Protein AF-0000000082852965 (afdb_homodimer)

Radius of gyration: 22.23 Å; Cα contacts (8 Å, |Δi|>4): 976; chains: 2; bounding box: 53×60×48 Å

Organism: NCBI:txid197152

Solvent-accessible surface area (backbone atoms only — not comparable to full-atom values): 23687 Å² total; per-residue (Å²): 136,40,48,57,39,70,56,76,75,51,73,44,46,24,59,75,45,75,44,40,46,60,69,73,38,54,88,20,30,31,35,43,36,34,32,46,50,78,85,33,47,40,49,39,43,36,56,17,50,46,54,72,38,42,63,63,36,46,77,70,46,33,48,56,35,38,35,29,46,48,47,41,68,55,47,55,59,39,46,53,31,26,32,52,74,54,69,46,54,87,85,54,78,76,82,54,42,38,34,29,31,62,85,39,58,62,39,60,75,67,55,29,43,15,74,79,38,57,34,88,86,77,69,40,60,24,35,22,33,30,36,41,33,28,42,57,87,34,24,30,53,34,40,38,37,35,40,83,47,40,39,55,48,61,67,55,52,52,44,51,49,52,39,52,56,48,42,71,75,38,76,38,25,31,31,44,58,53,48,94,83,40,60,24,29,47,38,81,86,60,53,76,88,48,40,65,75,77,35,72,90,42,75,48,73,51,90,43,80,82,66,77,69,48,36,32,35,24,64,40,83,92,58,136,135,38,46,58,39,72,54,78,74,51,73,44,48,23,58,78,45,75,45,41,47,61,70,73,38,54,88,20,28,33,35,42,37,34,33,47,50,78,85,33,46,42,46,41,44,37,55,17,50,49,55,72,38,40,64,61,36,46,77,68,46,33,46,58,35,36,35,30,47,47,48,42,68,55,48,55,60,38,46,52,30,26,32,52,76,54,69,45,54,88,86,52,78,78,82,53,42,38,34,29,32,61,85,39,58,60,41,59,74,68,54,29,42,14,75,77,41,57,33,88,86,76,68,40,60,25,34,23,33,30,38,40,35,26,42,57,84,34,25,29,53,35,40,39,36,34,40,83,47,39,37,55,48,63,67,56,52,50,45,52,49,51,40,53,56,50,42,71,76,37,77,37,26,32,32,44,59,52,49,94,83,40,59,26,30,47,39,80,85,60,54,77,89,48,40,64,76,78,35,73,90,40,74,47,74,50,89,43,78,80,66,77,70,48,36,33,34,25,65,41,83,92,56,134

pLDDT: mean 95.91, std 4.03, range [73.5, 98.81]

Secondary structure (DSSP, 8-state):
--TT-BPPP-EEEETTEEEEHHHHTTTSEEEEEE-S-SS-HHHHHHHHHHHHHHHHHHHTTEEEEEEESS-HHHHHHHHHHHHHHHT--TTSPPSS-EEE-TT-HHHHHTT-EEEEEE-TTTS-EEE-EEEEEE-TT-BEEEEEEE-TTB---HHHHHHHHHHHHHHHHSSEEB-TT--TTS-EEE-TTS-GGGHHHH-TT--EEPP-TT-----EEE--TT--/--TT-BPPP-EEEETTEEEEHHHHTTTSEEEEEE-S-SS-HHHHHHHHHHHHHHHHHHHTTEEEEEEESS-HHHHHHHHHHHHHHHT--TTSPPSS-EEE-TT-HHHHHTT-EEEEEE-TTTSPEEE-EEEEEE-TT-BEEEEEEE-TTB---HHHHHHHHHHHHHHHHSSEEB-TT--TTS-EEE-TTS-GGGHHHH-TT--EEPP-TT-----EEE--TT--

Foldseek 3Di:
DDFFDQADWDWFQKLVGIDIVLVVQAPAKEKEWEAFDFPDDLVLVQLLVCQVCLVVCVVVRYAYEYEWQADSVSVNVRVCVSCVVNVHDPPDDRRHIYTHNNVCPVVVVVVQWDLVAADPVPRHTIGFTKMFIAGNSRTTHDMDTDGNVDHDDVVVVSQVVVQVSLVVVAQWHADPPGGPFDKTWHHQVDDPVCCCVRAVQDKDWDDDPVRPRRGIIGTRRPDD/DDFFDQADWDWFQKLVGIDIVLVVQAPAKEKEWEAFDFPDDLVLVQLLVCQVCLVVCVVVRYAYEYEWQADSVSVNVRVCVSCVVNVHDPPDDRRHIYTHNNVCPVLVVVVQWDLVAADPVPRHTIGFTKMFIAGNSRTTHDMDTDGNVDHDDVVVVSQVVVQVVLVVVAQWHADPPGGPFDKTWHHQVDDPVCCCVRAVQDKDFDDDPVRPRRGIIGTRRPDD

Structure (mmCIF, N/CA/C/O backbone):
data_AF-0000000082852965-model_v1
#
loop_
_entity.id
_entity.type
_entity.pdbx_description
1 polymer '1-Cys peroxiredoxin'
#
loop_
_atom_site.group_PDB
_atom_site.id
_atom_site.type_symbol
_atom_site.label_atom_id
_atom_site.label_alt_id
_atom_site.label_comp_id
_atom_site.label_asym_id
_atom_site.label_entity_id
_atom_site.label_seq_id
_atom_site.pdbx_PDB_ins_code
_atom_site.Cartn_x
_atom_site.Cartn_y
_atom_site.Cartn_z
_atom_site.occupancy
_atom_site.B_iso_or_equiv
_atom_site.auth_seq_id
_atom_site.auth_comp_id
_atom_site.auth_asym_id
_atom_site.auth_atom_id
_atom_site.pdbx_PDB_model_num
ATOM 1 N N . MET A 1 1 ? 2.832 6.066 -12.93 1 84.75 1 MET A N 1
ATOM 2 C CA . MET A 1 1 ? 4.199 5.566 -12.844 1 84.75 1 MET A CA 1
ATOM 3 C C . MET A 1 1 ? 4.215 4.07 -12.555 1 84.75 1 MET A C 1
ATOM 5 O O . MET A 1 1 ? 3.354 3.566 -11.828 1 84.75 1 MET A O 1
ATOM 9 N N . LYS A 1 2 ? 5.188 3.359 -13.172 1 87.88 2 LYS A N 1
ATOM 10 C CA . LYS A 1 2 ? 5.379 1.924 -12.984 1 87.88 2 LYS A CA 1
ATOM 11 C C . LYS A 1 2 ? 6.598 1.644 -12.109 1 87.88 2 LYS A C 1
ATOM 13 O O . LYS A 1 2 ? 7.492 2.482 -12 1 87.88 2 LYS A O 1
ATOM 18 N N . LEU A 1 3 ? 6.566 0.547 -11.484 1 93.5 3 LEU A N 1
ATOM 19 C CA . LEU A 1 3 ? 7.773 0.151 -10.766 1 93.5 3 LEU A CA 1
ATOM 20 C C . LEU A 1 3 ? 8.961 0.04 -11.719 1 93.5 3 LEU A C 1
ATOM 22 O O . LEU A 1 3 ? 8.812 -0.432 -12.852 1 93.5 3 LEU A O 1
ATOM 26 N N . GLY A 1 4 ? 10.078 0.472 -11.211 1 92.88 4 GLY A N 1
ATOM 27 C CA . GLY A 1 4 ? 11.289 0.406 -12.023 1 92.88 4 GLY A CA 1
ATOM 28 C C . GLY A 1 4 ? 11.547 1.678 -12.805 1 92.88 4 GLY A C 1
ATOM 29 O O . GLY A 1 4 ? 12.664 1.894 -13.297 1 92.88 4 GLY A O 1
ATOM 30 N N . ASP A 1 5 ? 10.539 2.504 -13.031 1 92.69 5 ASP A N 1
ATOM 31 C CA . ASP A 1 5 ? 10.742 3.791 -13.688 1 92.69 5 ASP A CA 1
ATOM 32 C C . ASP A 1 5 ? 11.695 4.672 -12.891 1 92.69 5 ASP A C 1
ATOM 34 O O . ASP A 1 5 ? 11.727 4.613 -11.656 1 92.69 5 ASP A O 1
ATOM 38 N N . VAL A 1 6 ? 12.445 5.488 -13.656 1 95.75 6 VAL A N 1
ATOM 39 C CA . VAL A 1 6 ? 13.25 6.516 -13.008 1 95.75 6 VAL A CA 1
ATOM 40 C C . VAL A 1 6 ? 12.344 7.598 -12.43 1 95.75 6 VAL A C 1
ATOM 42 O O . VAL A 1 6 ? 11.562 8.211 -13.156 1 95.75 6 VAL A O 1
ATOM 45 N N . PHE A 1 7 ? 12.367 7.691 -11.117 1 96.75 7 PHE A N 1
ATOM 46 C CA . PHE A 1 7 ? 11.641 8.781 -10.469 1 96.75 7 PHE A CA 1
ATOM 47 C C . PHE A 1 7 ? 12.242 10.125 -10.844 1 96.75 7 PHE A C 1
ATOM 49 O O . PHE A 1 7 ? 13.445 10.344 -10.664 1 96.75 7 PHE A O 1
ATOM 56 N N . PRO A 1 8 ? 11.523 11.016 -11.344 1 96.94 8 PRO A N 1
ATOM 57 C CA . PRO A 1 8 ? 12.07 12.25 -11.914 1 96.94 8 PRO A CA 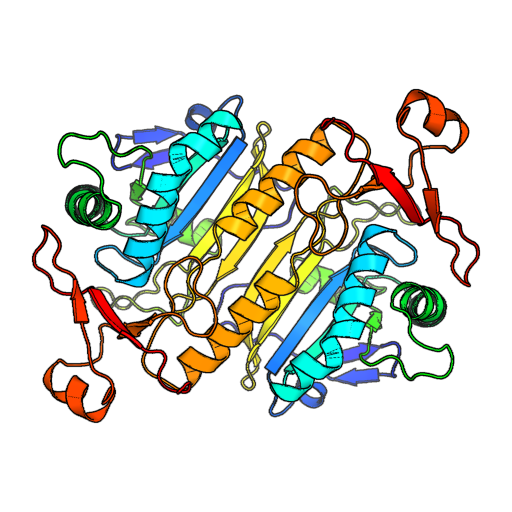1
ATOM 58 C C . PRO A 1 8 ? 12.734 13.141 -10.859 1 96.94 8 PRO A C 1
ATOM 60 O O . PRO A 1 8 ? 12.305 13.156 -9.703 1 96.94 8 PRO A O 1
ATOM 63 N N . ASP A 1 9 ? 13.719 13.844 -11.422 1 97.88 9 ASP A N 1
ATOM 64 C CA . ASP A 1 9 ? 14.297 14.898 -10.586 1 97.88 9 ASP A CA 1
ATOM 65 C C . ASP A 1 9 ? 13.398 16.141 -10.562 1 97.88 9 ASP A C 1
ATOM 67 O O . ASP A 1 9 ? 12.602 16.344 -11.477 1 97.88 9 ASP A O 1
ATOM 71 N N . PHE A 1 10 ? 13.484 16.891 -9.438 1 98.25 10 PHE A N 1
ATOM 72 C CA . PHE A 1 10 ? 12.734 18.125 -9.32 1 98.25 10 PHE A CA 1
ATOM 73 C C . PHE A 1 10 ? 13.344 19.031 -8.25 1 98.25 10 PHE A C 1
ATOM 75 O O . PHE A 1 10 ? 14.133 18.578 -7.422 1 98.25 10 PHE A O 1
ATOM 82 N N . GLU A 1 11 ? 13.039 20.25 -8.375 1 98 11 GLU A N 1
ATOM 83 C CA . GLU A 1 11 ? 13.328 21.219 -7.328 1 98 11 GLU A CA 1
ATOM 84 C C . GLU A 1 11 ? 12.07 21.609 -6.559 1 98 11 GLU A C 1
ATOM 86 O O . GLU A 1 11 ? 10.977 21.656 -7.137 1 98 11 GLU A O 1
ATOM 91 N N . ALA A 1 12 ? 12.305 21.812 -5.266 1 98 12 ALA A N 1
ATOM 92 C CA . ALA A 1 12 ? 11.133 22.188 -4.469 1 98 12 ALA A CA 1
ATOM 93 C C . ALA A 1 12 ? 11.547 22.969 -3.225 1 98 12 ALA A C 1
ATOM 95 O O . ALA A 1 12 ? 12.633 22.766 -2.688 1 98 12 ALA A O 1
ATOM 96 N N . GLU A 1 13 ? 10.664 23.906 -2.854 1 98.5 13 GLU A N 1
ATOM 97 C CA . GLU A 1 13 ? 10.781 24.531 -1.538 1 98.5 13 GLU A CA 1
ATOM 98 C C . GLU A 1 13 ? 10.289 23.594 -0.439 1 98.5 13 GLU A C 1
ATOM 100 O O . GLU A 1 13 ? 9.289 22.891 -0.616 1 98.5 13 GLU A O 1
ATOM 105 N N . THR A 1 14 ? 11.039 23.516 0.665 1 98.62 14 THR A N 1
ATOM 106 C CA . THR A 1 14 ? 10.641 22.688 1.795 1 98.62 14 THR A CA 1
ATOM 107 C C . THR A 1 14 ? 10.719 23.469 3.1 1 98.62 14 THR A C 1
ATOM 109 O O . THR A 1 14 ? 11.172 24.625 3.113 1 98.62 14 THR A O 1
ATOM 112 N N . SER A 1 15 ? 10.25 22.891 4.145 1 98.44 15 SER A N 1
ATOM 113 C CA . SER A 1 15 ? 10.359 23.453 5.484 1 98.44 15 SER A CA 1
ATOM 114 C C . SER A 1 15 ? 11.82 23.641 5.891 1 98.44 15 SER A C 1
ATOM 116 O O . SER A 1 15 ? 12.117 24.344 6.859 1 98.44 15 SER A O 1
ATOM 118 N N . ASP A 1 16 ? 12.766 22.922 5.23 1 97.88 16 ASP A N 1
ATOM 119 C CA . ASP A 1 16 ? 14.188 22.984 5.547 1 97.88 16 ASP A CA 1
ATOM 120 C C . ASP A 1 16 ? 14.953 23.766 4.48 1 97.88 16 ASP A C 1
ATOM 122 O O . ASP 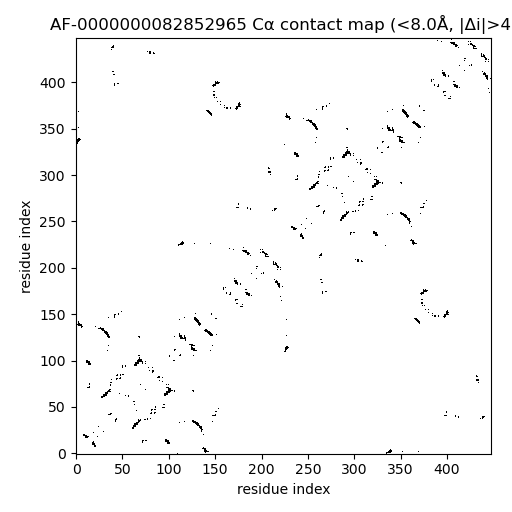A 1 16 ? 16.188 23.703 4.422 1 97.88 16 ASP A O 1
ATOM 126 N N . GLY A 1 17 ? 14.258 24.469 3.637 1 98.06 17 GLY A N 1
ATOM 127 C CA . GLY A 1 17 ? 14.906 25.172 2.541 1 98.06 17 GLY A CA 1
ATOM 128 C C . GLY A 1 17 ? 14.727 24.484 1.2 1 98.06 17 GLY A C 1
ATOM 129 O O . GLY A 1 17 ? 14.07 23.453 1.114 1 98.06 17 GLY A O 1
ATOM 130 N N . LYS A 1 18 ? 15.289 25.078 0.213 1 98.19 18 LYS A N 1
ATOM 131 C CA . LYS A 1 18 ? 15.156 24.578 -1.147 1 98.19 18 LYS A CA 1
ATOM 132 C C . LYS A 1 18 ? 15.992 23.312 -1.347 1 98.19 18 LYS A C 1
ATOM 134 O O . LYS A 1 18 ? 17.125 23.234 -0.862 1 98.19 18 LYS A O 1
ATOM 139 N N . ILE A 1 19 ? 15.43 22.328 -2.117 1 98.12 19 ILE A N 1
ATOM 140 C CA . ILE A 1 19 ? 16.188 21.109 -2.402 1 98.12 19 ILE A CA 1
ATOM 141 C C . ILE A 1 19 ? 16.094 20.781 -3.889 1 98.12 19 ILE A C 1
ATOM 143 O O . ILE A 1 19 ? 15.188 21.25 -4.578 1 98.12 19 ILE A O 1
ATOM 147 N N . LYS A 1 20 ? 17.047 20.094 -4.297 1 98.56 20 LYS A N 1
ATOM 148 C CA . LYS A 1 20 ? 17 19.281 -5.516 1 98.56 20 LYS A CA 1
ATOM 149 C C . LYS A 1 20 ? 16.969 17.797 -5.188 1 98.56 20 LYS A C 1
ATOM 151 O O . LYS A 1 20 ? 17.875 17.266 -4.551 1 98.56 20 LYS A O 1
ATOM 156 N N . PHE A 1 21 ? 16.062 17.125 -5.621 1 98.62 21 PHE A N 1
ATOM 157 C CA . PHE A 1 21 ? 15.695 15.82 -5.066 1 98.62 21 PHE A CA 1
ATOM 158 C C . PHE A 1 21 ? 16.828 14.812 -5.27 1 98.62 21 PHE A C 1
ATOM 160 O O . PHE A 1 21 ? 17.219 14.117 -4.328 1 98.62 21 PHE A O 1
ATOM 167 N N . TRP A 1 22 ? 17.328 14.703 -6.5 1 98.56 22 TRP A N 1
ATOM 168 C CA . TRP A 1 22 ? 18.375 13.719 -6.762 1 98.56 22 TRP A CA 1
ATOM 169 C C . TRP A 1 22 ? 19.625 14 -5.922 1 98.56 22 TRP A C 1
ATOM 171 O O . TRP A 1 22 ? 20.297 13.07 -5.473 1 98.56 22 TRP A O 1
ATOM 181 N N . GLU A 1 23 ? 19.875 15.258 -5.762 1 98.44 23 GLU A N 1
ATOM 182 C CA . GLU A 1 23 ? 21 15.633 -4.91 1 98.44 23 GLU A CA 1
ATOM 183 C C . GLU A 1 23 ? 20.703 15.352 -3.439 1 98.44 23 GLU A C 1
ATOM 185 O O . GLU A 1 23 ? 21.547 14.812 -2.721 1 98.44 23 GLU A O 1
ATOM 190 N N . TRP A 1 24 ? 19.547 15.703 -3.016 1 98.38 24 TRP A N 1
ATOM 191 C CA . TRP A 1 24 ? 19.109 15.516 -1.633 1 98.38 24 TRP A CA 1
ATOM 192 C C . TRP A 1 24 ? 19.109 14.039 -1.254 1 98.38 24 TRP A C 1
ATOM 194 O O . TRP A 1 24 ? 19.469 13.68 -0.127 1 98.38 24 TRP A O 1
ATOM 204 N N . SER A 1 25 ? 18.703 13.156 -2.139 1 98.19 25 SER A N 1
ATOM 205 C CA . SER A 1 25 ? 18.547 11.734 -1.854 1 98.19 25 SER A CA 1
ATOM 206 C C . SER A 1 25 ? 19.781 10.945 -2.291 1 98.19 25 SER A C 1
ATOM 208 O O . SER A 1 25 ? 19.766 9.719 -2.32 1 98.19 25 SER A O 1
ATOM 210 N N . LYS A 1 26 ? 20.797 11.555 -2.633 1 96.81 26 LYS A N 1
ATOM 211 C CA . LYS A 1 26 ? 21.984 10.906 -3.178 1 96.81 26 LYS A CA 1
ATOM 212 C C . LYS A 1 26 ? 22.516 9.828 -2.232 1 96.81 26 LYS A C 1
ATOM 214 O O . LYS A 1 26 ? 22.547 10.031 -1.017 1 96.81 26 LYS A O 1
ATOM 219 N N . ASP A 1 27 ? 22.844 8.633 -2.76 1 96.38 27 ASP A N 1
ATOM 220 C CA . ASP A 1 27 ? 23.484 7.512 -2.086 1 96.38 27 ASP A CA 1
ATOM 221 C C . ASP A 1 27 ? 22.594 6.953 -0.978 1 96.38 27 ASP A C 1
ATOM 223 O O . ASP A 1 27 ? 23.094 6.375 -0.008 1 96.38 27 ASP A O 1
ATOM 227 N N . SER A 1 28 ? 21.328 7.234 -1.021 1 98.25 28 SER A N 1
ATOM 228 C CA . SER A 1 28 ? 20.391 6.715 -0.035 1 98.25 28 SER A CA 1
ATOM 229 C C . SER A 1 28 ? 19.094 6.285 -0.69 1 98.25 28 SER A C 1
ATOM 231 O O . SER A 1 28 ? 18.797 6.684 -1.818 1 98.25 28 SER A O 1
ATOM 233 N N . TRP A 1 29 ? 18.453 5.359 -0.007 1 98.56 29 TRP A N 1
ATOM 234 C CA . TRP A 1 29 ? 17.031 5.207 -0.306 1 98.56 29 TRP A CA 1
ATOM 235 C C . TRP A 1 29 ? 16.25 6.43 0.151 1 98.56 29 TRP A C 1
ATOM 237 O O . TRP A 1 29 ? 16.719 7.199 0.994 1 98.56 29 TRP A O 1
ATOM 247 N N . SER A 1 30 ? 15.078 6.633 -0.431 1 98.75 30 SER A N 1
ATOM 248 C CA . SER A 1 30 ? 14.219 7.723 0.007 1 98.75 30 SER A CA 1
ATOM 249 C C . SER A 1 30 ? 12.75 7.316 -0.023 1 98.75 30 SER A C 1
ATOM 251 O O . SER A 1 30 ? 12.367 6.406 -0.765 1 98.75 30 SER A O 1
ATOM 253 N N . ILE A 1 31 ? 11.992 7.891 0.796 1 98.81 31 ILE A N 1
ATOM 254 C CA . ILE A 1 31 ? 10.547 7.711 0.828 1 98.81 31 ILE A CA 1
ATOM 255 C C . ILE A 1 31 ? 9.852 9.07 0.798 1 98.81 31 ILE A C 1
ATOM 257 O O . ILE A 1 31 ? 10.172 9.953 1.592 1 98.81 31 ILE A O 1
ATOM 261 N N . ILE A 1 32 ? 8.922 9.25 -0.086 1 98.56 32 ILE A N 1
ATOM 262 C CA . ILE A 1 32 ? 8.062 10.43 -0.145 1 98.56 32 ILE A CA 1
ATOM 263 C C . ILE A 1 32 ? 6.672 10.078 0.388 1 98.56 32 ILE A C 1
ATOM 265 O O . ILE A 1 32 ? 6.043 9.125 -0.074 1 98.56 32 ILE A O 1
ATOM 269 N N . PHE A 1 33 ? 6.219 10.844 1.35 1 97.56 33 PHE A N 1
ATOM 270 C CA . PHE A 1 33 ? 4.871 10.734 1.896 1 97.56 33 PHE A CA 1
ATOM 271 C C . PHE A 1 33 ? 4.047 11.969 1.542 1 97.56 33 PHE A C 1
ATOM 273 O O . PHE A 1 33 ? 4.371 13.078 1.962 1 97.56 33 PHE A O 1
ATOM 280 N N . SER A 1 34 ? 3.008 11.758 0.892 1 97.88 34 SER A N 1
ATOM 281 C CA . SER A 1 34 ? 2.131 12.906 0.674 1 97.88 34 SER A CA 1
ATOM 282 C C . SER A 1 34 ? 0.978 12.914 1.672 1 97.88 34 SER A C 1
ATOM 284 O O . SER A 1 34 ? 0.612 11.875 2.217 1 97.88 34 SER A O 1
ATOM 286 N N . HIS A 1 35 ? 0.515 14.062 1.99 1 97.44 35 HIS A N 1
ATOM 287 C CA . HIS A 1 35 ? -0.67 14.234 2.824 1 97.44 35 HIS A CA 1
ATOM 288 C C . HIS A 1 35 ? -1.585 15.32 2.268 1 97.44 35 HIS A C 1
ATOM 290 O O . HIS A 1 35 ? -1.124 16.234 1.58 1 97.44 35 HIS A O 1
ATOM 296 N N . PRO A 1 36 ? -2.859 15.234 2.514 1 95.5 36 PRO A N 1
ATOM 297 C CA . PRO A 1 36 ? -3.822 16.141 1.892 1 95.5 36 PRO A CA 1
ATOM 298 C C . PRO A 1 36 ? -3.617 17.594 2.312 1 95.5 36 PRO A C 1
ATOM 300 O O . PRO A 1 36 ? -3.553 18.484 1.461 1 95.5 36 PRO A O 1
ATOM 303 N N . ALA A 1 37 ? -3.514 17.75 3.654 1 95.88 37 ALA A N 1
ATOM 304 C CA . ALA A 1 37 ? -3.475 19.141 4.121 1 95.88 37 ALA A CA 1
ATOM 305 C C . ALA A 1 37 ? -2.904 19.234 5.531 1 95.88 37 ALA A C 1
ATOM 307 O O . ALA A 1 37 ? -3.053 18.297 6.328 1 95.88 37 ALA A O 1
ATOM 308 N N . ASP A 1 38 ? -2.295 20.391 5.773 1 97.38 38 ASP A N 1
ATOM 309 C CA . ASP A 1 38 ? -1.842 20.703 7.125 1 97.38 38 ASP A CA 1
ATOM 310 C C . ASP A 1 38 ? -3.025 20.891 8.07 1 97.38 38 ASP A C 1
ATOM 312 O O . ASP A 1 38 ? -4.145 21.156 7.625 1 97.38 38 ASP A O 1
ATOM 316 N N . TYR A 1 39 ? -2.711 20.703 9.383 1 96.81 39 TYR A N 1
ATOM 317 C CA . TYR A 1 39 ? -3.688 20.953 10.438 1 96.81 39 TYR A CA 1
ATOM 318 C C . TYR A 1 39 ? -4.938 20.109 10.227 1 96.81 39 TYR A C 1
ATOM 320 O O . TYR A 1 39 ? -6.059 20.609 10.312 1 96.81 39 TYR A O 1
ATOM 328 N N . THR A 1 40 ? -4.719 18.875 9.797 1 94.62 40 THR A N 1
ATOM 329 C CA . THR A 1 40 ? -5.77 17.875 9.695 1 94.62 40 THR A CA 1
ATOM 330 C C . THR A 1 40 ? -5.465 16.688 10.602 1 94.62 40 THR A C 1
ATOM 332 O O . THR A 1 40 ? -4.301 16.359 10.852 1 94.62 40 THR A O 1
ATOM 335 N N . PRO A 1 41 ? -6.445 16.094 11.094 1 95.44 41 PRO A N 1
ATOM 336 C CA . PRO A 1 41 ? -6.25 15.141 12.188 1 95.44 41 PRO A CA 1
ATOM 337 C C . PRO A 1 41 ? -5.414 13.938 11.773 1 95.44 41 PRO A C 1
ATOM 339 O O . PRO A 1 41 ? -4.383 13.648 12.391 1 95.44 41 PRO A O 1
ATOM 342 N N . VAL A 1 42 ? -5.805 13.242 10.695 1 96.31 42 VAL A N 1
ATOM 343 C CA . VAL A 1 42 ? -5.121 12.008 10.312 1 96.31 42 VAL A CA 1
ATOM 344 C C . VAL A 1 42 ? -3.686 12.32 9.898 1 96.31 42 VAL A C 1
ATOM 346 O O . VAL A 1 42 ? -2.752 11.625 10.305 1 96.31 42 VAL A O 1
ATOM 349 N N . CYS A 1 43 ? -3.539 13.383 9.133 1 97.25 43 CYS A N 1
ATOM 350 C CA . CYS A 1 43 ? -2.217 13.781 8.664 1 97.25 43 CYS A CA 1
ATOM 351 C C . CYS A 1 43 ? -1.272 14.023 9.836 1 97.25 43 CYS A C 1
ATOM 353 O O . CYS A 1 43 ? -0.1 13.641 9.781 1 97.25 43 CYS A O 1
ATOM 355 N N . THR A 1 44 ? -1.776 14.695 10.836 1 98.12 44 THR A N 1
ATOM 356 C CA . THR A 1 44 ? -0.959 15 12 1 98.12 44 THR A CA 1
ATOM 357 C C . THR A 1 44 ? -0.487 13.719 12.68 1 98.12 44 THR A C 1
ATOM 359 O O . THR A 1 44 ? 0.679 13.609 13.062 1 98.12 44 THR A O 1
ATOM 362 N N . THR A 1 45 ? -1.377 12.711 12.859 1 97.94 45 THR A N 1
ATOM 363 C CA . THR A 1 45 ? -0.986 11.445 13.461 1 97.94 45 THR A CA 1
ATOM 364 C C . THR A 1 45 ? 0.08 10.75 12.609 1 97.94 45 THR A C 1
ATOM 366 O O . THR A 1 45 ? 1.01 10.148 13.148 1 97.94 45 THR A O 1
ATOM 369 N N . GLU A 1 46 ? -0.052 10.789 11.328 1 98.38 46 GLU A N 1
ATOM 370 C CA . GLU A 1 46 ? 0.863 10.102 10.422 1 98.38 46 GLU A CA 1
ATOM 371 C C . GLU A 1 46 ? 2.246 10.742 10.438 1 98.38 46 GLU A C 1
ATOM 373 O O . GLU A 1 46 ? 3.258 10.047 10.555 1 98.38 46 GLU A O 1
ATOM 378 N N . LEU A 1 47 ? 2.283 12.102 10.266 1 98.56 47 LEU A N 1
ATOM 379 C CA . LEU A 1 47 ? 3.58 12.766 10.242 1 98.56 47 LEU A CA 1
ATOM 380 C C . LEU A 1 47 ? 4.258 12.68 11.609 1 98.56 47 LEU A C 1
ATOM 382 O O . LEU A 1 47 ? 5.484 12.617 11.695 1 98.56 47 LEU A O 1
ATOM 386 N N . ALA A 1 48 ? 3.445 12.68 12.703 1 98.56 48 ALA A N 1
ATOM 387 C CA . ALA A 1 48 ? 4 12.422 14.031 1 98.56 48 ALA A CA 1
ATOM 388 C C . ALA A 1 48 ? 4.621 11.031 14.102 1 98.56 48 ALA A C 1
ATOM 390 O O . ALA A 1 48 ? 5.695 10.852 14.68 1 98.56 48 ALA A O 1
ATOM 391 N N . ARG A 1 49 ? 3.939 10.062 13.539 1 98.44 49 ARG A N 1
ATOM 392 C CA . ARG A 1 49 ? 4.449 8.695 13.516 1 98.44 49 ARG A CA 1
ATOM 393 C C . ARG A 1 49 ? 5.758 8.609 12.734 1 98.44 49 ARG A C 1
ATOM 395 O O . ARG A 1 49 ? 6.695 7.922 13.148 1 98.44 49 ARG A O 1
ATOM 402 N N . VAL A 1 50 ? 5.852 9.289 11.609 1 98.44 50 VAL A N 1
ATOM 403 C CA . VAL A 1 50 ? 7.074 9.336 10.812 1 98.44 50 VAL A CA 1
ATOM 404 C C . VAL A 1 50 ? 8.203 9.953 11.641 1 98.44 50 VAL A C 1
ATOM 406 O O . VAL A 1 50 ? 9.336 9.477 11.609 1 98.44 50 VAL A O 1
ATOM 409 N N . ALA A 1 51 ? 7.863 11.031 12.305 1 98.31 51 ALA A N 1
ATOM 410 C CA . ALA A 1 51 ? 8.867 11.68 13.141 1 98.31 51 ALA A CA 1
ATOM 411 C C . ALA A 1 51 ? 9.422 10.719 14.188 1 98.31 51 ALA A C 1
ATOM 413 O O . ALA A 1 51 ? 10.633 10.664 14.414 1 98.31 51 ALA A O 1
ATOM 414 N N . LYS A 1 52 ? 8.547 9.93 14.789 1 97.25 52 LYS A N 1
ATOM 415 C CA . LYS A 1 52 ? 8.953 8.953 15.797 1 97.25 52 LYS A CA 1
ATOM 416 C C . LYS A 1 52 ? 9.82 7.859 15.18 1 97.25 52 LYS A C 1
ATOM 418 O O . LYS A 1 52 ? 10.68 7.285 15.859 1 97.25 52 LYS A O 1
ATOM 423 N N . LEU A 1 53 ? 9.625 7.602 13.938 1 97.75 53 LEU A N 1
ATOM 424 C CA . LEU A 1 53 ? 10.328 6.516 13.258 1 97.75 53 LEU A CA 1
ATOM 425 C C . LEU A 1 53 ? 11.547 7.047 12.508 1 97.75 53 LEU A C 1
ATOM 427 O O . LEU A 1 53 ? 12.234 6.289 11.82 1 97.75 53 LEU A O 1
ATOM 431 N N . ALA A 1 54 ? 11.773 8.328 12.547 1 97.12 54 ALA A N 1
ATOM 432 C CA . ALA A 1 54 ? 12.844 8.938 11.766 1 97.12 54 ALA A CA 1
ATOM 433 C C . ALA A 1 54 ? 14.18 8.242 12.023 1 97.12 54 ALA A C 1
ATOM 435 O O . ALA A 1 54 ? 14.953 8.008 11.094 1 97.12 54 ALA A O 1
ATOM 436 N N . GLY A 1 55 ? 14.484 7.961 13.305 1 97.25 55 GLY A N 1
ATOM 437 C CA . GLY A 1 55 ? 15.695 7.234 13.648 1 97.25 55 GLY A CA 1
ATOM 438 C C . GLY A 1 55 ? 15.766 5.855 13.016 1 97.25 55 GLY A C 1
ATOM 439 O O . GLY A 1 55 ? 16.828 5.422 12.57 1 97.25 55 GLY A O 1
ATOM 440 N N . ASP A 1 56 ? 14.656 5.164 13.031 1 97.69 56 ASP A N 1
ATOM 441 C CA . ASP A 1 56 ? 14.57 3.838 12.43 1 97.69 56 ASP A CA 1
ATOM 442 C C . ASP A 1 56 ? 14.875 3.898 10.93 1 97.69 56 ASP A C 1
ATOM 444 O O . ASP A 1 56 ? 15.586 3.039 10.406 1 97.69 56 ASP A O 1
ATOM 448 N N . PHE A 1 57 ? 14.391 4.871 10.234 1 98.19 57 PHE A N 1
ATOM 449 C CA . PHE A 1 57 ? 14.672 5.051 8.812 1 98.19 57 PHE A CA 1
ATOM 450 C C . PHE A 1 57 ? 16.141 5.383 8.586 1 98.19 57 PHE A C 1
ATOM 452 O O . PHE A 1 57 ? 16.781 4.816 7.695 1 98.19 57 PHE A O 1
ATOM 459 N N . ALA A 1 58 ? 16.625 6.258 9.398 1 97.5 58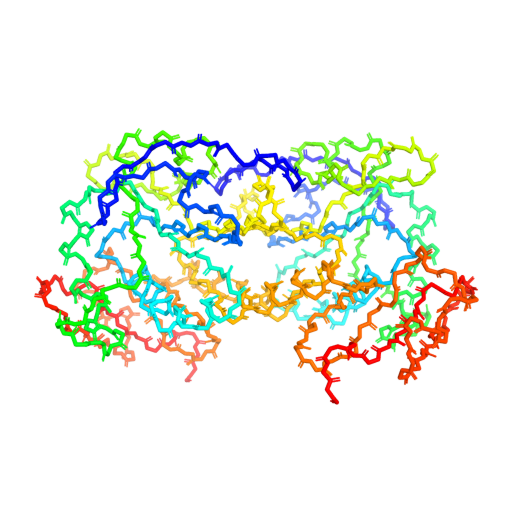 ALA A N 1
ATOM 460 C CA . ALA A 1 58 ? 18.016 6.676 9.266 1 97.5 58 ALA A CA 1
ATOM 461 C C . ALA A 1 58 ? 18.969 5.492 9.438 1 97.5 58 ALA A C 1
ATOM 463 O O . ALA A 1 58 ? 19.953 5.379 8.727 1 97.5 58 ALA A O 1
ATOM 464 N N . LYS A 1 59 ? 18.672 4.633 10.422 1 97.38 59 LYS A N 1
ATOM 465 C CA . LYS A 1 59 ? 19.484 3.445 10.664 1 97.38 59 LYS A CA 1
ATOM 466 C C . LYS A 1 59 ? 19.547 2.562 9.422 1 97.38 59 LYS A C 1
ATOM 468 O O . LYS A 1 59 ? 20.531 1.83 9.227 1 97.38 59 LYS A O 1
ATOM 473 N N . ARG A 1 60 ? 18.578 2.676 8.594 1 97.19 60 ARG A N 1
ATOM 474 C CA . ARG A 1 60 ? 18.5 1.882 7.371 1 97.19 60 ARG A CA 1
ATOM 475 C C . ARG A 1 60 ? 19.031 2.656 6.176 1 97.19 60 ARG A C 1
ATOM 477 O O . ARG A 1 60 ? 18.922 2.207 5.031 1 97.19 60 ARG A O 1
ATOM 484 N N . ASN A 1 61 ? 19.531 3.828 6.398 1 97.81 61 ASN A N 1
ATOM 485 C CA . ASN A 1 61 ? 20.016 4.73 5.359 1 97.81 61 ASN A CA 1
ATOM 486 C C . ASN A 1 61 ? 18.891 5.148 4.418 1 97.81 61 ASN A C 1
ATOM 488 O O . ASN A 1 61 ? 19.062 5.16 3.199 1 97.81 61 ASN A O 1
ATOM 492 N N . ILE A 1 62 ? 17.766 5.453 4.969 1 98.56 62 ILE A N 1
ATOM 493 C CA . ILE A 1 62 ? 16.609 5.93 4.227 1 98.56 62 ILE A CA 1
ATOM 494 C C . ILE A 1 62 ? 16.297 7.367 4.629 1 98.56 62 ILE A C 1
ATOM 496 O O . ILE A 1 62 ? 16.109 7.664 5.816 1 98.56 62 ILE A O 1
ATOM 500 N N . LYS A 1 63 ? 16.203 8.234 3.666 1 98.69 63 LYS A N 1
ATOM 501 C CA . LYS A 1 63 ? 15.742 9.609 3.879 1 98.69 63 LYS A CA 1
ATOM 502 C C . LYS A 1 63 ? 14.234 9.727 3.637 1 98.69 63 LYS A C 1
ATOM 504 O O . LYS A 1 63 ? 13.711 9.164 2.674 1 98.69 63 LYS A O 1
ATOM 509 N N . VAL A 1 64 ? 13.57 10.383 4.52 1 98.69 64 VAL A N 1
ATOM 510 C CA . VAL A 1 64 ? 12.125 10.547 4.371 1 98.69 64 VAL A CA 1
ATOM 511 C C . VAL A 1 64 ? 11.789 12.016 4.156 1 98.69 64 VAL A C 1
ATOM 513 O O . VAL A 1 64 ? 12.461 12.898 4.695 1 98.69 64 VAL A O 1
ATOM 516 N N . ILE A 1 65 ? 10.789 12.297 3.383 1 98.81 65 ILE A N 1
ATOM 517 C CA . ILE A 1 65 ? 10.336 13.656 3.08 1 98.81 65 ILE A CA 1
ATOM 518 C C . ILE A 1 65 ? 8.828 13.664 2.871 1 98.81 65 ILE A C 1
ATOM 520 O O . ILE A 1 65 ? 8.273 12.742 2.273 1 98.81 65 ILE A O 1
ATOM 524 N N . ALA A 1 66 ? 8.172 14.602 3.459 1 98.75 66 ALA A N 1
ATOM 525 C CA . ALA A 1 66 ? 6.73 14.75 3.289 1 98.75 66 ALA A CA 1
ATOM 526 C C . ALA A 1 66 ? 6.41 15.766 2.195 1 98.75 66 ALA A C 1
ATOM 528 O O . ALA A 1 66 ? 7.293 16.5 1.744 1 98.75 66 ALA A O 1
ATOM 529 N N . LEU A 1 67 ? 5.148 15.695 1.728 1 98.62 67 LEU A N 1
ATOM 530 C CA . LEU A 1 67 ? 4.75 16.578 0.637 1 98.62 67 LEU A CA 1
ATOM 531 C C . LEU A 1 67 ? 3.26 16.891 0.705 1 98.62 67 LEU A C 1
ATOM 533 O O . LEU A 1 67 ? 2.441 15.992 0.895 1 98.62 67 LEU A O 1
ATOM 537 N N . SER A 1 68 ? 2.869 18.109 0.675 1 97.75 68 SER A N 1
ATOM 538 C CA . SER A 1 68 ? 1.5 18.531 0.392 1 97.75 68 SER A CA 1
ATOM 539 C C . SER A 1 68 ? 1.474 19.812 -0.434 1 97.75 68 SER A C 1
ATOM 541 O O . SER A 1 68 ? 2.523 20.359 -0.788 1 97.75 68 SER A O 1
ATOM 543 N N . ILE A 1 69 ? 0.301 20.266 -0.722 1 96.12 69 ILE A N 1
ATOM 544 C CA . ILE A 1 69 ? 0.14 21.422 -1.589 1 96.12 69 ILE A CA 1
ATOM 545 C C . ILE A 1 69 ? 0.143 22.688 -0.749 1 96.12 69 ILE A C 1
ATOM 547 O O . ILE A 1 69 ? -0.018 23.797 -1.28 1 96.12 69 ILE A O 1
ATOM 551 N N . ASP A 1 70 ? 0.298 22.625 0.548 1 97.06 70 ASP A N 1
ATOM 552 C CA . ASP A 1 70 ? 0.311 23.781 1.425 1 97.06 70 ASP A CA 1
ATOM 553 C C . ASP A 1 70 ? 1.647 24.516 1.342 1 97.06 70 ASP A C 1
ATOM 555 O O . ASP A 1 70 ? 2.613 24 0.78 1 97.06 70 ASP A O 1
ATOM 559 N N . SER A 1 71 ? 1.718 25.719 1.853 1 97.56 71 SER A N 1
ATOM 560 C CA . SER A 1 71 ? 2.895 26.578 1.755 1 97.56 71 SER A CA 1
ATOM 561 C C . SER A 1 71 ? 3.938 26.203 2.803 1 97.56 71 SER A C 1
ATOM 563 O O . SER A 1 71 ? 3.637 25.5 3.762 1 97.56 71 SER A O 1
ATOM 565 N N . VAL A 1 72 ? 5.168 26.719 2.619 1 98.38 72 VAL A N 1
ATOM 566 C CA . VAL A 1 72 ? 6.254 26.516 3.572 1 98.38 72 VAL A CA 1
ATOM 567 C C . VAL A 1 72 ? 5.852 27.062 4.938 1 98.38 72 VAL A C 1
ATOM 569 O O . VAL A 1 72 ? 6.086 26.422 5.969 1 98.38 72 VAL A O 1
ATOM 572 N N . ASP A 1 73 ? 5.25 28.281 4.914 1 98.25 73 ASP A N 1
ATOM 573 C CA . ASP A 1 73 ? 4.828 28.891 6.168 1 98.25 73 ASP A CA 1
ATOM 574 C C . ASP A 1 73 ? 3.822 28.016 6.906 1 98.25 73 ASP A C 1
ATOM 576 O O . ASP A 1 73 ? 3.893 27.875 8.125 1 98.25 73 ASP A O 1
ATOM 580 N N . SER A 1 74 ? 2.922 27.469 6.207 1 98.06 74 SER A N 1
ATOM 581 C CA . SER A 1 74 ? 1.946 26.562 6.801 1 98.06 74 SER A CA 1
ATOM 582 C C . SER A 1 74 ? 2.629 25.344 7.406 1 98.06 74 SER A C 1
ATOM 584 O O . SER A 1 74 ? 2.307 24.938 8.523 1 98.06 74 SER A O 1
ATOM 586 N N . HIS A 1 75 ? 3.566 24.75 6.641 1 98.5 75 HIS A N 1
ATOM 587 C CA . HIS A 1 75 ? 4.305 23.578 7.121 1 98.5 75 HIS A CA 1
ATOM 588 C C . HIS A 1 75 ? 5.016 23.875 8.438 1 98.5 75 HIS A C 1
ATOM 590 O O . HIS A 1 75 ? 4.895 23.125 9.398 1 98.5 75 HIS A O 1
ATOM 596 N N . VAL A 1 76 ? 5.707 24.969 8.43 1 98 76 VAL A N 1
ATOM 597 C CA . VAL A 1 76 ? 6.52 25.328 9.586 1 98 76 VAL A CA 1
ATOM 598 C C . VAL A 1 76 ? 5.625 25.547 10.805 1 98 76 VAL A C 1
ATOM 600 O O . VAL A 1 76 ? 5.953 25.109 11.906 1 98 76 VAL A O 1
ATOM 603 N N . GLY A 1 77 ? 4.516 26.25 10.633 1 97.94 77 GLY A N 1
ATOM 604 C CA . GLY A 1 77 ? 3.557 26.406 11.711 1 97.94 77 GLY A CA 1
ATOM 605 C C . GLY A 1 77 ? 2.988 25.078 12.195 1 97.94 77 GLY A C 1
ATOM 606 O O . GLY A 1 77 ? 2.877 24.859 13.406 1 97.94 77 GLY A O 1
ATOM 607 N N . TRP A 1 78 ? 2.641 24.188 11.312 1 98.44 78 TRP A N 1
ATOM 608 C CA . TRP A 1 78 ? 2.004 22.906 11.594 1 98.44 78 TRP A CA 1
ATOM 609 C C . TRP A 1 78 ? 2.973 21.953 12.297 1 98.44 78 TRP A C 1
ATOM 611 O O . TRP A 1 78 ? 2.564 21.141 13.133 1 98.44 78 TRP A O 1
ATOM 621 N N . ILE A 1 79 ? 4.258 22.047 12 1 98.5 79 ILE A N 1
ATOM 622 C CA . ILE A 1 79 ? 5.293 21.203 12.594 1 98.5 79 ILE A CA 1
ATOM 623 C C . ILE A 1 79 ? 5.227 21.312 14.117 1 98.5 79 ILE A C 1
ATOM 625 O O . ILE A 1 79 ? 5.453 20.328 14.82 1 98.5 79 ILE A O 1
ATOM 629 N N . LYS A 1 80 ? 4.855 22.484 14.625 1 98 80 LYS A N 1
ATOM 630 C CA . LYS A 1 80 ? 4.723 22.656 16.078 1 98 80 LYS A CA 1
ATOM 631 C C . LYS A 1 80 ? 3.658 21.719 16.641 1 98 80 LYS A C 1
ATOM 633 O O . LYS A 1 80 ? 3.846 21.125 17.703 1 98 80 LYS A O 1
ATOM 638 N N . ASP A 1 81 ? 2.578 21.578 15.945 1 98.19 81 ASP A N 1
ATOM 639 C CA . ASP A 1 81 ? 1.519 20.656 16.344 1 98.19 81 ASP A CA 1
ATOM 640 C C . ASP A 1 81 ? 1.99 19.203 16.281 1 98.19 81 ASP A C 1
ATOM 642 O O . ASP A 1 81 ? 1.69 18.406 17.172 1 98.19 81 ASP A O 1
ATOM 646 N N . ILE A 1 82 ? 2.713 18.859 15.211 1 98.38 82 ILE A N 1
ATOM 647 C CA . ILE A 1 82 ? 3.207 17.516 15.016 1 98.38 82 ILE A CA 1
ATOM 648 C C . ILE A 1 82 ? 4.156 17.141 16.141 1 98.38 82 ILE A C 1
ATOM 650 O O . ILE A 1 82 ? 4.062 16.047 16.719 1 98.38 82 ILE A O 1
ATOM 654 N N . LYS A 1 83 ? 5.055 18.062 16.438 1 98 83 LYS A N 1
ATOM 655 C CA . LYS A 1 83 ? 6.008 17.828 17.516 1 98 83 LYS A CA 1
ATOM 656 C C . LYS A 1 83 ? 5.289 17.547 18.828 1 98 83 LYS A C 1
ATOM 658 O O . LYS A 1 83 ? 5.586 16.562 19.516 1 98 83 LYS A O 1
ATOM 663 N N . LYS A 1 84 ? 4.371 18.375 19.172 1 97 84 LYS A N 1
ATOM 664 C CA . LYS A 1 84 ? 3.611 18.203 20.406 1 97 84 LYS A CA 1
ATOM 665 C C . LYS A 1 84 ? 2.887 16.859 20.422 1 97 84 LYS A C 1
ATOM 667 O O . LYS A 1 84 ? 2.938 16.141 21.422 1 97 84 LYS A O 1
ATOM 672 N N . TYR A 1 85 ? 2.234 16.547 19.359 1 96.62 85 TYR A N 1
ATOM 673 C CA . TYR A 1 85 ? 1.468 15.305 19.281 1 96.62 85 TYR A CA 1
ATOM 674 C C . TYR A 1 85 ? 2.379 14.086 19.422 1 96.62 85 TYR A C 1
ATOM 676 O O . TYR A 1 85 ? 1.986 13.07 20 1 96.62 85 TYR A O 1
ATOM 684 N N . SER A 1 86 ? 3.559 14.156 18.891 1 96.06 86 SER A N 1
ATOM 685 C CA . SER A 1 86 ? 4.488 13.031 18.859 1 96.06 86 SER A CA 1
ATOM 686 C C . SER A 1 86 ? 5.242 12.914 20.188 1 96.06 86 SER A C 1
ATOM 688 O O . SER A 1 86 ? 5.953 11.938 20.406 1 96.06 86 SER A O 1
ATOM 690 N N . GLY A 1 87 ? 5.184 13.898 21.031 1 94.94 87 GLY A N 1
ATOM 691 C CA . GLY A 1 87 ? 5.895 13.891 22.297 1 94.94 87 GLY A CA 1
ATOM 692 C C . GLY A 1 87 ? 7.281 14.5 22.203 1 94.94 87 GLY A C 1
ATOM 693 O O . GLY A 1 87 ? 8.078 14.383 23.141 1 94.94 87 GLY A O 1
ATOM 694 N N . MET A 1 88 ? 7.539 15.164 21.125 1 95.12 88 MET A N 1
ATOM 695 C CA . MET A 1 88 ? 8.805 15.875 20.969 1 95.12 88 MET A CA 1
ATOM 696 C C . MET A 1 88 ? 8.789 17.203 21.719 1 95.12 88 MET A C 1
ATOM 698 O O . MET A 1 88 ? 7.719 17.766 21.953 1 95.12 88 MET A O 1
ATOM 702 N N . GLN A 1 89 ? 9.961 17.641 22 1 93.88 89 GLN A N 1
ATOM 703 C CA . GLN A 1 89 ? 10.086 18.969 22.578 1 93.88 89 GLN A CA 1
ATOM 704 C C . GLN A 1 89 ? 10.07 20.047 21.5 1 93.88 89 GLN A C 1
ATOM 706 O O . GLN A 1 89 ? 10.492 19.812 20.359 1 93.88 89 GLN A O 1
ATOM 711 N N . ASP A 1 90 ? 9.578 21.109 21.906 1 90.69 90 ASP A N 1
ATOM 712 C CA . ASP A 1 90 ? 9.516 22.234 20.969 1 90.69 90 ASP A CA 1
ATOM 713 C C . ASP A 1 90 ? 10.906 22.562 20.422 1 90.69 90 ASP A C 1
ATOM 715 O O . ASP A 1 90 ? 11.047 22.984 19.281 1 90.69 90 ASP A O 1
ATOM 719 N N . SER A 1 91 ? 11.914 22.375 21.219 1 93.31 91 SER A N 1
ATOM 720 C CA . SER A 1 91 ? 13.281 22.734 20.859 1 93.31 91 SER A CA 1
ATOM 721 C C . SER A 1 91 ? 13.906 21.688 19.938 1 93.31 91 SER A C 1
ATOM 723 O O . SER A 1 91 ? 14.953 21.922 19.328 1 93.31 91 SER A O 1
ATOM 725 N N . ASP A 1 92 ? 13.25 20.547 19.844 1 95 92 ASP A N 1
ATOM 726 C CA . ASP A 1 92 ? 13.789 19.484 19 1 95 92 ASP A CA 1
ATOM 727 C C . ASP A 1 92 ? 13.719 19.859 17.531 1 95 92 ASP A C 1
ATOM 729 O O . ASP A 1 92 ? 12.75 20.469 17.078 1 95 92 ASP A O 1
ATOM 733 N N . LYS A 1 93 ? 14.75 19.531 16.859 1 95.81 93 LYS A N 1
ATOM 734 C CA . LYS A 1 93 ? 14.703 19.688 15.414 1 95.81 93 LYS A CA 1
ATOM 735 C C . LYS A 1 93 ? 13.766 18.672 14.781 1 95.81 93 LYS A C 1
ATOM 737 O O . LYS A 1 93 ? 13.812 17.484 15.125 1 95.81 93 LYS A O 1
ATOM 742 N N . PHE A 1 94 ? 12.875 19.156 14 1 97.88 94 PHE A N 1
ATOM 743 C CA . PHE A 1 94 ? 12.016 18.234 13.258 1 97.88 94 PHE A CA 1
ATOM 744 C C . PHE A 1 94 ? 12.844 17.375 12.305 1 97.88 94 PHE A C 1
ATOM 746 O O . PHE A 1 94 ? 13.695 17.906 11.578 1 97.88 94 PHE A O 1
ATOM 753 N N . PRO A 1 95 ? 12.625 16.156 12.172 1 98.12 95 PRO A N 1
ATOM 754 C CA . PRO A 1 95 ? 13.664 15.25 11.664 1 98.12 95 PRO A CA 1
ATOM 755 C C . PRO A 1 95 ? 13.586 15.047 10.156 1 98.12 95 PRO A C 1
ATOM 757 O O . PRO A 1 95 ? 14.391 14.312 9.578 1 98.12 95 PRO A O 1
ATOM 760 N N . TYR A 1 96 ? 12.656 15.672 9.477 1 98.56 96 TYR A N 1
ATOM 761 C CA . TYR A 1 96 ? 12.586 15.547 8.023 1 98.56 96 TYR A CA 1
ATOM 762 C C . TYR A 1 96 ? 11.898 16.766 7.406 1 98.56 96 TYR A C 1
ATOM 764 O O . TYR A 1 96 ? 11.07 17.406 8.055 1 98.56 96 TYR A O 1
ATOM 772 N N . PRO A 1 97 ? 12.227 17.078 6.172 1 98.75 97 PRO A N 1
ATOM 773 C CA . PRO A 1 97 ? 11.602 18.219 5.512 1 98.75 97 PRO A CA 1
ATOM 774 C C . PRO A 1 97 ? 10.195 17.906 5.004 1 98.75 97 PRO A C 1
ATOM 776 O O . PRO A 1 97 ? 9.852 16.75 4.793 1 98.75 97 PRO A O 1
ATOM 779 N N . ILE A 1 98 ? 9.422 18.938 4.832 1 98.81 98 ILE A N 1
ATOM 780 C CA . ILE A 1 98 ? 8.109 18.875 4.195 1 98.81 98 ILE A CA 1
ATOM 781 C C . ILE A 1 98 ? 8.094 19.75 2.949 1 98.81 98 ILE A C 1
ATOM 783 O O . ILE A 1 98 ? 8.281 20.969 3.043 1 98.81 98 ILE A O 1
ATOM 787 N N . ILE A 1 99 ? 7.824 19.188 1.801 1 98.81 99 ILE A N 1
ATOM 788 C CA . ILE A 1 99 ? 7.797 19.875 0.518 1 98.81 99 ILE A CA 1
ATOM 789 C C . ILE A 1 99 ? 6.527 20.719 0.409 1 98.81 99 ILE A C 1
ATOM 791 O O . ILE A 1 99 ? 5.43 20.234 0.698 1 98.81 99 ILE A O 1
ATOM 795 N N . ALA A 1 100 ? 6.723 21.938 -0.016 1 98.56 100 ALA A N 1
ATOM 796 C CA . ALA A 1 100 ? 5.613 22.812 -0.375 1 98.56 100 ALA A CA 1
ATOM 797 C C . ALA A 1 100 ? 5.344 22.766 -1.877 1 98.56 100 ALA A C 1
ATOM 799 O O . ALA A 1 100 ? 6.051 23.422 -2.654 1 98.56 100 ALA A O 1
ATOM 800 N N . ASP A 1 101 ? 4.34 22.047 -2.252 1 97.81 101 ASP A N 1
ATOM 801 C CA . ASP A 1 101 ? 3.947 21.922 -3.652 1 97.81 101 ASP A CA 1
ATOM 802 C C . ASP A 1 101 ? 2.74 22.812 -3.959 1 97.81 101 ASP A C 1
ATOM 804 O O . ASP A 1 101 ? 1.719 22.328 -4.453 1 97.81 101 ASP A O 1
ATOM 808 N N . GLU A 1 102 ? 2.854 24.062 -3.791 1 94.81 102 GLU A N 1
ATOM 809 C CA . GLU A 1 102 ? 1.746 25.016 -3.828 1 94.81 102 GLU A CA 1
ATOM 810 C C . GLU A 1 102 ? 1.094 25.047 -5.207 1 94.81 102 GLU A C 1
ATOM 812 O O . GLU A 1 102 ? -0.116 25.25 -5.32 1 94.81 102 GLU A O 1
ATOM 817 N N . ASP A 1 103 ? 1.878 24.938 -6.215 1 93.62 103 ASP A N 1
ATOM 818 C CA . ASP A 1 103 ? 1.332 25.031 -7.566 1 93.62 103 ASP A CA 1
ATOM 819 C C . ASP A 1 103 ? 0.811 23.672 -8.039 1 93.62 103 ASP A C 1
ATOM 821 O O . ASP A 1 103 ? 0.325 23.547 -9.164 1 93.62 103 ASP A O 1
ATOM 825 N N . ARG A 1 104 ? 1.001 22.641 -7.25 1 94.19 104 ARG A N 1
ATOM 826 C CA . ARG A 1 104 ? 0.45 21.297 -7.488 1 94.19 104 ARG A CA 1
ATOM 827 C C . ARG A 1 104 ? 1.172 20.609 -8.641 1 94.19 104 ARG A C 1
ATOM 829 O O . ARG A 1 104 ? 0.639 19.672 -9.234 1 94.19 104 ARG A O 1
ATOM 836 N N . SER A 1 105 ? 2.299 21.094 -8.992 1 95.69 105 SER A N 1
ATOM 837 C CA . SER A 1 105 ? 3.02 20.516 -10.125 1 95.69 105 SER A CA 1
ATOM 838 C C . SER A 1 105 ? 3.486 19.094 -9.828 1 95.69 105 SER A C 1
ATOM 840 O O . SER A 1 105 ? 3.322 18.188 -10.648 1 95.69 105 SER A O 1
ATOM 842 N N . LEU A 1 106 ? 4.074 18.891 -8.648 1 96.31 106 LEU A N 1
ATOM 843 C CA . LEU A 1 106 ? 4.562 17.562 -8.266 1 96.31 106 LEU A CA 1
ATOM 844 C C . LEU A 1 106 ? 3.404 16.594 -8.062 1 96.31 106 LEU A C 1
ATOM 846 O O . LEU A 1 106 ? 3.457 15.453 -8.531 1 96.31 106 LEU A O 1
ATOM 850 N N . ALA A 1 107 ? 2.363 17.062 -7.348 1 94.5 107 ALA A N 1
ATOM 851 C CA . ALA A 1 107 ? 1.187 16.234 -7.113 1 94.5 107 ALA A CA 1
ATOM 852 C C . ALA A 1 107 ? 0.586 15.742 -8.43 1 94.5 107 ALA A C 1
ATOM 854 O O . ALA A 1 107 ? 0.148 14.594 -8.531 1 94.5 107 ALA A O 1
ATOM 855 N N . THR A 1 108 ? 0.565 16.656 -9.375 1 92.69 108 THR A N 1
ATOM 856 C CA . THR A 1 108 ? 0.043 16.312 -10.688 1 92.69 108 THR A CA 1
ATOM 857 C C . THR A 1 108 ? 0.961 15.32 -11.391 1 92.69 108 THR A C 1
ATOM 859 O O . THR A 1 108 ? 0.496 14.305 -11.93 1 92.69 108 THR A O 1
ATOM 862 N N . GLN A 1 109 ? 2.193 15.578 -11.375 1 92.19 109 GLN A N 1
ATOM 863 C CA . GLN A 1 109 ? 3.18 14.75 -12.055 1 92.19 109 GLN A CA 1
ATOM 864 C C . GLN A 1 109 ? 3.18 13.328 -11.5 1 92.19 109 GLN A C 1
ATOM 866 O O . GLN A 1 109 ? 3.34 12.367 -12.25 1 92.19 109 GLN A O 1
ATOM 871 N N . PHE A 1 110 ? 2.957 13.203 -10.211 1 92.19 110 PHE A N 1
ATOM 872 C CA . PHE A 1 110 ? 3.117 11.906 -9.578 1 92.19 110 PHE A CA 1
ATOM 873 C C . PHE A 1 110 ? 1.762 11.25 -9.344 1 92.19 110 PHE A C 1
ATOM 875 O O . PHE A 1 110 ? 1.675 10.211 -8.68 1 92.19 110 PHE A O 1
ATOM 882 N N . GLY A 1 111 ? 0.694 11.82 -9.82 1 87.19 111 GLY A N 1
ATOM 883 C CA . GLY A 1 111 ? -0.625 11.219 -9.727 1 87.19 111 GLY A CA 1
ATOM 884 C C . GLY A 1 111 ? -1.137 11.125 -8.297 1 87.19 111 GLY A C 1
ATOM 885 O O . GLY A 1 111 ? -1.776 10.141 -7.93 1 87.19 111 GLY A O 1
ATOM 886 N N . MET A 1 112 ? -0.851 12.141 -7.492 1 90.88 112 MET A N 1
ATOM 887 C CA . MET A 1 112 ? -1.163 12.086 -6.07 1 90.88 112 MET A CA 1
ATOM 888 C C . MET A 1 112 ? -2.475 12.805 -5.77 1 90.88 112 MET A C 1
ATOM 890 O O . MET A 1 112 ? -2.906 12.867 -4.617 1 90.88 112 MET A O 1
ATOM 894 N N . LEU A 1 113 ? -3.098 13.367 -6.758 1 89.56 113 LEU A N 1
ATOM 895 C CA . LEU A 1 113 ? -4.301 14.148 -6.5 1 89.56 113 LEU A CA 1
ATOM 896 C C . LEU A 1 113 ? -5.52 13.242 -6.371 1 89.56 113 LEU A C 1
ATOM 898 O O . LEU A 1 113 ? -5.652 12.258 -7.109 1 89.56 113 LEU A O 1
ATOM 902 N N . ASP A 1 114 ? -6.297 13.531 -5.414 1 87.94 114 ASP A N 1
ATOM 903 C CA . ASP A 1 114 ? -7.555 12.828 -5.176 1 87.94 114 ASP A CA 1
ATOM 904 C C . ASP A 1 114 ? -8.75 13.711 -5.539 1 87.94 114 ASP A C 1
ATOM 906 O O . ASP A 1 114 ? -9.086 14.641 -4.809 1 87.94 114 ASP A O 1
ATOM 910 N N . PRO A 1 115 ? -9.508 13.391 -6.539 1 83.88 115 PRO A N 1
ATOM 911 C CA . PRO A 1 115 ? -10.633 14.227 -6.969 1 83.88 115 PRO A CA 1
ATOM 912 C C . PRO A 1 115 ? -11.742 14.297 -5.926 1 83.88 115 PRO A C 1
ATOM 914 O O . PRO A 1 115 ? -12.586 15.195 -5.973 1 83.88 115 PRO A O 1
ATOM 917 N N . ASN A 1 116 ? -11.75 13.352 -4.992 1 83.44 116 ASN A N 1
ATOM 918 C CA . ASN A 1 116 ? -12.789 13.328 -3.969 1 83.44 116 ASN A CA 1
ATOM 919 C C . ASN A 1 116 ? -12.422 14.203 -2.773 1 83.44 116 ASN A C 1
ATOM 921 O O . ASN A 1 116 ? -13.258 14.469 -1.912 1 83.44 116 ASN A O 1
ATOM 925 N N . GLU A 1 117 ? -11.195 14.5 -2.725 1 85.38 117 GLU A N 1
ATOM 926 C CA . GLU A 1 117 ? -10.727 15.383 -1.659 1 85.38 117 GLU A CA 1
ATOM 927 C C . GLU A 1 117 ? -10.5 16.797 -2.176 1 85.38 117 GLU A C 1
ATOM 929 O O . GLU A 1 117 ? -9.453 17.094 -2.76 1 85.38 117 GLU A O 1
ATOM 934 N N . ILE A 1 118 ? -11.414 17.688 -1.841 1 84.25 118 ILE A N 1
ATOM 935 C CA . ILE A 1 118 ? -11.422 19.016 -2.43 1 84.25 118 ILE A CA 1
ATOM 936 C C . ILE A 1 118 ? -11.102 20.062 -1.359 1 84.25 118 ILE A C 1
ATOM 938 O O . ILE A 1 118 ? -11.664 20.031 -0.261 1 84.25 118 ILE A O 1
ATOM 942 N N . SER A 1 119 ? -10.203 20.922 -1.757 1 83.56 119 SER A N 1
ATOM 943 C CA . SER A 1 119 ? -9.867 22.016 -0.864 1 83.56 119 SER A CA 1
ATOM 944 C C . SER A 1 119 ? -11.062 22.953 -0.672 1 83.56 119 SER A C 1
ATOM 946 O O . SER A 1 119 ? -11.625 23.469 -1.646 1 83.56 119 SER A O 1
ATOM 948 N N . GLY A 1 120 ? -11.406 23.109 0.562 1 74.06 120 GLY A N 1
ATOM 949 C CA . GLY A 1 120 ? -12.445 24.094 0.832 1 74.06 120 GLY A CA 1
ATOM 950 C C . GLY A 1 120 ? -12.062 25.5 0.427 1 74.06 120 GLY A C 1
ATOM 951 O O . GLY A 1 120 ? -12.922 26.312 0.083 1 74.06 120 GLY A O 1
ATOM 952 N N . LYS A 1 121 ? -10.82 25.766 0.345 1 74.5 121 LYS A N 1
ATOM 953 C CA . LYS A 1 121 ? -10.312 27.109 0.085 1 74.5 121 LYS A CA 1
ATOM 954 C C . LYS A 1 121 ? -10.266 27.391 -1.413 1 74.5 121 LYS A C 1
ATOM 956 O O . LYS A 1 121 ? -10.656 28.484 -1.855 1 74.5 121 LYS A O 1
ATOM 961 N N . THR A 1 122 ? -9.859 26.469 -2.205 1 81.44 122 THR A N 1
ATOM 962 C CA . THR A 1 122 ? -9.57 26.719 -3.613 1 81.44 122 THR A CA 1
ATOM 963 C C . THR A 1 122 ? -10.547 25.953 -4.508 1 81.44 122 THR A C 1
ATOM 965 O O . THR A 1 122 ? -10.648 26.234 -5.703 1 81.44 122 THR A O 1
ATOM 968 N N . GLY A 1 123 ? -11.203 24.953 -3.91 1 84.62 123 GLY A N 1
ATOM 969 C CA . GLY A 1 123 ? -12.086 24.125 -4.703 1 84.62 123 GLY A CA 1
ATOM 970 C C . GLY A 1 123 ? -11.336 23.109 -5.562 1 84.62 123 GLY A C 1
ATOM 971 O O . GLY A 1 123 ? -11.93 22.469 -6.434 1 84.62 123 GLY A O 1
ATOM 972 N N . LEU A 1 124 ? -10.102 22.984 -5.32 1 86.31 124 LEU A N 1
ATOM 973 C CA . LEU A 1 124 ? -9.266 22.094 -6.102 1 86.31 124 LEU A CA 1
ATOM 974 C C . LEU A 1 124 ? -8.945 20.812 -5.312 1 86.31 124 LEU A C 1
ATOM 976 O O . LEU A 1 124 ? -8.969 20.828 -4.078 1 86.31 124 LEU A O 1
ATOM 980 N N . PRO A 1 125 ? -8.664 19.766 -6.062 1 88.75 125 PRO A N 1
ATOM 981 C CA . PRO A 1 125 ? -8.328 18.516 -5.395 1 88.75 125 PRO A CA 1
ATOM 982 C C . PRO A 1 125 ? -7.074 18.625 -4.523 1 88.75 125 PRO A C 1
ATOM 984 O O . PRO A 1 125 ? -6.129 19.328 -4.879 1 88.75 125 PRO A O 1
ATOM 987 N N . LEU A 1 126 ? -7.094 17.922 -3.404 1 93.12 126 LEU A N 1
ATOM 988 C CA . LEU A 1 126 ? -5.941 17.781 -2.518 1 93.12 126 LEU A CA 1
ATOM 989 C C . LEU A 1 126 ? -5.191 16.484 -2.816 1 93.12 126 LEU A C 1
ATOM 991 O O . LEU A 1 126 ? -5.672 15.648 -3.584 1 93.12 126 LEU A O 1
ATOM 995 N N . THR A 1 127 ? -3.992 16.422 -2.279 1 92.25 127 THR A N 1
ATOM 996 C CA . THR A 1 127 ? -3.217 15.195 -2.455 1 92.25 127 THR A CA 1
ATOM 997 C C . THR A 1 127 ? -3.816 14.055 -1.637 1 92.25 127 THR A C 1
ATOM 999 O O . THR A 1 127 ? -4.293 14.273 -0.521 1 92.25 127 THR A O 1
ATOM 1002 N N . ALA A 1 128 ? -3.834 12.875 -2.221 1 93.38 128 ALA A N 1
ATOM 1003 C CA . ALA A 1 128 ? -4.098 11.641 -1.477 1 93.38 128 ALA A CA 1
ATOM 1004 C C . ALA A 1 128 ? -2.883 11.234 -0.648 1 93.38 128 ALA A C 1
ATOM 1006 O O . ALA A 1 128 ? -1.847 11.906 -0.681 1 93.38 128 ALA A O 1
ATOM 1007 N N . ARG A 1 129 ? -3.041 10.242 0.117 1 95.88 129 ARG A N 1
ATOM 1008 C CA . ARG A 1 129 ? -1.937 9.695 0.9 1 95.88 129 ARG A CA 1
ATOM 1009 C C . ARG A 1 129 ? -1.111 8.719 0.076 1 95.88 129 ARG A C 1
ATOM 1011 O O . ARG A 1 129 ? -1.368 7.512 0.099 1 95.88 129 ARG A O 1
ATOM 1018 N N . ALA A 1 130 ? -0.155 9.234 -0.556 1 96.69 130 ALA A N 1
ATOM 1019 C CA . ALA A 1 130 ? 0.733 8.43 -1.396 1 96.69 130 ALA A CA 1
ATOM 1020 C C . ALA A 1 130 ? 2.053 8.148 -0.685 1 96.69 130 ALA A C 1
ATOM 1022 O O . ALA A 1 130 ? 2.516 8.953 0.124 1 96.69 130 ALA A O 1
ATOM 1023 N N . VAL A 1 131 ? 2.633 7.039 -0.952 1 98.12 131 VAL A N 1
ATOM 1024 C CA . VAL A 1 131 ? 3.979 6.656 -0.539 1 98.12 131 VAL A CA 1
ATOM 1025 C C . VAL A 1 131 ? 4.777 6.191 -1.753 1 98.12 131 VAL A C 1
ATOM 1027 O O . VAL A 1 131 ? 4.328 5.328 -2.51 1 98.12 131 VAL A O 1
ATOM 1030 N N . PHE A 1 132 ? 5.902 6.762 -1.982 1 98.25 132 PHE A N 1
ATOM 1031 C CA . PHE A 1 132 ? 6.859 6.301 -2.98 1 98.25 132 PHE A CA 1
ATOM 1032 C C . PHE A 1 132 ? 8.172 5.895 -2.326 1 98.25 132 PHE A C 1
ATOM 1034 O O . PHE A 1 132 ? 8.805 6.699 -1.639 1 98.25 132 PHE A O 1
ATOM 1041 N N . VAL A 1 133 ? 8.555 4.699 -2.514 1 98.62 133 VAL A N 1
ATOM 1042 C CA . VAL A 1 133 ? 9.867 4.238 -2.08 1 98.62 133 VAL A CA 1
ATOM 1043 C C . VAL A 1 133 ? 10.82 4.191 -3.273 1 98.62 133 VAL A C 1
ATOM 1045 O O . VAL A 1 133 ? 10.547 3.51 -4.266 1 98.62 133 VAL A O 1
ATOM 1048 N N . ILE A 1 134 ? 11.875 4.898 -3.121 1 98.56 134 ILE A N 1
ATOM 1049 C CA . ILE A 1 134 ? 12.805 5.109 -4.23 1 98.56 134 ILE A CA 1
ATOM 1050 C C . ILE A 1 134 ? 14.195 4.629 -3.838 1 98.56 134 ILE A C 1
ATOM 1052 O O . ILE A 1 134 ? 14.695 4.961 -2.758 1 98.56 134 ILE A O 1
ATOM 1056 N N . ASP A 1 135 ? 14.844 3.885 -4.695 1 97.94 135 ASP A N 1
ATOM 1057 C CA . ASP A 1 135 ? 16.156 3.33 -4.367 1 97.94 135 ASP A CA 1
ATOM 1058 C C . ASP A 1 135 ? 17.266 4.32 -4.695 1 97.94 135 ASP A C 1
ATOM 1060 O O . ASP A 1 135 ? 17 5.418 -5.191 1 97.94 135 ASP A O 1
ATOM 1064 N N . PRO A 1 136 ? 18.531 4.031 -4.375 1 97.88 136 PRO A N 1
ATOM 1065 C CA . PRO A 1 136 ? 19.625 4.98 -4.566 1 97.88 136 PRO A CA 1
ATOM 1066 C C . PRO A 1 136 ? 19.875 5.309 -6.039 1 97.88 136 PRO A C 1
ATOM 1068 O O . PRO A 1 136 ? 20.531 6.309 -6.355 1 97.88 136 PRO A O 1
ATOM 1071 N N . SER A 1 137 ? 19.406 4.488 -6.941 1 97.25 137 SER A N 1
ATOM 1072 C CA . SER A 1 137 ? 19.516 4.746 -8.375 1 97.25 137 SER A CA 1
ATOM 1073 C C . SER A 1 137 ? 18.312 5.551 -8.875 1 97.25 137 SER A C 1
ATOM 1075 O O . SER A 1 137 ? 18.125 5.703 -10.086 1 97.25 137 SER A O 1
ATOM 1077 N N . HIS A 1 138 ? 17.438 5.973 -7.969 1 97.56 138 HIS A N 1
ATOM 1078 C CA . HIS A 1 138 ? 16.281 6.816 -8.219 1 97.56 138 HIS A CA 1
ATOM 1079 C C . HIS A 1 138 ? 15.195 6.059 -8.984 1 97.56 138 HIS A C 1
ATOM 1081 O O . HIS A 1 138 ? 14.484 6.637 -9.812 1 97.56 138 HIS A O 1
ATOM 1087 N N . LYS A 1 139 ? 15.125 4.824 -8.758 1 96.56 139 LYS A N 1
ATOM 1088 C CA . LYS A 1 139 ? 14.055 4.016 -9.336 1 96.56 139 LYS A CA 1
ATOM 1089 C C . LYS A 1 139 ? 12.922 3.812 -8.336 1 96.56 139 LYS A C 1
ATOM 1091 O O . LYS A 1 139 ? 13.164 3.604 -7.145 1 96.56 139 LYS A O 1
ATOM 1096 N N . LEU A 1 140 ? 11.711 3.898 -8.836 1 96.81 140 LEU A N 1
ATOM 1097 C CA . LEU A 1 140 ? 10.555 3.613 -8 1 96.81 140 LEU A CA 1
ATOM 1098 C C . LEU A 1 140 ? 10.461 2.125 -7.676 1 96.81 140 LEU A C 1
ATOM 1100 O O . LEU A 1 140 ? 10.477 1.288 -8.578 1 96.81 140 LEU A O 1
ATOM 1104 N N . ARG A 1 141 ? 10.352 1.78 -6.406 1 96.94 141 ARG A N 1
ATOM 1105 C CA . ARG A 1 141 ? 10.422 0.38 -6.004 1 96.94 141 ARG A CA 1
ATOM 1106 C C . ARG A 1 141 ? 9.125 -0.068 -5.344 1 96.94 141 ARG A C 1
ATOM 1108 O O . ARG A 1 141 ? 8.828 -1.264 -5.293 1 96.94 141 ARG A O 1
ATOM 1115 N N . LEU A 1 142 ? 8.391 0.816 -4.844 1 97.44 142 LEU A N 1
ATOM 1116 C CA . LEU A 1 142 ? 7.129 0.552 -4.164 1 97.44 142 LEU A CA 1
ATOM 1117 C C . LEU A 1 142 ? 6.258 1.803 -4.133 1 97.44 142 LEU A C 1
ATOM 1119 O O . LEU A 1 142 ? 6.762 2.912 -3.953 1 97.44 142 LEU A O 1
ATOM 1123 N N . SER A 1 143 ? 4.984 1.63 -4.285 1 96.75 143 SER A N 1
ATOM 1124 C CA . SER A 1 143 ? 4.055 2.752 -4.242 1 96.75 143 SER A CA 1
ATOM 1125 C C . SER A 1 143 ? 2.748 2.359 -3.559 1 96.75 143 SER A C 1
ATOM 1127 O O . SER A 1 143 ? 2.195 1.291 -3.828 1 96.75 143 SER A O 1
ATOM 1129 N N . LEU A 1 144 ? 2.301 3.158 -2.676 1 97.12 144 LEU A N 1
ATOM 1130 C CA . LEU A 1 144 ? 1.032 3 -1.972 1 97.12 144 LEU A CA 1
ATOM 1131 C C . LEU A 1 144 ? 0.161 4.238 -2.137 1 97.12 144 LEU A C 1
ATOM 1133 O O . LEU A 1 144 ? 0.664 5.367 -2.109 1 97.12 144 LEU A O 1
ATOM 1137 N N . LEU A 1 145 ? -1.075 4.047 -2.324 1 96.31 145 LEU A N 1
ATOM 1138 C CA . LEU A 1 145 ? -2.033 5.141 -2.439 1 96.31 145 LEU A CA 1
ATOM 1139 C C . LEU A 1 145 ? -3.277 4.867 -1.602 1 96.31 145 LEU A C 1
ATOM 1141 O O . LEU A 1 145 ? -4.066 3.979 -1.931 1 96.31 145 LEU A O 1
ATOM 1145 N N . TYR A 1 146 ? -3.404 5.582 -0.51 1 97.31 146 TYR A N 1
ATOM 1146 C CA . TYR A 1 146 ? -4.504 5.473 0.441 1 97.31 146 TYR A CA 1
ATOM 1147 C C . TYR A 1 146 ? -5.43 6.68 0.349 1 97.31 146 TYR A C 1
ATOM 1149 O O . TYR A 1 146 ? -5.004 7.766 -0.043 1 97.31 146 TYR A O 1
ATOM 1157 N N . PRO A 1 147 ? -6.676 6.504 0.696 1 95.12 147 PRO A N 1
ATOM 1158 C CA . PRO A 1 147 ? -7.566 7.668 0.752 1 95.12 147 PRO A CA 1
ATOM 1159 C C . PRO A 1 147 ? -7.332 8.531 1.987 1 95.12 147 PRO A C 1
ATOM 1161 O O . PRO A 1 147 ? -6.641 8.109 2.92 1 95.12 147 PRO A O 1
ATOM 1164 N N . ALA A 1 148 ? -7.938 9.672 2.021 1 92.69 148 ALA A N 1
ATOM 1165 C CA . ALA A 1 148 ? -7.73 10.656 3.08 1 92.69 148 ALA A CA 1
ATOM 1166 C C . ALA A 1 148 ? -8.258 10.148 4.418 1 92.69 148 ALA A C 1
ATOM 1168 O O . ALA A 1 148 ? -7.781 10.547 5.477 1 92.69 148 ALA A O 1
ATOM 1169 N N . THR A 1 149 ? -9.156 9.211 4.383 1 94.25 149 THR A N 1
ATOM 1170 C CA . THR A 1 149 ? -9.852 8.805 5.598 1 94.25 149 THR A CA 1
ATOM 1171 C C . THR A 1 149 ? -9.156 7.602 6.234 1 94.25 149 THR A C 1
ATOM 1173 O O . THR A 1 149 ? -9.523 7.18 7.336 1 94.25 149 THR A O 1
ATOM 1176 N N . THR A 1 150 ? -8.234 7.051 5.523 1 97.25 150 THR A N 1
ATOM 1177 C CA . THR A 1 150 ? -7.574 5.84 6 1 97.25 150 THR A CA 1
ATOM 1178 C C . THR A 1 150 ? -6.098 6.102 6.281 1 97.25 150 THR A C 1
ATOM 1180 O O . THR A 1 150 ? -5.293 6.219 5.352 1 97.25 150 THR A O 1
ATOM 1183 N N . GLY A 1 151 ? -5.781 6.125 7.59 1 98.12 151 GLY A N 1
ATOM 1184 C CA . GLY A 1 151 ? -4.383 6.281 7.953 1 98.12 151 GLY A CA 1
ATOM 1185 C C . GLY A 1 151 ? -3.512 5.129 7.488 1 98.12 151 GLY A C 1
ATOM 1186 O O . GLY A 1 151 ? -3.941 3.973 7.508 1 98.12 151 GLY A O 1
ATOM 1187 N N . ARG A 1 152 ? -2.371 5.418 7.105 1 98.5 152 ARG A N 1
ATOM 1188 C CA . ARG A 1 152 ? -1.436 4.402 6.633 1 98.5 152 ARG A CA 1
ATOM 1189 C C . ARG A 1 152 ? -0.903 3.564 7.789 1 98.5 152 ARG A C 1
ATOM 1191 O O . ARG A 1 152 ? -1.022 3.957 8.953 1 98.5 152 ARG A O 1
ATOM 1198 N N . SER A 1 153 ? -0.425 2.424 7.445 1 98.19 153 SER A N 1
ATOM 1199 C CA . SER A 1 153 ? 0.321 1.593 8.383 1 98.19 153 SER A CA 1
ATOM 1200 C C . SER A 1 153 ? 1.825 1.789 8.219 1 98.19 153 SER A C 1
ATOM 1202 O O . SER A 1 153 ? 2.416 1.323 7.242 1 98.19 153 SER A O 1
ATOM 1204 N N . PHE A 1 154 ? 2.445 2.414 9.164 1 97.88 154 PHE A N 1
ATOM 1205 C CA . PHE A 1 154 ? 3.883 2.654 9.086 1 97.88 154 PHE A CA 1
ATOM 1206 C C . PHE A 1 154 ? 4.66 1.408 9.492 1 97.88 154 PHE A C 1
ATOM 1208 O O . PHE A 1 154 ? 5.82 1.242 9.102 1 97.88 154 PHE A O 1
ATOM 1215 N N . ASP A 1 155 ? 3.984 0.519 10.219 1 96.12 155 ASP A N 1
ATOM 1216 C CA . ASP A 1 155 ? 4.566 -0.801 10.445 1 96.12 155 ASP A CA 1
ATOM 1217 C C . ASP A 1 155 ? 4.723 -1.563 9.125 1 96.12 155 ASP A C 1
ATOM 1219 O O . ASP A 1 155 ? 5.738 -2.227 8.906 1 96.12 155 ASP A O 1
ATOM 1223 N N . GLU A 1 156 ? 3.697 -1.498 8.312 1 97.81 156 GLU A N 1
ATOM 1224 C CA . GLU A 1 156 ? 3.766 -2.158 7.016 1 97.81 156 GLU A CA 1
ATOM 1225 C C . GLU A 1 156 ? 4.824 -1.515 6.125 1 97.81 156 GLU A C 1
ATOM 1227 O O . GLU A 1 156 ? 5.527 -2.209 5.387 1 97.81 156 GLU A O 1
ATOM 1232 N N . ILE A 1 157 ? 4.902 -0.199 6.121 1 98.12 157 ILE A N 1
ATOM 1233 C CA . ILE A 1 157 ? 5.906 0.496 5.324 1 98.12 157 ILE A CA 1
ATOM 1234 C C . ILE A 1 157 ? 7.301 0.05 5.746 1 98.12 157 ILE A C 1
ATOM 1236 O O . ILE A 1 157 ? 8.141 -0.262 4.902 1 98.12 157 ILE A O 1
ATOM 1240 N N . LEU A 1 158 ? 7.562 -0.036 7.055 1 97.81 158 LEU A N 1
ATOM 1241 C CA . LEU A 1 158 ? 8.852 -0.492 7.559 1 97.81 158 LEU A CA 1
ATOM 1242 C C . LEU A 1 158 ? 9.117 -1.938 7.152 1 97.81 158 LEU A C 1
ATOM 1244 O O . LEU A 1 158 ? 10.227 -2.279 6.742 1 97.81 158 LEU A O 1
ATOM 1248 N N . ARG A 1 159 ? 8.102 -2.746 7.324 1 97.69 159 ARG A N 1
ATOM 1249 C CA . ARG A 1 159 ? 8.219 -4.145 6.926 1 97.69 159 ARG A CA 1
ATOM 1250 C C . ARG A 1 159 ? 8.602 -4.266 5.453 1 97.69 159 ARG A C 1
ATOM 1252 O O . ARG A 1 159 ? 9.5 -5.039 5.102 1 97.69 159 ARG A O 1
ATOM 1259 N N . ALA A 1 160 ? 7.918 -3.553 4.582 1 98.06 160 ALA A N 1
ATOM 1260 C CA . ALA A 1 160 ? 8.156 -3.598 3.143 1 98.06 160 ALA A CA 1
ATOM 1261 C C . ALA A 1 160 ? 9.562 -3.113 2.803 1 98.06 160 ALA A C 1
ATOM 1263 O O . ALA A 1 160 ? 10.234 -3.688 1.94 1 98.06 160 ALA A O 1
ATOM 1264 N N . VAL A 1 161 ? 9.992 -2.061 3.469 1 97.88 161 VAL A N 1
ATOM 1265 C CA . VAL A 1 161 ? 11.32 -1.519 3.221 1 97.88 161 VAL A CA 1
ATOM 1266 C C . VAL A 1 161 ? 12.383 -2.529 3.658 1 97.88 161 VAL A C 1
ATOM 1268 O O . VAL A 1 161 ? 13.406 -2.699 2.988 1 97.88 161 VAL A O 1
ATOM 1271 N N . ASP A 1 162 ? 12.172 -3.209 4.766 1 98.19 162 ASP A N 1
ATOM 1272 C CA . ASP A 1 162 ? 13.094 -4.262 5.191 1 98.19 162 ASP A CA 1
ATOM 1273 C C . ASP A 1 162 ? 13.203 -5.355 4.137 1 98.19 162 ASP A C 1
ATOM 1275 O O . ASP A 1 162 ? 14.289 -5.883 3.891 1 98.19 162 ASP A O 1
ATOM 1279 N N . SER A 1 163 ? 12.117 -5.695 3.627 1 98.38 163 SER A N 1
ATOM 1280 C CA . SER A 1 163 ? 12.125 -6.684 2.553 1 98.38 163 SER A CA 1
ATOM 1281 C C . SER A 1 163 ? 12.922 -6.191 1.351 1 98.38 163 SER A C 1
ATOM 1283 O O . SER A 1 163 ? 13.734 -6.93 0.791 1 98.38 163 SER A O 1
ATOM 1285 N N . LEU A 1 164 ? 12.656 -4.934 0.939 1 98.06 164 LEU A N 1
ATOM 1286 C CA . LEU A 1 164 ? 13.344 -4.348 -0.202 1 98.06 164 LEU A CA 1
ATOM 1287 C C . LEU A 1 164 ? 14.859 -4.371 0.009 1 98.06 164 LEU A C 1
ATOM 1289 O O . LEU A 1 164 ? 15.609 -4.766 -0.888 1 98.06 164 LEU A O 1
ATOM 1293 N N . LEU A 1 165 ? 15.266 -3.967 1.17 1 98.06 165 LEU A N 1
ATOM 1294 C CA . LEU A 1 165 ? 16.688 -3.934 1.48 1 98.06 165 LEU A CA 1
ATOM 1295 C C . LEU A 1 165 ? 17.281 -5.34 1.475 1 98.06 165 LEU A C 1
ATOM 1297 O O . LEU A 1 165 ? 18.359 -5.562 0.924 1 98.06 165 LEU A O 1
ATOM 1301 N N . LEU A 1 166 ? 16.609 -6.316 2.059 1 98 166 LEU A N 1
ATOM 1302 C CA . LEU A 1 166 ? 17.047 -7.703 2.131 1 98 166 LEU A CA 1
ATOM 1303 C C . LEU A 1 166 ? 17.219 -8.297 0.734 1 98 166 LEU A C 1
ATOM 1305 O O . LEU A 1 166 ? 18.234 -8.93 0.438 1 98 166 LEU A O 1
ATOM 1309 N N . THR A 1 167 ? 16.25 -8.055 -0.094 1 96.94 167 THR A N 1
ATOM 1310 C CA . THR A 1 167 ? 16.219 -8.703 -1.401 1 96.94 167 THR A CA 1
ATOM 1311 C C . THR A 1 167 ? 17.172 -8.016 -2.369 1 96.94 167 THR A C 1
ATOM 1313 O O . THR A 1 167 ? 17.5 -8.57 -3.422 1 96.94 167 THR A O 1
ATOM 1316 N N . GLU A 1 168 ? 17.578 -6.832 -2.055 1 95.19 168 GLU A N 1
ATOM 1317 C CA . GLU A 1 168 ? 18.641 -6.164 -2.795 1 95.19 168 GLU A CA 1
ATOM 1318 C C . GLU A 1 168 ? 20 -6.816 -2.527 1 95.19 168 GLU A C 1
ATOM 1320 O O . GLU A 1 168 ? 20.875 -6.812 -3.389 1 95.19 168 GLU A O 1
ATOM 1325 N N . GLU A 1 169 ? 20.141 -7.383 -1.391 1 96.06 169 GLU A N 1
ATOM 1326 C CA . GLU A 1 169 ? 21.438 -7.883 -0.942 1 96.06 169 GLU A CA 1
ATOM 1327 C C . GLU A 1 169 ? 21.562 -9.383 -1.185 1 96.06 169 GLU A C 1
ATOM 1329 O O . GLU A 1 169 ? 22.656 -9.883 -1.431 1 96.06 169 GLU A O 1
ATOM 1334 N N . PHE A 1 170 ? 20.5 -10.086 -1.062 1 97.06 170 PHE A N 1
ATOM 1335 C CA . PHE A 1 170 ? 20.484 -11.539 -1.163 1 97.06 170 PHE A CA 1
ATOM 1336 C C . PHE A 1 170 ? 19.516 -12.008 -2.24 1 97.06 170 PHE A C 1
ATOM 1338 O O . PHE A 1 170 ? 18.516 -11.336 -2.516 1 97.06 170 PHE A O 1
ATOM 1345 N N . LYS A 1 171 ? 19.781 -13.117 -2.811 1 96.94 171 LYS A N 1
ATOM 1346 C CA . LYS A 1 171 ? 18.922 -13.68 -3.852 1 96.94 171 LYS A CA 1
ATOM 1347 C C . LYS A 1 171 ? 17.734 -14.43 -3.246 1 96.94 171 LYS A C 1
ATOM 1349 O O . LYS A 1 171 ? 17.547 -15.617 -3.508 1 96.94 171 LYS A O 1
ATOM 1354 N N . VAL A 1 172 ? 17.016 -13.68 -2.461 1 97.94 172 VAL A N 1
ATOM 1355 C CA . VAL A 1 172 ? 15.797 -14.203 -1.844 1 97.94 172 VAL A CA 1
ATOM 1356 C C . VAL A 1 172 ? 14.625 -13.258 -2.119 1 97.94 172 VAL A C 1
ATOM 1358 O O . VAL A 1 172 ? 14.828 -12.133 -2.58 1 97.94 172 VAL A O 1
ATOM 1361 N N . ALA A 1 173 ? 13.461 -13.727 -1.942 1 97.75 173 ALA A N 1
ATOM 1362 C CA . ALA A 1 173 ? 12.211 -12.969 -1.867 1 97.75 173 ALA A CA 1
ATOM 1363 C C . ALA A 1 173 ? 11.492 -13.234 -0.55 1 97.75 173 ALA A C 1
ATOM 1365 O O . ALA A 1 173 ? 11.844 -14.156 0.186 1 97.75 173 ALA A O 1
ATOM 1366 N N . THR A 1 174 ? 10.625 -12.375 -0.174 1 98.5 174 THR A N 1
ATOM 1367 C CA . THR A 1 174 ? 9.898 -12.547 1.078 1 98.5 174 THR A CA 1
ATOM 1368 C C . THR A 1 174 ? 8.445 -12.945 0.812 1 98.5 174 THR A C 1
ATOM 1370 O O . THR A 1 174 ? 7.789 -12.375 -0.059 1 98.5 174 THR A O 1
ATOM 1373 N N . PRO A 1 175 ? 7.969 -13.984 1.483 1 98.25 175 PRO A N 1
ATOM 1374 C CA . PRO A 1 175 ? 6.605 -14.469 1.254 1 98.25 175 PRO A CA 1
ATOM 1375 C C . PRO A 1 175 ? 5.543 -13.531 1.818 1 98.25 175 PRO A C 1
ATOM 1377 O O . PRO A 1 175 ? 5.871 -12.484 2.379 1 98.25 175 PRO A O 1
ATOM 1380 N N . ALA A 1 176 ? 4.266 -13.867 1.591 1 98.06 176 ALA A N 1
ATOM 1381 C CA . ALA A 1 176 ? 3.123 -13.141 2.143 1 98.06 176 ALA A CA 1
ATOM 1382 C C . ALA A 1 176 ? 3.287 -12.922 3.643 1 98.06 176 ALA A C 1
ATOM 1384 O O . ALA A 1 176 ? 3.65 -13.844 4.375 1 98.06 176 ALA A O 1
ATOM 1385 N N . ASP A 1 177 ? 3.129 -11.711 4.105 1 97.88 177 ASP A N 1
ATOM 1386 C CA . ASP A 1 177 ? 3.051 -11.328 5.512 1 97.88 177 ASP A CA 1
ATOM 1387 C C . ASP A 1 177 ? 4.398 -11.523 6.207 1 97.88 177 ASP A C 1
ATOM 1389 O O . ASP A 1 177 ? 4.469 -11.547 7.438 1 97.88 177 ASP A O 1
ATOM 1393 N N . TRP A 1 178 ? 5.434 -11.68 5.461 1 98.44 178 TRP A N 1
ATOM 1394 C CA . TRP A 1 178 ? 6.777 -11.891 5.988 1 98.44 178 TRP A CA 1
ATOM 1395 C C . TRP A 1 178 ? 7.16 -10.773 6.957 1 98.44 178 TRP A C 1
ATOM 1397 O O . TRP A 1 178 ? 6.844 -9.602 6.727 1 98.44 178 TRP A O 1
ATOM 1407 N N . LYS A 1 179 ? 7.793 -11.086 8.008 1 97.12 179 LYS A N 1
ATOM 1408 C CA . LYS A 1 179 ? 8.43 -10.156 8.938 1 97.12 179 LYS A CA 1
ATOM 1409 C C . LYS A 1 179 ? 9.898 -10.523 9.164 1 97.12 179 LYS A C 1
ATOM 1411 O O . LYS A 1 179 ? 10.305 -11.656 8.898 1 97.12 179 LYS A O 1
ATOM 1416 N N . VAL A 1 180 ? 10.602 -9.555 9.625 1 97.19 180 VAL A N 1
ATOM 1417 C CA . VAL A 1 180 ? 12.008 -9.805 9.922 1 97.19 180 VAL A CA 1
ATOM 1418 C C . VAL A 1 180 ? 12.141 -11.031 10.828 1 97.19 180 VAL A C 1
ATOM 1420 O O . VAL A 1 180 ? 11.453 -11.133 11.844 1 97.19 180 VAL A O 1
ATOM 1423 N N . GLY A 1 181 ? 12.922 -11.93 10.438 1 97.44 181 GLY A N 1
ATOM 1424 C CA . GLY A 1 181 ? 13.133 -13.141 11.211 1 97.44 181 GLY A CA 1
ATOM 1425 C C . GLY A 1 181 ? 12.43 -14.352 10.625 1 97.44 181 GLY A C 1
ATOM 1426 O O . GLY A 1 181 ? 12.766 -15.492 10.953 1 97.44 181 GLY A O 1
ATOM 1427 N N . ASP A 1 182 ? 11.484 -14.148 9.789 1 97.81 182 ASP A N 1
ATOM 1428 C CA . ASP A 1 182 ? 10.781 -15.25 9.133 1 97.81 182 ASP A CA 1
ATOM 1429 C C . ASP A 1 182 ? 11.625 -15.867 8.023 1 97.81 182 ASP A C 1
ATOM 1431 O O . ASP A 1 182 ? 12.609 -15.273 7.586 1 97.81 182 ASP A O 1
ATOM 1435 N N . LYS A 1 183 ? 11.211 -17 7.59 1 97.94 183 LYS A N 1
ATOM 1436 C CA . LYS A 1 183 ? 11.875 -17.625 6.453 1 97.94 183 LYS A CA 1
ATOM 1437 C C . LYS A 1 183 ? 11.625 -16.844 5.168 1 97.94 183 LYS A C 1
ATOM 1439 O O . LYS A 1 183 ? 10.586 -16.188 5.027 1 97.94 183 LYS A O 1
ATOM 1444 N N . CYS A 1 184 ? 12.562 -16.922 4.301 1 98.38 184 CYS A N 1
ATOM 1445 C CA . CYS A 1 184 ? 12.516 -16.312 2.98 1 98.38 184 CYS A CA 1
ATOM 1446 C C . CYS A 1 184 ? 12.391 -17.359 1.887 1 98.38 184 CYS A C 1
ATOM 1448 O O . CYS A 1 184 ? 12.406 -18.562 2.17 1 98.38 184 CYS A O 1
ATOM 1450 N N . MET A 1 185 ? 12.203 -16.859 0.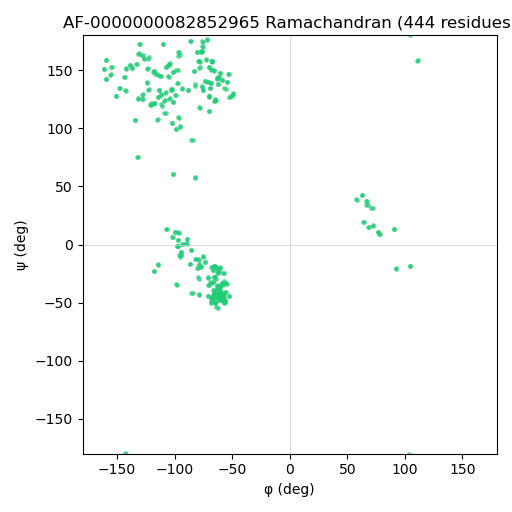732 1 98.12 185 MET A N 1
ATOM 1451 C CA . MET A 1 185 ? 12.117 -17.75 -0.427 1 98.12 185 MET A CA 1
ATOM 1452 C C . MET A 1 185 ? 13.32 -17.562 -1.342 1 98.12 185 MET A C 1
ATOM 1454 O O . MET A 1 185 ? 13.617 -16.453 -1.764 1 98.12 185 MET A O 1
ATOM 1458 N N . VAL A 1 186 ? 13.953 -18.719 -1.681 1 97.81 186 VAL A N 1
ATOM 1459 C CA . VAL A 1 186 ? 15.094 -18.656 -2.596 1 97.81 186 VAL A CA 1
ATOM 1460 C C . VAL A 1 186 ? 14.609 -18.281 -3.996 1 97.81 186 VAL A C 1
ATOM 1462 O O . VAL A 1 186 ? 13.609 -18.828 -4.48 1 97.81 186 VAL A O 1
ATOM 1465 N N . GLN A 1 187 ? 15.258 -17.391 -4.652 1 95.06 187 GLN A N 1
ATOM 1466 C CA . GLN A 1 187 ? 14.859 -16.984 -5.996 1 95.06 187 GLN A CA 1
ATOM 1467 C C . GLN A 1 187 ? 14.945 -18.156 -6.973 1 95.06 187 GLN A C 1
ATOM 1469 O O . GLN A 1 187 ? 15.883 -18.969 -6.902 1 95.06 187 GLN A O 1
ATOM 1474 N N . PRO A 1 188 ? 14.039 -18.203 -7.863 1 90.56 188 PRO A N 1
ATOM 1475 C CA . PRO A 1 188 ? 14.016 -19.328 -8.812 1 90.56 188 PRO A CA 1
ATOM 1476 C C . PRO A 1 188 ? 15.258 -19.375 -9.695 1 90.56 188 PRO A C 1
ATOM 1478 O O . PRO A 1 188 ? 15.641 -20.453 -10.164 1 90.56 188 PRO A O 1
ATOM 1481 N N . SER A 1 189 ? 15.875 -18.328 -9.891 1 90.25 189 SER A N 1
ATOM 1482 C CA . SER A 1 189 ? 17.031 -18.25 -10.781 1 90.25 189 SER A CA 1
ATOM 1483 C C . SER A 1 189 ? 18.266 -18.906 -10.164 1 90.25 189 SER A C 1
ATOM 1485 O O . SER A 1 189 ? 19.25 -19.156 -10.844 1 90.25 189 SER A O 1
ATOM 1487 N N . VAL A 1 190 ? 18.219 -19.156 -8.875 1 95.38 190 VAL A N 1
ATOM 1488 C CA . VAL A 1 190 ? 19.359 -19.781 -8.195 1 95.38 190 VAL A CA 1
ATOM 1489 C C . VAL A 1 190 ? 19.375 -21.281 -8.469 1 95.38 190 VAL A C 1
ATOM 1491 O O . VAL A 1 190 ? 18.438 -22 -8.094 1 95.38 190 VAL A O 1
ATOM 1494 N N . PRO A 1 191 ? 20.422 -21.734 -9.109 1 95.69 191 PRO A N 1
ATOM 1495 C CA . PRO A 1 191 ? 20.484 -23.172 -9.344 1 95.69 191 PRO A CA 1
ATOM 1496 C C . PRO A 1 191 ? 20.719 -23.969 -8.062 1 95.69 191 PRO A C 1
ATOM 1498 O O . PRO A 1 191 ? 21.344 -23.469 -7.125 1 95.69 191 PRO A O 1
ATOM 1501 N N . ASP A 1 192 ? 20.234 -25.203 -8.086 1 95.56 192 ASP A N 1
ATOM 1502 C CA . ASP A 1 192 ? 20.344 -26.047 -6.91 1 95.56 192 ASP A CA 1
ATOM 1503 C C . ASP A 1 192 ? 21.812 -26.234 -6.5 1 95.56 192 ASP A C 1
ATOM 1505 O O . ASP A 1 192 ? 22.109 -26.344 -5.309 1 95.56 192 ASP A O 1
ATOM 1509 N N . SER A 1 193 ? 22.703 -26.281 -7.43 1 96.88 193 SER A N 1
ATOM 1510 C CA . SER A 1 193 ? 24.125 -26.5 -7.18 1 96.88 193 SER A CA 1
ATOM 1511 C C . SER A 1 193 ? 24.703 -25.359 -6.352 1 96.88 193 SER A C 1
ATOM 1513 O O . SER A 1 193 ? 25.703 -25.547 -5.648 1 96.88 193 SER A O 1
ATOM 1515 N N . ALA A 1 194 ? 24.078 -24.203 -6.324 1 97.25 194 ALA A N 1
ATOM 1516 C CA . ALA A 1 194 ? 24.625 -23.031 -5.645 1 97.25 194 ALA A CA 1
ATOM 1517 C C . ALA A 1 194 ? 24.047 -22.906 -4.234 1 97.25 194 ALA A C 1
ATOM 1519 O O . ALA A 1 194 ? 24.547 -22.109 -3.428 1 97.25 194 ALA A O 1
ATOM 1520 N N . LEU A 1 195 ? 23.094 -23.656 -3.881 1 96.88 195 LEU A N 1
ATOM 1521 C CA . LEU A 1 195 ? 22.297 -23.469 -2.672 1 96.88 195 LEU A CA 1
ATOM 1522 C C . LEU A 1 195 ? 23.156 -23.625 -1.425 1 96.88 195 LEU A C 1
ATOM 1524 O O . LEU A 1 195 ? 23.109 -22.797 -0.521 1 96.88 195 LEU A O 1
ATOM 1528 N N . PRO A 1 196 ? 24.047 -24.672 -1.401 1 96.56 196 PRO A N 1
ATOM 1529 C CA . PRO A 1 196 ? 24.812 -24.859 -0.171 1 96.56 196 PRO A CA 1
ATOM 1530 C C . PRO A 1 196 ? 25.734 -23.672 0.124 1 96.56 196 PRO A C 1
ATOM 1532 O O . PRO A 1 196 ? 25.906 -23.281 1.286 1 96.56 196 PRO A O 1
ATOM 1535 N N . GLU A 1 197 ? 26.25 -23.094 -0.877 1 96.94 197 GLU A N 1
ATOM 1536 C CA . GLU A 1 197 ? 27.172 -21.969 -0.707 1 96.94 197 GLU A CA 1
ATOM 1537 C C . GLU A 1 197 ? 26.406 -20.672 -0.41 1 96.94 197 GLU A C 1
ATOM 1539 O O . GLU A 1 197 ? 26.797 -19.906 0.474 1 96.94 197 GLU A O 1
ATOM 1544 N N . MET A 1 198 ? 25.359 -20.438 -1.076 1 96.62 198 MET A N 1
ATOM 1545 C CA . MET A 1 198 ? 24.641 -19.188 -0.989 1 96.62 198 MET A CA 1
ATOM 1546 C C . MET A 1 198 ? 23.75 -19.156 0.255 1 96.62 198 MET A C 1
ATOM 1548 O O . MET A 1 198 ? 23.484 -18.078 0.805 1 96.62 198 MET A O 1
ATOM 1552 N N . PHE A 1 199 ? 23.359 -20.297 0.64 1 97.81 199 PHE A N 1
ATOM 1553 C CA . PHE A 1 199 ? 22.453 -20.422 1.778 1 97.81 199 PHE A CA 1
ATOM 1554 C C . PHE A 1 199 ? 22.938 -21.484 2.75 1 97.81 199 PHE A C 1
ATOM 1556 O O . PHE A 1 199 ? 22.281 -22.516 2.93 1 97.81 199 PHE A O 1
ATOM 1563 N N . PRO A 1 200 ? 23.922 -21.172 3.486 1 96.69 200 PRO A N 1
ATOM 1564 C CA . PRO A 1 200 ? 24.562 -22.156 4.359 1 96.69 200 PRO A CA 1
ATOM 1565 C C . PRO A 1 200 ? 23.656 -22.609 5.508 1 96.69 200 PRO A C 1
ATOM 1567 O O . PRO A 1 200 ? 23.906 -23.641 6.121 1 96.69 200 PRO A O 1
ATOM 1570 N N . LYS A 1 201 ? 22.594 -21.828 5.863 1 97.06 201 LYS A N 1
ATOM 1571 C CA . LYS A 1 201 ? 21.688 -22.203 6.938 1 97.06 201 LYS A CA 1
ATOM 1572 C C . LYS A 1 201 ? 20.734 -23.312 6.496 1 97.06 201 LYS A C 1
ATOM 1574 O O . LYS A 1 201 ? 19.984 -23.844 7.309 1 97.06 201 LYS A O 1
ATOM 1579 N N . GLY A 1 202 ? 20.766 -23.562 5.18 1 97.19 202 GLY A N 1
ATOM 1580 C CA . GLY A 1 202 ? 19.938 -24.641 4.656 1 97.19 202 GLY A CA 1
ATOM 1581 C C . GLY A 1 202 ? 18.781 -24.141 3.805 1 97.19 202 GLY A C 1
ATOM 1582 O O . GLY A 1 202 ? 18.406 -22.969 3.881 1 97.19 202 GLY A O 1
ATOM 1583 N N . VAL A 1 203 ? 18.312 -25.031 2.969 1 97.94 203 VAL A N 1
ATOM 1584 C CA . VAL A 1 203 ? 17.156 -24.766 2.102 1 97.94 203 VAL A CA 1
ATOM 1585 C C . VAL A 1 203 ? 16.172 -25.922 2.201 1 97.94 203 VAL A C 1
ATOM 1587 O O . VAL A 1 203 ? 16.547 -27.094 2.107 1 97.94 203 VAL A O 1
ATOM 1590 N N . GLU A 1 204 ? 14.969 -25.578 2.506 1 97.31 204 GLU A N 1
ATOM 1591 C CA . GLU A 1 204 ? 13.859 -26.531 2.547 1 97.31 204 GLU A CA 1
ATOM 1592 C C . GLU A 1 204 ? 12.969 -26.391 1.317 1 97.31 204 GLU A C 1
ATOM 1594 O O . GLU A 1 204 ? 12.547 -25.297 0.967 1 97.31 204 GLU A O 1
ATOM 1599 N N . LYS A 1 205 ? 12.648 -27.5 0.717 1 96.06 205 LYS A N 1
ATOM 1600 C CA . LYS A 1 205 ? 11.766 -27.516 -0.445 1 96.06 205 LYS A CA 1
ATOM 1601 C C . LYS A 1 205 ? 10.359 -27.953 -0.061 1 96.06 205 LYS A C 1
ATOM 1603 O O . LYS A 1 205 ? 10.18 -28.859 0.743 1 96.06 205 LYS A O 1
ATOM 1608 N N . VAL A 1 206 ? 9.422 -27.25 -0.536 1 95.62 206 VAL A N 1
ATOM 1609 C CA . VAL A 1 206 ? 8.023 -27.609 -0.302 1 95.62 206 VAL A CA 1
ATOM 1610 C C . VAL A 1 206 ? 7.457 -28.328 -1.523 1 95.62 206 VAL A C 1
ATOM 1612 O O . VAL A 1 206 ? 7.539 -27.812 -2.645 1 95.62 206 VAL A O 1
ATOM 1615 N N . GLU A 1 207 ? 6.871 -29.438 -1.281 1 94.62 207 GLU A N 1
ATOM 1616 C CA . GLU A 1 207 ? 6.301 -30.234 -2.369 1 94.62 207 GLU A CA 1
ATOM 1617 C C . GLU A 1 207 ? 4.859 -29.828 -2.652 1 94.62 207 GLU A C 1
ATOM 1619 O O . GLU A 1 207 ? 4.059 -29.672 -1.726 1 94.62 207 GLU A O 1
ATOM 1624 N N . VAL A 1 208 ? 4.578 -29.656 -3.889 1 95.56 208 VAL A N 1
ATOM 1625 C CA . VAL A 1 208 ? 3.23 -29.344 -4.359 1 95.56 208 VAL A CA 1
ATOM 1626 C C . VAL A 1 208 ? 2.869 -30.25 -5.531 1 95.56 208 VAL A C 1
ATOM 1628 O O . VAL A 1 208 ? 3.742 -30.922 -6.102 1 95.56 208 VAL A O 1
ATOM 1631 N N . PRO A 1 209 ? 1.617 -30.328 -5.852 1 96.25 209 PRO A N 1
ATOM 1632 C CA . PRO A 1 209 ? 1.135 -31.328 -6.816 1 96.25 209 PRO A CA 1
ATOM 1633 C C . PRO A 1 209 ? 1.806 -31.188 -8.18 1 96.25 209 PRO A C 1
ATOM 1635 O O . PRO A 1 209 ? 1.99 -32.188 -8.883 1 96.25 209 PRO A O 1
ATOM 1638 N N . SER A 1 210 ? 2.162 -30.016 -8.641 1 95.44 210 SER A N 1
ATOM 1639 C CA . SER A 1 210 ? 2.736 -29.812 -9.969 1 95.44 210 SER A CA 1
ATOM 1640 C C . SER A 1 210 ? 4.09 -30.516 -10.094 1 95.44 210 SER A C 1
ATOM 1642 O O . SER A 1 210 ? 4.547 -30.797 -11.195 1 95.44 210 SER A O 1
ATOM 1644 N N . GLY A 1 211 ? 4.824 -30.656 -8.961 1 95.44 211 GLY A N 1
ATOM 1645 C CA . GLY A 1 211 ? 6.137 -31.281 -8.961 1 95.44 211 GLY A CA 1
ATOM 1646 C C . GLY A 1 211 ? 7.234 -30.375 -9.461 1 95.44 211 GLY A C 1
ATOM 1647 O O . GLY A 1 211 ? 8.375 -30.797 -9.625 1 95.44 211 GLY A O 1
ATOM 1648 N N . LYS A 1 212 ? 7.043 -29.141 -9.68 1 93.56 212 LYS A N 1
ATOM 1649 C CA . LYS A 1 212 ? 7.977 -28.203 -10.312 1 93.56 212 LYS A CA 1
ATOM 1650 C C . LYS A 1 212 ? 9.078 -27.781 -9.344 1 93.56 212 LYS A C 1
ATOM 1652 O O . LYS A 1 212 ? 10.117 -27.266 -9.758 1 93.56 212 LYS A O 1
ATOM 1657 N N . GLY A 1 213 ? 8.914 -27.953 -8.055 1 94 213 GLY A N 1
ATOM 1658 C CA . GLY A 1 213 ? 9.961 -27.719 -7.074 1 94 213 GLY A CA 1
ATOM 1659 C C . GLY A 1 213 ? 10.367 -26.266 -6.961 1 94 213 GLY A C 1
ATOM 1660 O O . GLY A 1 213 ? 11.539 -25.953 -6.754 1 94 213 GLY A O 1
ATOM 1661 N N . TYR A 1 214 ? 9.453 -25.344 -7.137 1 95.44 214 TYR A N 1
ATOM 1662 C CA . TYR A 1 214 ? 9.789 -23.922 -7.223 1 95.44 214 TYR A CA 1
ATOM 1663 C C . TYR A 1 214 ? 9.664 -23.25 -5.859 1 95.44 214 TYR A C 1
ATOM 1665 O O . TYR A 1 214 ? 9.992 -22.062 -5.715 1 95.44 214 TYR A O 1
ATOM 1673 N N . ILE A 1 215 ? 9.172 -23.969 -4.871 1 97.19 215 ILE A N 1
ATOM 1674 C CA . ILE A 1 215 ? 9.055 -23.406 -3.531 1 97.19 215 ILE A CA 1
ATOM 1675 C C . ILE A 1 215 ? 10.227 -23.859 -2.67 1 97.19 215 ILE A C 1
ATOM 1677 O O . ILE A 1 215 ? 10.234 -24.984 -2.154 1 97.19 215 ILE A O 1
ATOM 1681 N N . ARG A 1 216 ? 11.18 -23.016 -2.543 1 98 216 ARG A N 1
ATOM 1682 C CA . ARG A 1 216 ? 12.391 -23.25 -1.759 1 98 216 ARG A CA 1
ATOM 1683 C C . ARG A 1 216 ? 12.539 -22.203 -0.663 1 98 216 ARG A C 1
ATOM 1685 O O . ARG A 1 216 ? 12.648 -21 -0.949 1 98 216 ARG A O 1
ATOM 1692 N N . MET A 1 217 ? 12.57 -22.625 0.577 1 98 217 MET A N 1
ATOM 1693 C CA . MET A 1 217 ? 12.586 -21.703 1.713 1 98 217 MET A CA 1
ATOM 1694 C C . MET A 1 217 ? 13.922 -21.781 2.453 1 98 217 MET A C 1
ATOM 1696 O O . MET A 1 217 ? 14.523 -22.844 2.553 1 98 217 MET A O 1
ATOM 1700 N N . THR A 1 218 ? 14.375 -20.688 2.957 1 98.38 218 THR A N 1
ATOM 1701 C CA . THR A 1 218 ? 15.609 -20.594 3.721 1 98.38 218 THR A CA 1
ATOM 1702 C C . THR A 1 218 ? 15.469 -19.594 4.859 1 98.38 218 THR A C 1
ATOM 1704 O O . THR A 1 218 ? 14.711 -18.625 4.75 1 98.38 218 THR A O 1
ATOM 1707 N N . PRO A 1 219 ? 16.078 -19.859 5.992 1 98.06 219 PRO A N 1
ATOM 1708 C CA . PRO A 1 219 ? 16.094 -18.812 7.016 1 98.06 219 PRO A CA 1
ATOM 1709 C C . PRO A 1 219 ? 16.625 -17.469 6.492 1 98.06 219 PRO A C 1
ATOM 1711 O O . PRO A 1 219 ? 17.453 -17.453 5.574 1 98.06 219 PRO A O 1
ATOM 1714 N N . GLN A 1 220 ? 16.109 -16.391 7.012 1 97.81 220 GLN A N 1
ATOM 1715 C CA . GLN A 1 220 ? 16.625 -15.094 6.598 1 97.81 220 GLN A CA 1
ATOM 1716 C C . GLN A 1 220 ? 18.156 -15.047 6.691 1 97.81 220 GLN A C 1
ATOM 1718 O O . GLN A 1 220 ? 18.719 -15.305 7.754 1 97.81 220 GLN A O 1
ATOM 1723 N N . PRO A 1 221 ? 18.812 -14.656 5.68 1 96.19 221 PRO A N 1
ATOM 1724 C CA . PRO A 1 221 ? 20.266 -14.82 5.594 1 96.19 221 PRO A CA 1
ATOM 1725 C C . PRO A 1 221 ? 21.016 -13.898 6.543 1 96.19 221 PRO A C 1
ATOM 1727 O O . PRO A 1 221 ? 22.094 -14.258 7.043 1 96.19 221 PRO A O 1
ATOM 1730 N N . ASN A 1 222 ? 20.547 -12.695 6.789 1 94.19 222 ASN A N 1
ATOM 1731 C CA . ASN A 1 222 ? 21.359 -11.695 7.492 1 94.19 222 ASN A CA 1
ATOM 1732 C C . ASN A 1 222 ? 20.969 -11.602 8.969 1 94.19 222 ASN A C 1
ATOM 1734 O O . ASN A 1 222 ? 21.234 -10.594 9.617 1 94.19 222 ASN A O 1
ATOM 1738 N N . VAL A 1 223 ? 20.172 -12.531 9.43 1 92.12 223 VAL A N 1
ATOM 1739 C CA . VAL A 1 223 ? 19.844 -12.578 10.852 1 92.12 223 VAL A CA 1
ATOM 1740 C C . VAL A 1 223 ? 20.344 -13.898 11.445 1 92.12 223 VAL A C 1
ATOM 1742 O O . VAL A 1 223 ? 20.438 -14.906 10.742 1 92.12 223 VAL A O 1
ATOM 1745 N N . ASP A 1 224 ? 20.719 -13.914 12.742 1 81.94 224 ASP A N 1
ATOM 1746 C CA . ASP A 1 224 ? 21.266 -15.094 13.422 1 81.94 224 ASP A CA 1
ATOM 1747 C C . ASP A 1 224 ? 20.156 -16.078 13.781 1 81.94 224 ASP A C 1
ATOM 1749 O O . ASP A 1 224 ? 19.016 -15.672 14.039 1 81.94 224 ASP A O 1
ATOM 1753 N N . MET B 1 1 ? -3.803 5.77 -12.719 1 84.94 1 MET B N 1
ATOM 1754 C CA . MET B 1 1 ? -5.133 5.953 -12.141 1 84.94 1 MET B CA 1
ATOM 1755 C C . MET B 1 1 ? -5.047 6.66 -10.789 1 84.94 1 MET B C 1
ATOM 1757 O O . MET B 1 1 ? -4.102 6.441 -10.031 1 84.94 1 MET B O 1
ATOM 1761 N N . LYS B 1 2 ? -6.02 7.551 -10.539 1 88 2 LYS B N 1
ATOM 1762 C CA . LYS B 1 2 ? -6.129 8.297 -9.281 1 88 2 LYS B CA 1
ATOM 1763 C C . LYS B 1 2 ? -7.25 7.738 -8.414 1 88 2 LYS B C 1
ATOM 1765 O O . LYS B 1 2 ? -8.164 7.082 -8.914 1 88 2 LYS B O 1
ATOM 1770 N N . LEU B 1 3 ? -7.133 7.945 -7.176 1 93.62 3 LEU B N 1
ATOM 1771 C CA . LEU B 1 3 ? -8.258 7.586 -6.316 1 93.62 3 LEU B CA 1
ATOM 1772 C C . LEU B 1 3 ? -9.516 8.344 -6.723 1 93.62 3 LEU B C 1
ATOM 1774 O O . LEU B 1 3 ? -9.453 9.523 -7.078 1 93.62 3 LEU B O 1
ATOM 1778 N N . GLY B 1 4 ? -10.609 7.641 -6.641 1 92.94 4 GLY B N 1
ATOM 1779 C CA . GLY B 1 4 ? -11.875 8.258 -6.988 1 92.94 4 GLY B CA 1
ATOM 1780 C C . GLY B 1 4 ? -12.258 8.055 -8.445 1 92.94 4 GLY B C 1
ATOM 1781 O O . GLY B 1 4 ? -13.414 8.25 -8.82 1 92.94 4 GLY B O 1
ATOM 1782 N N . ASP B 1 5 ? -11.305 7.746 -9.312 1 92.81 5 ASP B N 1
ATOM 1783 C CA . ASP B 1 5 ? -11.617 7.438 -10.711 1 92.81 5 ASP B CA 1
ATOM 1784 C C . ASP B 1 5 ? -12.531 6.219 -10.812 1 92.81 5 ASP B C 1
ATOM 1786 O O . ASP B 1 5 ? -12.445 5.301 -9.992 1 92.81 5 ASP B O 1
ATOM 1790 N N . VAL B 1 6 ? -13.375 6.27 -11.852 1 95.81 6 VAL B N 1
ATOM 1791 C CA . VAL B 1 6 ? -14.172 5.086 -12.172 1 95.81 6 VAL B CA 1
ATOM 1792 C C . VAL B 1 6 ? -13.258 3.994 -12.734 1 95.81 6 VAL B C 1
ATOM 1794 O O . VAL B 1 6 ? -12.57 4.203 -13.734 1 95.81 6 VAL B O 1
ATOM 1797 N N . PHE B 1 7 ? -13.164 2.922 -11.984 1 96.75 7 PHE B N 1
ATOM 1798 C CA . PHE B 1 7 ? -12.438 1.767 -12.484 1 96.75 7 PHE B CA 1
ATOM 1799 C C . PHE B 1 7 ? -13.125 1.18 -13.711 1 96.75 7 PHE B C 1
ATOM 1801 O O . PHE B 1 7 ? -14.312 0.855 -13.664 1 96.75 7 PHE B O 1
ATOM 1808 N N . PRO B 1 8 ? -12.484 1.049 -14.781 1 96.88 8 PRO B N 1
ATOM 1809 C CA . PRO B 1 8 ? -13.133 0.693 -16.047 1 96.88 8 PRO B CA 1
ATOM 1810 C C . PRO B 1 8 ? -13.734 -0.708 -16.031 1 96.88 8 PRO B C 1
ATOM 1812 O O . PRO B 1 8 ? -13.211 -1.604 -15.359 1 96.88 8 PRO B O 1
ATOM 1815 N N . ASP B 1 9 ? -14.805 -0.761 -16.828 1 97.88 9 ASP B N 1
ATOM 1816 C CA . ASP B 1 9 ? -15.352 -2.094 -17.078 1 97.88 9 ASP B CA 1
ATOM 1817 C C . ASP B 1 9 ? -14.508 -2.846 -18.109 1 97.88 9 ASP B C 1
ATOM 1819 O O . ASP B 1 9 ? -13.805 -2.23 -18.906 1 97.88 9 ASP B O 1
ATOM 1823 N N . PHE B 1 10 ? -14.531 -4.195 -18 1 98.25 10 PHE B N 1
ATOM 1824 C CA . PHE B 1 10 ? -13.828 -5.035 -18.953 1 98.25 10 PHE B CA 1
ATOM 1825 C C . PHE B 1 10 ? -14.383 -6.457 -18.938 1 98.25 10 PHE B C 1
ATOM 1827 O O . PHE B 1 10 ? -15.07 -6.848 -17.984 1 98.25 10 PHE B O 1
ATOM 1834 N N . GLU B 1 11 ? -14.133 -7.109 -19.984 1 98 11 GLU B N 1
ATOM 1835 C CA . GLU B 1 11 ? -14.375 -8.547 -20.062 1 98 11 GLU B CA 1
ATOM 1836 C C . GLU B 1 11 ? -13.062 -9.328 -20 1 98 11 GLU B C 1
ATOM 1838 O O . GLU B 1 11 ? -12.031 -8.867 -20.484 1 98 11 GLU B O 1
ATOM 1843 N N . ALA B 1 12 ? -13.203 -10.477 -19.344 1 98 12 ALA B N 1
ATOM 1844 C CA . ALA B 1 12 ? -11.984 -11.281 -19.234 1 98 12 ALA B CA 1
ATOM 1845 C C . ALA B 1 12 ? -12.312 -12.758 -19.031 1 98 12 ALA B C 1
ATOM 1847 O O . ALA B 1 12 ? -13.344 -13.094 -18.438 1 98 12 ALA B O 1
ATOM 1848 N N . GLU B 1 13 ? -11.438 -13.594 -19.609 1 98.5 13 GLU B N 1
ATOM 1849 C CA . GLU B 1 13 ? -11.461 -15.016 -19.266 1 98.5 13 GLU B CA 1
ATOM 1850 C C . GLU B 1 13 ? -10.828 -15.258 -17.891 1 98.5 13 GLU B C 1
ATOM 1852 O O . GLU B 1 13 ? -9.82 -14.641 -17.547 1 98.5 13 GLU B O 1
ATOM 1857 N N . THR B 1 14 ? -11.484 -16.094 -17.078 1 98.62 14 THR B N 1
ATOM 1858 C CA . THR B 1 14 ? -10.945 -16.438 -15.766 1 98.62 14 THR B CA 1
ATOM 1859 C C . THR B 1 14 ? -10.945 -17.953 -15.555 1 98.62 14 THR B C 1
ATOM 1861 O O . THR B 1 14 ? -11.445 -18.703 -16.391 1 98.62 14 THR B O 1
ATOM 1864 N N . SER B 1 15 ? -10.352 -18.375 -14.5 1 98.38 15 SER B N 1
ATOM 1865 C CA . SER B 1 15 ? -10.367 -19.781 -14.094 1 98.38 15 SER B CA 1
ATOM 1866 C C . SER B 1 15 ? -11.789 -20.266 -13.844 1 98.38 15 SER B C 1
ATOM 1868 O O . SER B 1 15 ? -12.023 -21.484 -13.75 1 98.38 15 SER B O 1
ATOM 1870 N N . ASP B 1 16 ? -12.75 -19.344 -13.625 1 97.81 16 ASP B N 1
ATOM 1871 C CA . ASP B 1 16 ? -14.141 -19.703 -13.344 1 97.81 16 ASP B CA 1
ATOM 1872 C C . ASP B 1 16 ? -15.039 -19.391 -14.547 1 97.81 16 ASP B C 1
ATOM 1874 O O . ASP B 1 16 ? -16.266 -19.344 -14.414 1 97.81 16 ASP B O 1
ATOM 1878 N N . GLY B 1 17 ? -14.453 -19.141 -15.68 1 98 17 GLY B N 1
ATOM 1879 C CA . GLY B 1 17 ? -15.227 -18.766 -16.844 1 98 17 GLY B CA 1
ATOM 1880 C C . GLY B 1 17 ? -15.133 -17.281 -17.172 1 98 17 GLY B C 1
ATOM 1881 O O . GLY B 1 17 ? -14.438 -16.531 -16.484 1 98 17 GLY B O 1
ATOM 1882 N N . LYS B 1 18 ? -15.812 -16.922 -18.203 1 98.19 18 LYS B N 1
ATOM 1883 C CA . LYS B 1 18 ? -15.781 -15.539 -18.656 1 98.19 18 LYS B CA 1
ATOM 1884 C C . LYS B 1 18 ? -16.578 -14.625 -17.734 1 98.19 18 LYS B C 1
ATOM 1886 O O . LYS B 1 18 ? -17.656 -15 -17.266 1 98.19 18 LYS B O 1
ATOM 1891 N N . ILE B 1 19 ? -16.047 -13.391 -17.484 1 98.12 19 ILE B N 1
ATOM 1892 C CA . ILE B 1 19 ? -16.781 -12.438 -16.656 1 98.12 19 ILE B CA 1
ATOM 1893 C C . ILE B 1 19 ? -16.797 -11.07 -17.328 1 98.12 19 ILE B C 1
ATOM 1895 O O . ILE B 1 19 ? -15.977 -10.789 -18.203 1 98.12 19 ILE B O 1
ATOM 1899 N N . LYS B 1 20 ? -17.766 -10.359 -16.969 1 98.56 20 LYS B N 1
ATOM 1900 C CA . LYS B 1 20 ? -17.781 -8.906 -17.109 1 98.56 20 LYS B CA 1
ATOM 1901 C C . LYS B 1 20 ? -17.656 -8.227 -15.758 1 98.56 20 LYS B C 1
ATOM 1903 O O . LYS B 1 20 ? -18.484 -8.43 -14.867 1 98.56 20 LYS B O 1
ATOM 1908 N N . PHE B 1 21 ? -16.766 -7.422 -15.578 1 98.62 21 PHE B N 1
ATOM 1909 C CA . PHE B 1 21 ? -16.297 -7.016 -14.258 1 98.62 21 PHE B CA 1
ATOM 1910 C C . PHE B 1 21 ? -17.391 -6.277 -13.5 1 98.62 21 PHE B C 1
ATOM 1912 O O . PHE B 1 21 ? -17.656 -6.586 -12.336 1 98.62 21 PHE B O 1
ATOM 1919 N N . TRP B 1 22 ? -18 -5.27 -14.133 1 98.56 22 TRP B N 1
ATOM 1920 C CA . TRP B 1 22 ? -19.016 -4.492 -13.438 1 98.56 22 TRP B CA 1
ATOM 1921 C C . TRP B 1 22 ? -20.188 -5.379 -13.016 1 98.56 22 TRP B C 1
ATOM 1923 O O . TRP B 1 22 ? -20.781 -5.172 -11.961 1 98.56 22 TRP B O 1
ATOM 1933 N N . GLU B 1 23 ? -20.484 -6.301 -13.867 1 98.44 23 GLU B N 1
ATOM 1934 C CA . GLU B 1 23 ? -21.547 -7.246 -13.523 1 98.44 23 GLU B CA 1
ATOM 1935 C C . GLU B 1 23 ? -21.109 -8.195 -12.422 1 98.44 23 GLU B C 1
ATOM 1937 O O . GLU B 1 23 ? -21.844 -8.453 -11.477 1 98.44 23 GLU B O 1
ATOM 1942 N N . TRP B 1 24 ? -19.938 -8.695 -12.531 1 98.31 24 TRP B N 1
ATOM 1943 C CA . TRP B 1 24 ? -19.375 -9.641 -11.57 1 98.31 24 TRP B CA 1
ATOM 1944 C C . TRP B 1 24 ? -19.266 -9.008 -10.188 1 98.31 24 TRP B C 1
ATOM 1946 O O . TRP B 1 24 ? -19.5 -9.672 -9.172 1 98.31 24 TRP B O 1
ATOM 1956 N N . SER B 1 25 ? -18.906 -7.75 -10.086 1 98.19 25 SER B N 1
ATOM 1957 C CA . SER B 1 25 ? -18.672 -7.07 -8.812 1 98.19 25 SER B CA 1
ATOM 1958 C C . SER B 1 25 ? -19.906 -6.285 -8.367 1 98.19 25 SER B C 1
ATOM 1960 O O . SER B 1 25 ? -19.828 -5.484 -7.434 1 98.19 25 SER B O 1
ATOM 1962 N N . LYS B 1 26 ? -20.984 -6.449 -8.953 1 96.75 26 LYS B N 1
ATOM 1963 C CA . LYS B 1 26 ? -22.172 -5.664 -8.688 1 96.75 26 LYS B CA 1
ATOM 1964 C C . LYS B 1 26 ? -22.562 -5.746 -7.211 1 96.75 26 LYS B C 1
ATOM 1966 O O . LYS B 1 26 ? -22.516 -6.82 -6.609 1 96.75 26 LYS B O 1
ATOM 1971 N N . ASP B 1 27 ? -22.891 -4.602 -6.586 1 96.31 27 ASP B N 1
ATOM 1972 C CA . ASP B 1 27 ? -23.422 -4.445 -5.234 1 96.31 27 ASP B CA 1
ATOM 1973 C C . ASP B 1 27 ? -22.406 -4.922 -4.191 1 96.31 27 ASP B C 1
ATOM 1975 O O . ASP B 1 27 ? -22.797 -5.328 -3.094 1 96.31 27 ASP B O 1
ATOM 1979 N N . SER B 1 28 ? -21.172 -5.016 -4.547 1 98.19 28 SER B N 1
ATOM 1980 C CA . SER B 1 28 ? -20.125 -5.414 -3.611 1 98.19 28 SER B CA 1
ATOM 1981 C C . SER B 1 28 ? -18.859 -4.578 -3.801 1 98.19 28 SER B C 1
ATOM 1983 O O . SER B 1 28 ? -18.688 -3.938 -4.836 1 98.19 28 SER B O 1
ATOM 1985 N N . TRP B 1 29 ? -18.125 -4.508 -2.711 1 98.56 29 TRP B N 1
ATOM 1986 C CA . TRP B 1 29 ? -16.734 -4.117 -2.904 1 98.56 29 TRP B CA 1
ATOM 1987 C C . TRP B 1 29 ? -15.961 -5.207 -3.643 1 98.56 29 TRP B C 1
ATOM 1989 O O . TRP B 1 29 ? -16.375 -6.367 -3.666 1 98.56 29 TRP B O 1
ATOM 1999 N N . SER B 1 30 ? -14.867 -4.836 -4.27 1 98.75 30 SER B N 1
ATOM 2000 C CA . SER B 1 30 ? -14.016 -5.824 -4.922 1 98.75 30 SER B CA 1
ATOM 2001 C C . SER B 1 30 ? -12.539 -5.48 -4.754 1 98.75 30 SER B C 1
ATOM 2003 O O . SER B 1 30 ? -12.188 -4.32 -4.547 1 98.75 30 SER B O 1
ATOM 2005 N N . ILE B 1 31 ? -11.734 -6.441 -4.754 1 98.81 31 ILE B N 1
ATOM 2006 C CA . ILE B 1 31 ? -10.281 -6.289 -4.719 1 98.81 31 ILE B CA 1
ATOM 2007 C C . ILE B 1 31 ? -9.648 -7.09 -5.855 1 98.81 31 ILE B C 1
ATOM 2009 O O . ILE B 1 31 ? -9.945 -8.273 -6.027 1 98.81 31 ILE B O 1
ATOM 2013 N N . ILE B 1 32 ? -8.805 -6.477 -6.621 1 98.5 32 ILE B N 1
ATOM 2014 C CA . ILE B 1 32 ? -8.008 -7.133 -7.652 1 98.5 32 ILE B CA 1
ATOM 2015 C C . ILE B 1 32 ? -6.566 -7.277 -7.18 1 98.5 32 ILE B C 1
ATOM 2017 O O . ILE B 1 32 ? -5.938 -6.293 -6.777 1 98.5 32 ILE B O 1
ATOM 2021 N N . PHE B 1 33 ? -6.082 -8.492 -7.207 1 97.81 33 PHE B N 1
ATOM 2022 C CA . PHE B 1 33 ? -4.688 -8.797 -6.906 1 97.81 33 PHE B CA 1
ATOM 2023 C C . PHE B 1 33 ? -3.951 -9.258 -8.156 1 97.81 33 PHE B C 1
ATOM 2025 O O . PHE B 1 33 ? -4.281 -10.289 -8.734 1 97.81 33 PHE B O 1
ATOM 2032 N N . SER B 1 34 ? -2.971 -8.547 -8.5 1 97.81 34 SER B N 1
ATOM 2033 C CA . SER B 1 34 ? -2.162 -9.039 -9.609 1 97.81 34 SER B CA 1
ATOM 2034 C C . SER B 1 34 ? -0.924 -9.773 -9.109 1 97.81 34 SER B C 1
ATOM 2036 O O . SER B 1 34 ? -0.46 -9.531 -7.992 1 97.81 34 SER B O 1
ATOM 2038 N N . HIS B 1 35 ? -0.469 -10.727 -9.859 1 97.31 35 HIS B N 1
ATOM 2039 C CA . HIS B 1 35 ? 0.776 -11.43 -9.586 1 97.31 35 HIS B CA 1
ATOM 2040 C C . HIS B 1 35 ? 1.587 -11.641 -10.859 1 97.31 35 HIS B C 1
ATOM 2042 O O . HIS B 1 35 ? 1.025 -11.695 -11.953 1 97.31 35 HIS B O 1
ATOM 2048 N N . PRO B 1 36 ? 2.887 -11.727 -10.75 1 95.38 36 PRO B N 1
ATOM 2049 C CA . PRO B 1 36 ? 3.746 -11.773 -11.938 1 95.38 36 PRO B CA 1
ATOM 2050 C C . PRO B 1 36 ? 3.516 -13.031 -12.781 1 95.38 36 PRO B C 1
ATOM 2052 O O . PRO B 1 36 ? 3.338 -12.938 -14 1 95.38 36 PRO B O 1
ATOM 2055 N N . ALA B 1 37 ? 3.523 -14.172 -12.062 1 95.69 37 ALA B N 1
ATOM 2056 C CA . ALA B 1 37 ? 3.465 -15.406 -12.844 1 95.69 37 ALA B CA 1
ATOM 2057 C C . ALA B 1 37 ? 3.021 -16.578 -11.977 1 95.69 37 ALA B C 1
ATOM 2059 O O . ALA B 1 37 ? 3.289 -16.609 -10.773 1 95.69 37 ALA B O 1
ATOM 2060 N N . ASP B 1 38 ? 2.387 -17.516 -12.672 1 97.31 38 ASP B N 1
ATOM 2061 C CA . ASP B 1 38 ? 2.043 -18.781 -12.031 1 97.31 38 ASP B CA 1
ATOM 2062 C C . ASP B 1 38 ? 3.297 -19.594 -11.695 1 97.31 38 ASP B C 1
ATOM 2064 O O . ASP B 1 38 ? 4.359 -19.359 -12.273 1 97.31 38 ASP B O 1
ATOM 2068 N N . TYR B 1 39 ? 3.115 -20.5 -10.695 1 96.69 39 TYR B N 1
ATOM 2069 C CA . TYR B 1 39 ? 4.172 -21.438 -10.32 1 96.69 39 TYR B CA 1
ATOM 2070 C C . TYR B 1 39 ? 5.434 -20.688 -9.898 1 96.69 39 TYR B C 1
ATOM 2072 O O . TYR B 1 39 ? 6.535 -21.031 -10.336 1 96.69 39 TYR B O 1
ATOM 2080 N N . THR B 1 40 ? 5.227 -19.594 -9.211 1 94.44 40 THR B N 1
ATOM 2081 C CA . THR B 1 40 ? 6.305 -18.828 -8.586 1 94.44 40 THR B CA 1
ATOM 2082 C C . THR B 1 40 ? 6.141 -18.812 -7.066 1 94.44 40 THR B C 1
ATOM 2084 O O . THR B 1 40 ? 5.016 -18.844 -6.559 1 94.44 40 THR B O 1
ATOM 2087 N N . PRO B 1 41 ? 7.188 -18.797 -6.402 1 95.25 41 PRO B N 1
ATOM 2088 C CA . PRO B 1 41 ? 7.137 -19.047 -4.961 1 95.25 41 PRO B CA 1
ATOM 2089 C C . PRO B 1 41 ? 6.32 -18 -4.199 1 95.25 41 PRO B C 1
ATOM 2091 O O . PRO B 1 41 ? 5.367 -18.359 -3.5 1 95.25 41 PRO B O 1
ATOM 2094 N N . VAL B 1 42 ? 6.656 -16.719 -4.352 1 96.19 42 VAL B N 1
ATOM 2095 C CA . VAL B 1 42 ? 5.996 -15.672 -3.572 1 96.19 42 VAL B CA 1
ATOM 2096 C C . VAL B 1 42 ? 4.516 -15.609 -3.939 1 96.19 42 VAL B C 1
ATOM 2098 O O . VAL B 1 42 ? 3.656 -15.531 -3.059 1 96.19 42 VAL B O 1
ATOM 2101 N N . CYS B 1 43 ? 4.25 -15.68 -5.23 1 97.06 43 CYS B N 1
ATOM 2102 C CA . CYS B 1 43 ? 2.873 -15.625 -5.711 1 97.06 43 CYS B CA 1
ATOM 2103 C C . CYS B 1 43 ? 2.029 -16.734 -5.086 1 97.06 43 CYS B C 1
ATOM 2105 O O . CYS B 1 43 ? 0.873 -16.5 -4.727 1 97.06 43 CYS B O 1
ATOM 2107 N N . THR B 1 44 ? 2.584 -17.906 -5.035 1 98 44 THR B N 1
ATOM 2108 C CA . THR B 1 44 ? 1.863 -19.031 -4.477 1 98 44 THR B CA 1
ATOM 2109 C C . THR B 1 44 ? 1.509 -18.781 -3.012 1 98 44 THR B C 1
ATOM 2111 O O . THR B 1 44 ? 0.388 -19.062 -2.582 1 98 44 THR B O 1
ATOM 2114 N N . THR B 1 45 ? 2.453 -18.25 -2.197 1 97.88 45 THR B N 1
ATOM 2115 C CA . THR B 1 45 ? 2.172 -17.938 -0.8 1 97.88 45 THR B CA 1
ATOM 2116 C C . THR B 1 45 ? 1.066 -16.891 -0.693 1 97.88 45 THR B C 1
ATOM 2118 O O . THR B 1 45 ? 0.211 -16.984 0.191 1 97.88 45 THR B O 1
ATOM 2121 N N . GLU B 1 46 ? 1.089 -15.914 -1.535 1 98.31 46 GLU B N 1
ATOM 2122 C CA . GLU B 1 46 ? 0.127 -14.82 -1.477 1 98.31 46 GLU B CA 1
ATOM 2123 C C . GLU B 1 46 ? -1.275 -15.289 -1.846 1 98.31 46 GLU B C 1
ATOM 2125 O O . GLU B 1 46 ? -2.242 -14.992 -1.144 1 98.31 46 GLU B O 1
ATOM 2130 N N . LEU B 1 47 ? -1.378 -16.016 -3.004 1 98.5 47 LEU B N 1
ATOM 2131 C CA . LEU B 1 47 ? -2.697 -16.469 -3.426 1 98.5 47 LEU B CA 1
ATOM 2132 C C . LEU B 1 47 ? -3.25 -17.5 -2.451 1 98.5 47 LEU B C 1
ATOM 2134 O O . LEU B 1 47 ? -4.461 -17.594 -2.246 1 98.5 47 LEU B O 1
ATOM 2138 N N . ALA B 1 48 ? -2.354 -18.312 -1.846 1 98.5 48 ALA B N 1
ATOM 2139 C CA . ALA B 1 48 ? -2.775 -19.203 -0.768 1 98.5 48 ALA B CA 1
ATOM 2140 C C . ALA B 1 48 ? -3.328 -18.422 0.413 1 98.5 48 ALA B C 1
ATOM 2142 O O . ALA B 1 48 ? -4.34 -18.797 1.009 1 98.5 48 ALA B O 1
ATOM 2143 N N . ARG B 1 49 ? -2.658 -17.344 0.751 1 98.38 49 ARG B N 1
ATOM 2144 C CA . ARG B 1 49 ? -3.111 -16.484 1.846 1 98.38 49 ARG B CA 1
ATOM 2145 C C . ARG B 1 49 ? -4.477 -15.883 1.539 1 98.38 49 ARG B C 1
ATOM 2147 O O . ARG B 1 49 ? -5.344 -15.812 2.414 1 98.38 49 ARG B O 1
ATOM 2154 N N . VAL B 1 50 ? -4.691 -15.438 0.316 1 98.38 50 VAL B N 1
ATOM 2155 C CA . VAL B 1 50 ? -5.984 -14.906 -0.104 1 98.38 50 VAL B CA 1
ATOM 2156 C C . VAL B 1 50 ? -7.059 -15.977 0.032 1 98.38 50 VAL B C 1
ATOM 2158 O O . VAL B 1 50 ? -8.172 -15.703 0.493 1 98.38 50 VAL B O 1
ATOM 2161 N N . ALA B 1 51 ? -6.715 -17.156 -0.41 1 98.25 51 ALA B N 1
ATOM 2162 C CA . ALA B 1 51 ? -7.668 -18.266 -0.302 1 98.25 51 ALA B CA 1
ATOM 2163 C C . ALA B 1 51 ? -8.078 -18.484 1.149 1 98.25 51 ALA B C 1
ATOM 2165 O O . ALA B 1 51 ? -9.266 -18.688 1.44 1 98.25 51 ALA B O 1
ATOM 2166 N N . LYS B 1 52 ? -7.133 -18.438 2.053 1 97.12 52 LYS B N 1
ATOM 2167 C CA . LYS B 1 52 ? -7.406 -18.625 3.475 1 97.12 52 LYS B CA 1
ATOM 2168 C C . LYS B 1 52 ? -8.281 -17.5 4.02 1 97.12 52 LYS B C 1
AT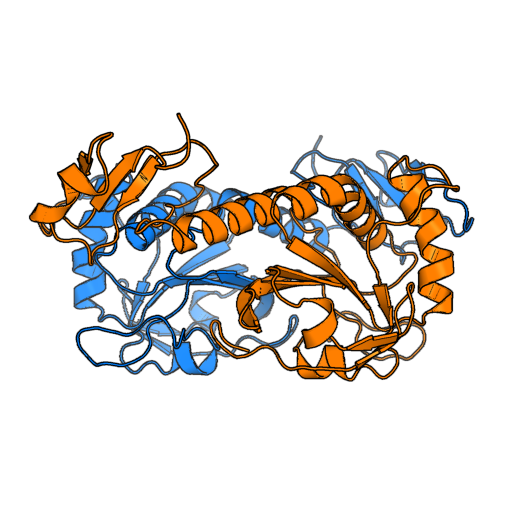OM 2170 O O . LYS B 1 52 ? -9.039 -17.688 4.969 1 97.12 52 LYS B O 1
ATOM 2175 N N . LEU B 1 53 ? -8.188 -16.359 3.428 1 97.62 53 LEU B N 1
ATOM 2176 C CA . LEU B 1 53 ? -8.898 -15.188 3.91 1 97.62 53 LEU B CA 1
ATOM 2177 C C . LEU B 1 53 ? -10.203 -14.984 3.145 1 97.62 53 LEU B C 1
ATOM 2179 O O . LEU B 1 53 ? -10.922 -14.008 3.373 1 97.62 53 LEU B O 1
ATOM 2183 N N . ALA B 1 54 ? -10.484 -15.828 2.188 1 97 54 ALA B N 1
ATOM 2184 C CA . ALA B 1 54 ? -11.648 -15.648 1.328 1 97 54 ALA B CA 1
ATOM 2185 C C . ALA B 1 54 ? -12.922 -15.477 2.156 1 97 54 ALA B C 1
ATOM 2187 O O . ALA B 1 54 ? -13.766 -14.648 1.834 1 97 54 ALA B O 1
ATOM 2188 N N . GLY B 1 55 ? -13.102 -16.297 3.201 1 97.06 55 GLY B N 1
ATOM 2189 C CA . GLY B 1 55 ? -14.234 -16.172 4.094 1 97.06 55 GLY B CA 1
ATOM 2190 C C . GLY B 1 55 ? -14.305 -14.812 4.777 1 97.06 55 GLY B C 1
ATOM 2191 O O . GLY B 1 55 ? -15.383 -14.242 4.93 1 97.06 55 GLY B O 1
ATOM 2192 N N . ASP B 1 56 ? -13.172 -14.344 5.219 1 97.62 56 ASP B N 1
ATOM 2193 C CA . ASP B 1 56 ? -13.094 -13.031 5.863 1 97.62 56 ASP B CA 1
ATOM 2194 C C . ASP B 1 56 ? -13.531 -11.922 4.91 1 97.62 56 ASP B C 1
ATOM 2196 O O . ASP B 1 56 ? -14.25 -11.008 5.309 1 97.62 56 ASP B O 1
ATOM 2200 N N . PHE B 1 57 ? -13.148 -11.984 3.686 1 98.06 57 PHE B N 1
ATOM 2201 C CA . PHE B 1 57 ? -13.555 -11.008 2.684 1 98.06 57 PHE B CA 1
ATOM 2202 C C . PHE B 1 57 ? -15.055 -11.102 2.414 1 98.06 57 PHE B C 1
ATOM 2204 O O . PHE B 1 57 ? -15.742 -10.086 2.357 1 98.06 57 PHE B O 1
ATOM 2211 N N . ALA B 1 58 ? -15.508 -12.297 2.281 1 97.38 58 ALA B N 1
ATOM 2212 C CA . ALA B 1 58 ? -16.922 -12.516 1.995 1 97.38 58 ALA B CA 1
ATOM 2213 C C . ALA B 1 58 ? -17.797 -11.953 3.107 1 97.38 58 ALA B C 1
ATOM 2215 O O . ALA B 1 58 ? -18.859 -11.367 2.838 1 97.38 58 ALA B O 1
ATOM 2216 N N . LYS B 1 59 ? -17.391 -12.164 4.359 1 97.31 59 LYS B N 1
ATOM 2217 C CA . LYS B 1 59 ? -18.125 -11.641 5.508 1 97.31 59 LYS B CA 1
ATOM 2218 C C . LYS B 1 59 ? -18.266 -10.125 5.426 1 97.31 59 LYS B C 1
ATOM 2220 O O . LYS B 1 59 ? -19.219 -9.555 5.961 1 97.31 59 LYS B O 1
ATOM 2225 N N . ARG B 1 60 ? -17.375 -9.516 4.734 1 97.12 60 ARG B N 1
ATOM 2226 C CA . ARG B 1 60 ? -17.375 -8.062 4.586 1 97.12 60 ARG B CA 1
ATOM 2227 C C . ARG B 1 60 ? -18.047 -7.641 3.287 1 97.12 60 ARG B C 1
ATOM 2229 O O . ARG B 1 60 ? -18.016 -6.465 2.914 1 97.12 60 ARG B O 1
ATOM 2236 N N . ASN B 1 61 ? -18.578 -8.578 2.561 1 97.75 61 ASN B N 1
ATOM 2237 C CA . ASN B 1 61 ? -19.188 -8.359 1.252 1 97.75 61 ASN B CA 1
ATOM 2238 C C . ASN B 1 61 ? -18.156 -7.844 0.242 1 97.75 61 ASN B C 1
ATOM 2240 O O . ASN B 1 61 ? -18.438 -6.91 -0.515 1 97.75 61 ASN B O 1
ATOM 2244 N N . ILE B 1 62 ? -17.016 -8.406 0.255 1 98.56 62 ILE B N 1
ATOM 2245 C CA . ILE B 1 62 ? -15.938 -8.078 -0.683 1 98.56 62 ILE B CA 1
ATOM 2246 C C . ILE B 1 62 ? -15.656 -9.281 -1.578 1 98.56 62 ILE B C 1
ATOM 2248 O O . ILE B 1 62 ? -15.406 -10.383 -1.085 1 98.56 62 ILE B O 1
ATOM 2252 N N . LYS B 1 63 ? -15.68 -9.07 -2.861 1 98.69 63 LYS B N 1
ATOM 2253 C CA . LYS B 1 63 ? -15.258 -10.07 -3.834 1 98.69 63 LYS B CA 1
ATOM 2254 C C . LYS B 1 63 ? -13.797 -9.891 -4.215 1 98.69 63 LYS B C 1
ATOM 2256 O O . LYS B 1 63 ? -13.336 -8.766 -4.422 1 98.69 63 LYS B O 1
ATOM 2261 N N . VAL B 1 64 ? -13.086 -10.977 -4.25 1 98.69 64 VAL B N 1
ATOM 2262 C CA . VAL B 1 64 ? -11.672 -10.898 -4.598 1 98.69 64 VAL B CA 1
ATOM 2263 C C . VAL B 1 64 ? -11.43 -11.641 -5.91 1 98.69 64 VAL B C 1
ATOM 2265 O O . VAL B 1 64 ? -12.086 -12.641 -6.203 1 98.69 64 VAL B O 1
ATOM 2268 N N . ILE B 1 65 ? -10.508 -11.164 -6.695 1 98.75 65 ILE B N 1
ATOM 2269 C CA . ILE B 1 65 ? -10.148 -11.758 -7.977 1 98.75 65 ILE B CA 1
ATOM 2270 C C . ILE B 1 65 ? -8.656 -11.531 -8.25 1 98.75 65 ILE B C 1
ATOM 2272 O O . ILE B 1 65 ? -8.117 -10.469 -7.945 1 98.75 65 ILE B O 1
ATOM 2276 N N . ALA B 1 66 ? -8 -12.547 -8.688 1 98.75 66 ALA B N 1
ATOM 2277 C CA . ALA B 1 66 ? -6.586 -12.445 -9.031 1 98.75 66 ALA B CA 1
ATOM 2278 C C . ALA B 1 66 ? -6.402 -12.219 -10.531 1 98.75 66 ALA B C 1
ATOM 2280 O O . ALA B 1 66 ? -7.344 -12.383 -11.312 1 98.75 66 ALA B O 1
ATOM 2281 N N . LEU B 1 67 ? -5.195 -11.742 -10.875 1 98.56 67 LEU B N 1
ATOM 2282 C CA . LEU B 1 67 ? -4.934 -11.43 -12.281 1 98.56 67 LEU B CA 1
ATOM 2283 C C . LEU B 1 67 ? -3.457 -11.609 -12.609 1 98.56 67 LEU B C 1
ATOM 2285 O O . LEU B 1 67 ? -2.59 -11.148 -11.867 1 98.56 67 LEU B O 1
ATOM 2289 N N . SER B 1 68 ? -3.123 -12.352 -13.617 1 97.69 68 SER B N 1
ATOM 2290 C CA . SER B 1 68 ? -1.804 -12.336 -14.242 1 97.69 68 SER B CA 1
ATOM 2291 C C . SER B 1 68 ? -1.906 -12.5 -15.75 1 97.69 68 SER B C 1
ATOM 2293 O O . SER B 1 68 ? -3.008 -12.609 -16.297 1 97.69 68 SER B O 1
ATOM 2295 N N . ILE B 1 69 ? -0.781 -12.5 -16.391 1 96 69 ILE B N 1
ATOM 2296 C CA . ILE B 1 69 ? -0.751 -12.555 -17.844 1 96 69 ILE B CA 1
ATOM 2297 C C . ILE B 1 69 ? -0.737 -14.008 -18.312 1 96 69 ILE B C 1
ATOM 2299 O O . ILE B 1 69 ? -0.679 -14.281 -19.5 1 96 69 ILE B O 1
ATOM 2303 N N . ASP B 1 70 ? -0.765 -14.969 -17.422 1 97 70 ASP B N 1
ATOM 2304 C CA . ASP B 1 70 ? -0.75 -16.391 -17.781 1 97 70 ASP B CA 1
ATOM 2305 C C . ASP B 1 70 ? -2.117 -16.844 -18.281 1 97 70 ASP B C 1
ATOM 2307 O O . ASP B 1 70 ? -3.107 -16.109 -18.156 1 97 70 ASP B O 1
ATOM 2311 N N . SER B 1 71 ? -2.188 -18 -18.891 1 97.5 71 SER B N 1
ATOM 2312 C CA . SER B 1 71 ? -3.404 -18.516 -19.516 1 97.5 71 SER B CA 1
ATOM 2313 C C . SER B 1 71 ? -4.332 -19.141 -18.469 1 97.5 71 SER B C 1
ATOM 2315 O O . SER B 1 71 ? -3.912 -19.438 -17.344 1 97.5 71 SER B O 1
ATOM 2317 N N . VAL B 1 72 ? -5.594 -19.375 -18.859 1 98.31 72 VAL B N 1
ATOM 2318 C CA . VAL B 1 72 ? -6.578 -20.031 -18.016 1 98.31 72 VAL B CA 1
ATOM 2319 C C . VAL B 1 72 ? -6.078 -21.422 -17.625 1 98.31 72 VAL B C 1
ATOM 2321 O O . VAL B 1 72 ? -6.191 -21.844 -16.469 1 98.31 72 VAL B O 1
ATOM 2324 N N . ASP B 1 73 ? -5.539 -22.141 -18.641 1 98.19 73 ASP B N 1
ATOM 2325 C CA . ASP B 1 73 ? -5.031 -23.484 -18.375 1 98.19 73 ASP B CA 1
ATOM 2326 C C . ASP B 1 73 ? -3.928 -23.453 -17.312 1 98.19 73 ASP B C 1
ATOM 2328 O O . ASP B 1 73 ? -3.879 -24.328 -16.438 1 98.19 73 ASP B O 1
ATOM 2332 N N . SER B 1 74 ? -3.072 -22.547 -17.422 1 98 74 SER B N 1
ATOM 2333 C CA . SER B 1 74 ? -2.01 -22.391 -16.438 1 98 74 SER B CA 1
ATOM 2334 C C . SER B 1 74 ? -2.582 -22.125 -15.055 1 98 74 SER B C 1
ATOM 2336 O O . SER B 1 74 ? -2.146 -22.719 -14.07 1 98 74 SER B O 1
ATOM 2338 N N . HIS B 1 75 ? -3.555 -21.203 -14.977 1 98.5 75 HIS B N 1
ATOM 2339 C CA . HIS B 1 75 ? -4.195 -20.875 -13.711 1 98.5 75 HIS B CA 1
ATOM 2340 C C . HIS B 1 75 ? -4.797 -22.125 -13.062 1 98.5 75 HIS B C 1
ATOM 2342 O O . HIS B 1 75 ? -4.559 -22.391 -11.883 1 98.5 75 HIS B O 1
ATOM 2348 N N . VAL B 1 76 ? -5.531 -22.828 -13.844 1 97.94 76 VAL B N 1
ATOM 2349 C CA . VAL B 1 76 ? -6.254 -23.984 -13.328 1 97.94 76 VAL B CA 1
ATOM 2350 C C . VAL B 1 76 ? -5.258 -25.031 -12.812 1 97.94 76 VAL B C 1
ATOM 2352 O O . VAL B 1 76 ? -5.469 -25.625 -11.758 1 97.94 76 VAL B O 1
ATOM 2355 N N . GLY B 1 77 ? -4.203 -25.281 -13.57 1 97.88 77 GLY B N 1
ATOM 2356 C CA . GLY B 1 77 ? -3.156 -26.172 -13.109 1 97.88 77 GLY B CA 1
ATOM 2357 C C . GLY B 1 77 ? -2.488 -25.703 -11.828 1 97.88 77 GLY B C 1
ATOM 2358 O O . GLY B 1 77 ? -2.254 -26.484 -10.914 1 97.88 77 GLY B O 1
ATOM 2359 N N . TRP B 1 78 ? -2.184 -24.438 -11.719 1 98.38 78 TRP B N 1
ATOM 2360 C CA . TRP B 1 78 ? -1.471 -23.812 -10.609 1 98.38 78 TRP B CA 1
ATOM 2361 C C . TRP B 1 78 ? -2.33 -23.812 -9.344 1 98.38 78 TRP B C 1
ATOM 2363 O O . TRP B 1 78 ? -1.812 -23.922 -8.234 1 98.38 78 TRP B O 1
ATOM 2373 N N . ILE B 1 79 ? -3.641 -23.688 -9.484 1 98.44 79 ILE B N 1
ATOM 2374 C CA . ILE B 1 79 ? -4.578 -23.672 -8.367 1 98.44 79 ILE B CA 1
ATOM 2375 C C . ILE B 1 79 ? -4.379 -24.906 -7.504 1 98.44 79 ILE B C 1
ATOM 2377 O O . ILE B 1 79 ? -4.5 -24.844 -6.281 1 98.44 79 ILE B O 1
ATOM 2381 N N . LYS B 1 80 ? -4.02 -26.031 -8.133 1 98 80 LYS B N 1
ATOM 2382 C CA . LYS B 1 80 ? -3.766 -27.25 -7.375 1 98 80 LYS B CA 1
ATOM 2383 C C . LYS B 1 80 ? -2.615 -27.062 -6.391 1 98 80 LYS B C 1
ATOM 2385 O O . LYS B 1 80 ? -2.684 -27.516 -5.25 1 98 80 LYS B O 1
ATOM 2390 N N . ASP B 1 81 ? -1.597 -26.391 -6.82 1 98.12 81 ASP B N 1
ATOM 2391 C CA . ASP B 1 81 ? -0.465 -26.078 -5.949 1 98.12 81 ASP B CA 1
ATOM 2392 C C . ASP B 1 81 ? -0.879 -25.141 -4.82 1 98.12 81 ASP B C 1
ATOM 2394 O O . ASP B 1 81 ? -0.467 -25.312 -3.672 1 98.12 81 ASP B O 1
ATOM 2398 N N . ILE B 1 82 ? -1.678 -24.125 -5.16 1 98.31 82 ILE B N 1
ATOM 2399 C CA . ILE B 1 82 ? -2.127 -23.141 -4.184 1 98.31 82 ILE B CA 1
ATOM 2400 C C . ILE B 1 82 ? -2.955 -23.828 -3.1 1 98.31 82 ILE B C 1
ATOM 2402 O O . ILE B 1 82 ? -2.764 -23.578 -1.908 1 98.31 82 ILE B O 1
ATOM 2406 N N . LYS B 1 83 ? -3.863 -24.672 -3.557 1 97.94 83 LYS B N 1
ATOM 2407 C CA . LYS B 1 83 ? -4.703 -25.406 -2.609 1 97.94 83 LYS B CA 1
ATOM 2408 C C . LYS B 1 83 ? -3.859 -26.219 -1.64 1 97.94 83 LYS B C 1
ATOM 2410 O O . LYS B 1 83 ? -4.051 -26.141 -0.424 1 97.94 83 LYS B O 1
ATOM 2415 N N . LYS B 1 84 ? -2.949 -26.953 -2.158 1 96.94 84 LYS B N 1
ATOM 2416 C CA . LYS B 1 84 ? -2.076 -27.781 -1.323 1 96.94 84 LYS B CA 1
ATOM 2417 C C . LYS B 1 84 ? -1.295 -26.906 -0.335 1 96.94 84 LYS B C 1
ATOM 2419 O O . LYS B 1 84 ? -1.224 -27.234 0.853 1 96.94 84 LYS B O 1
ATOM 2424 N N . TYR B 1 85 ? -0.723 -25.859 -0.809 1 96.5 85 TYR B N 1
ATOM 2425 C CA . TYR B 1 85 ? 0.088 -25 0.038 1 96.5 85 TYR B CA 1
ATOM 2426 C C . TYR B 1 85 ? -0.752 -24.375 1.15 1 96.5 85 TYR B C 1
ATOM 2428 O O . TYR B 1 85 ? -0.263 -24.172 2.264 1 96.5 85 TYR B O 1
ATOM 2436 N N . SER B 1 86 ? -1.977 -24.047 0.862 1 95.94 86 SER B N 1
ATOM 2437 C CA . SER B 1 86 ? -2.854 -23.359 1.806 1 95.94 86 SER B CA 1
ATOM 2438 C C . SER B 1 86 ? -3.48 -24.344 2.791 1 95.94 86 SER B C 1
ATOM 2440 O O . SER B 1 86 ? -4.125 -23.938 3.758 1 95.94 86 SER B O 1
ATOM 2442 N N . GLY B 1 87 ? -3.391 -25.609 2.559 1 94.81 87 GLY B N 1
ATOM 2443 C CA . GLY B 1 87 ? -3.984 -26.625 3.426 1 94.81 87 GLY B CA 1
ATOM 2444 C C . GLY B 1 87 ? -5.398 -27 3.021 1 94.81 87 GLY B C 1
ATOM 2445 O O . GLY B 1 87 ? -6.098 -27.688 3.768 1 94.81 87 GLY B O 1
ATOM 2446 N N . MET B 1 88 ? -5.773 -26.594 1.843 1 95 88 MET B N 1
ATOM 2447 C CA . MET B 1 88 ? -7.082 -26.969 1.312 1 95 88 MET B CA 1
ATOM 2448 C C . MET B 1 88 ? -7.051 -28.391 0.745 1 95 88 MET B C 1
ATOM 2450 O O . MET B 1 88 ? -5.988 -28.875 0.357 1 95 88 MET B O 1
ATOM 2454 N N . GLN B 1 89 ? -8.211 -28.922 0.692 1 93.69 89 GLN B N 1
ATOM 2455 C CA . GLN B 1 89 ? -8.344 -30.219 0.036 1 93.69 89 GLN B CA 1
ATOM 2456 C C . GLN B 1 89 ? -8.477 -30.062 -1.477 1 93.69 89 GLN B C 1
ATOM 2458 O O . GLN B 1 89 ? -8.984 -29.047 -1.957 1 93.69 89 GLN B O 1
ATOM 2463 N N . ASP B 1 90 ? -7.996 -31.016 -2.094 1 90.69 90 ASP B N 1
ATOM 2464 C CA . ASP B 1 90 ? -8.07 -30.984 -3.553 1 90.69 90 ASP B CA 1
ATOM 2465 C C . ASP B 1 90 ? -9.516 -30.844 -4.027 1 90.69 90 ASP B C 1
ATOM 2467 O O . ASP B 1 90 ? -9.773 -30.203 -5.055 1 90.69 90 ASP B O 1
ATOM 2471 N N . SER B 1 91 ? -10.445 -31.375 -3.291 1 93.25 91 SER B N 1
ATOM 2472 C CA . SER B 1 91 ? -11.852 -31.375 -3.672 1 93.25 91 SER B CA 1
ATOM 2473 C C . SER B 1 91 ? -12.508 -30.047 -3.375 1 93.25 91 SER B C 1
ATOM 2475 O O . SER B 1 91 ? -13.617 -29.766 -3.84 1 93.25 91 SER B O 1
ATOM 2477 N N . ASP B 1 92 ? -11.805 -29.219 -2.605 1 94.94 92 ASP B N 1
ATOM 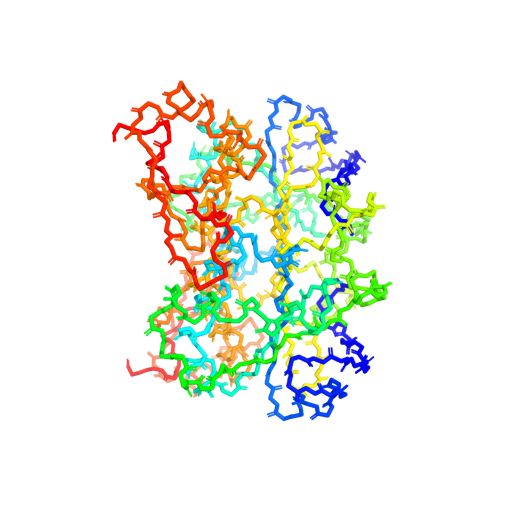2478 C CA . ASP B 1 92 ? -12.375 -27.922 -2.248 1 94.94 92 ASP B CA 1
ATOM 2479 C C . ASP B 1 92 ? -12.461 -27.016 -3.467 1 94.94 92 ASP B C 1
ATOM 2481 O O . ASP B 1 92 ? -11.562 -27 -4.309 1 94.94 92 ASP B O 1
ATOM 2485 N N . LYS B 1 93 ? -13.531 -26.344 -3.541 1 95.69 93 LYS B N 1
ATOM 2486 C CA . LYS B 1 93 ? -13.625 -25.312 -4.574 1 95.69 93 LYS B CA 1
ATOM 2487 C C . LYS B 1 93 ? -12.703 -24.141 -4.262 1 95.69 93 LYS B C 1
ATOM 2489 O O . LYS B 1 93 ? -12.656 -23.656 -3.125 1 95.69 93 LYS B O 1
ATOM 2494 N N . PHE B 1 94 ? -11.906 -23.812 -5.207 1 97.81 94 PHE B N 1
ATOM 2495 C CA . PHE B 1 94 ? -11.086 -22.625 -5.031 1 97.81 94 PHE B CA 1
ATOM 2496 C C . PHE B 1 94 ? -11.961 -21.375 -4.895 1 97.81 94 PHE B C 1
ATOM 2498 O O . PHE B 1 94 ? -12.891 -21.172 -5.676 1 97.81 94 PHE B O 1
ATOM 2505 N N . PRO B 1 95 ? -11.703 -20.484 -4.043 1 98.06 95 PRO B N 1
ATOM 2506 C CA . PRO B 1 95 ? -12.742 -19.562 -3.564 1 98.06 95 PRO B CA 1
ATOM 2507 C C . PRO B 1 95 ? -12.789 -18.266 -4.359 1 98.06 95 PRO B C 1
ATOM 2509 O O . PRO B 1 95 ? -13.609 -17.391 -4.066 1 98.06 95 PRO B O 1
ATOM 2512 N N . TYR B 1 96 ? -11.961 -18.094 -5.348 1 98.5 96 TYR B N 1
ATOM 2513 C CA . TYR B 1 96 ? -12.008 -16.875 -6.16 1 98.5 96 TYR B CA 1
ATOM 2514 C C . TYR B 1 96 ? -11.43 -17.125 -7.547 1 98.5 96 TYR B C 1
ATOM 2516 O O . TYR B 1 96 ? -10.578 -18 -7.723 1 98.5 96 TYR B O 1
ATOM 2524 N N . PRO B 1 97 ? -11.875 -16.375 -8.531 1 98.75 97 PRO B N 1
ATOM 2525 C CA . PRO B 1 97 ? -11.359 -16.562 -9.891 1 98.75 97 PRO B CA 1
ATOM 2526 C C . PRO B 1 97 ? -9.992 -15.914 -10.094 1 98.75 97 PRO B C 1
ATOM 2528 O O . PRO B 1 97 ? -9.625 -15 -9.352 1 98.75 97 PRO B O 1
ATOM 2531 N N . ILE B 1 98 ? -9.297 -16.406 -11.078 1 98.81 98 ILE B N 1
ATOM 2532 C CA . ILE B 1 98 ? -8.047 -15.797 -11.531 1 98.81 98 ILE B CA 1
ATOM 2533 C C . ILE B 1 98 ? -8.172 -15.391 -12.992 1 98.81 98 ILE B C 1
ATOM 2535 O O . ILE B 1 98 ? -8.406 -16.234 -13.867 1 98.81 98 ILE B O 1
ATOM 2539 N N . ILE B 1 99 ? -7.98 -14.125 -13.289 1 98.81 99 ILE B N 1
ATOM 2540 C CA . ILE B 1 99 ? -8.102 -13.562 -14.633 1 98.81 99 ILE B CA 1
ATOM 2541 C C . ILE B 1 99 ? -6.887 -13.945 -15.469 1 98.81 99 ILE B C 1
ATOM 2543 O O . ILE B 1 99 ? -5.746 -13.828 -15.008 1 98.81 99 ILE B O 1
ATOM 2547 N N . ALA B 1 100 ? -7.172 -14.398 -16.656 1 98.56 100 ALA B N 1
ATOM 2548 C CA . ALA B 1 100 ? -6.137 -14.617 -17.656 1 98.56 100 ALA B CA 1
ATOM 2549 C C . ALA B 1 100 ? -6.004 -13.414 -18.594 1 98.56 100 ALA B C 1
ATOM 2551 O O . ALA B 1 100 ? -6.805 -13.25 -19.516 1 98.56 100 ALA B O 1
ATOM 2552 N N . ASP B 1 101 ? -5.016 -12.617 -18.359 1 97.75 101 ASP B N 1
ATOM 2553 C CA . ASP B 1 101 ? -4.75 -11.438 -19.172 1 97.75 101 ASP B CA 1
ATOM 2554 C C . ASP B 1 101 ? -3.615 -11.703 -20.156 1 97.75 101 ASP B C 1
ATOM 2556 O O . ASP B 1 101 ? -2.623 -10.969 -20.188 1 97.75 101 ASP B O 1
ATOM 2560 N N . GLU B 1 102 ? -3.762 -12.617 -21 1 94.75 102 GLU B N 1
ATOM 2561 C CA . GLU B 1 102 ? -2.705 -13.141 -21.875 1 94.75 102 GLU B CA 1
ATOM 2562 C C . GLU B 1 102 ? -2.186 -12.062 -22.812 1 94.75 102 GLU B C 1
ATOM 2564 O O . GLU B 1 102 ? -1.002 -12.055 -23.172 1 94.75 102 GLU B O 1
ATOM 2569 N N . ASP B 1 103 ? -3.057 -11.242 -23.281 1 93.38 103 ASP B N 1
ATOM 2570 C CA . ASP B 1 103 ? -2.641 -10.227 -24.25 1 93.38 103 ASP B CA 1
ATOM 2571 C C . ASP B 1 103 ? -2.104 -8.984 -23.547 1 93.38 103 ASP B C 1
ATOM 2573 O O . ASP B 1 103 ? -1.719 -8.008 -24.188 1 93.38 103 ASP B O 1
ATOM 2577 N N . ARG B 1 104 ? -2.18 -8.961 -22.234 1 94 104 ARG B N 1
ATOM 2578 C CA . ARG B 1 104 ? -1.595 -7.918 -21.391 1 94 104 ARG B CA 1
ATOM 2579 C C . ARG B 1 104 ? -2.385 -6.617 -21.5 1 94 104 ARG B C 1
ATOM 2581 O O . ARG B 1 104 ? -1.871 -5.543 -21.188 1 94 104 ARG B O 1
ATOM 2588 N N . SER B 1 105 ? -3.553 -6.684 -22 1 95.5 105 SER B N 1
ATOM 2589 C CA . SER B 1 105 ? -4.344 -5.473 -22.188 1 95.5 105 SER B CA 1
ATOM 2590 C C . SER B 1 105 ? -4.727 -4.84 -20.859 1 95.5 105 SER B C 1
ATOM 2592 O O . SER B 1 105 ? -4.598 -3.625 -20.688 1 95.5 105 SER B O 1
ATOM 2594 N N . LEU B 1 106 ? -5.199 -5.652 -19.906 1 96.19 106 LEU B N 1
ATOM 2595 C CA . LEU B 1 106 ? -5.598 -5.145 -18.609 1 96.19 106 LEU B CA 1
ATOM 2596 C C . LEU B 1 106 ? -4.387 -4.641 -17.828 1 96.19 106 LEU B C 1
ATOM 2598 O O . LEU B 1 106 ? -4.438 -3.568 -17.219 1 96.19 106 LEU B O 1
ATOM 2602 N N . ALA B 1 107 ? -3.305 -5.449 -17.828 1 94.31 107 ALA B N 1
ATOM 2603 C CA . ALA B 1 107 ? -2.078 -5.059 -17.141 1 94.31 107 ALA B CA 1
ATOM 2604 C C . ALA B 1 107 ? -1.58 -3.703 -17.641 1 94.31 107 ALA B C 1
ATOM 2606 O O . ALA B 1 107 ? -1.105 -2.885 -16.844 1 94.31 107 ALA B O 1
ATOM 2607 N N . THR B 1 108 ? -1.679 -3.531 -18.922 1 92.5 108 THR B N 1
ATOM 2608 C CA . THR B 1 108 ? -1.265 -2.266 -19.531 1 92.5 108 THR B CA 1
ATOM 2609 C C . THR B 1 108 ? -2.199 -1.137 -19.109 1 92.5 108 THR B C 1
ATOM 2611 O O . THR B 1 108 ? -1.743 -0.065 -18.703 1 92.5 108 THR B O 1
ATOM 2614 N N . GLN B 1 109 ? -3.43 -1.381 -19.188 1 92.06 109 GLN B N 1
ATOM 2615 C CA . GLN B 1 109 ? -4.438 -0.374 -18.875 1 92.06 109 GLN B CA 1
ATOM 2616 C C . GLN B 1 109 ? -4.328 0.084 -17.422 1 92.06 109 GLN B C 1
ATOM 2618 O O . GLN B 1 109 ? -4.52 1.265 -17.125 1 92.06 109 GLN B O 1
ATOM 2623 N N . PHE B 1 110 ? -3.99 -0.831 -16.547 1 92.06 110 PHE B N 1
ATOM 2624 C CA . PHE B 1 110 ? -4.035 -0.52 -15.117 1 92.06 110 PHE B CA 1
ATOM 2625 C C . PHE B 1 110 ? -2.641 -0.228 -14.586 1 92.06 110 PHE B C 1
ATOM 2627 O O . PHE B 1 110 ? -2.451 -0.09 -13.375 1 92.06 110 PHE B O 1
ATOM 2634 N N . GLY B 1 111 ? -1.648 -0.165 -15.43 1 87.06 111 GLY B N 1
ATOM 2635 C CA . GLY B 1 111 ? -0.302 0.198 -15.016 1 87.06 111 GLY B CA 1
ATOM 2636 C C . GLY B 1 111 ? 0.34 -0.829 -14.102 1 87.06 111 GLY B C 1
ATOM 2637 O O . GLY B 1 111 ? 1.054 -0.472 -13.164 1 87.06 111 GLY B O 1
ATOM 2638 N N . MET B 1 112 ? 0.084 -2.113 -14.367 1 90.69 112 MET B N 1
ATOM 2639 C CA . MET B 1 112 ? 0.529 -3.176 -13.469 1 90.69 112 MET B CA 1
ATOM 2640 C C . MET B 1 112 ? 1.831 -3.797 -13.961 1 90.69 112 MET B C 1
ATOM 2642 O O . MET B 1 112 ? 2.363 -4.715 -13.336 1 90.69 112 MET B O 1
ATOM 2646 N N . LEU B 1 113 ? 2.328 -3.332 -15.07 1 89.38 113 LEU B N 1
ATOM 2647 C CA . LEU B 1 113 ? 3.518 -3.967 -15.625 1 89.38 113 LEU B CA 1
ATOM 2648 C C . LEU B 1 113 ? 4.781 -3.443 -14.945 1 89.38 113 LEU B C 1
ATOM 2650 O O . LEU B 1 113 ? 4.883 -2.252 -14.648 1 89.38 113 LEU B O 1
ATOM 2654 N N . ASP B 1 114 ? 5.641 -4.336 -14.672 1 87.5 114 ASP B N 1
ATOM 2655 C CA . ASP B 1 114 ? 6.945 -4.027 -14.102 1 87.5 114 ASP B CA 1
ATOM 2656 C C . ASP B 1 114 ? 8.062 -4.246 -15.117 1 87.5 114 ASP B C 1
ATOM 2658 O O . ASP B 1 114 ? 8.422 -5.387 -15.422 1 87.5 114 ASP B O 1
ATOM 2662 N N . PRO B 1 115 ? 8.734 -3.232 -15.562 1 83.38 115 PRO B N 1
ATOM 2663 C CA . PRO B 1 115 ? 9.773 -3.375 -16.578 1 83.38 115 PRO B CA 1
ATOM 2664 C C . PRO B 1 115 ? 10.977 -4.18 -16.094 1 83.38 115 PRO B C 1
ATOM 2666 O O . PRO B 1 115 ? 11.773 -4.664 -16.906 1 83.38 115 PRO B O 1
ATOM 2669 N N . ASN B 1 116 ? 11.109 -4.309 -14.781 1 83.06 116 ASN B N 1
ATOM 2670 C CA . ASN B 1 116 ? 12.242 -5.047 -14.227 1 83.06 116 ASN B CA 1
ATOM 2671 C C . ASN B 1 116 ? 11.953 -6.539 -14.133 1 83.06 116 ASN B C 1
ATOM 2673 O O . ASN B 1 116 ? 12.852 -7.34 -13.891 1 83.06 116 ASN B O 1
ATOM 2677 N N . GLU B 1 117 ? 10.719 -6.82 -14.219 1 84.94 117 GLU B N 1
ATOM 2678 C CA . GLU B 1 117 ? 10.312 -8.219 -14.203 1 84.94 117 GLU B CA 1
ATOM 2679 C C . GLU B 1 117 ? 9.977 -8.711 -15.609 1 84.94 117 GLU B C 1
ATOM 2681 O O . GLU B 1 117 ? 8.867 -8.492 -16.109 1 84.94 117 GLU B O 1
ATOM 2686 N N . ILE B 1 118 ? 10.875 -9.484 -16.172 1 83.81 118 ILE B N 1
ATOM 2687 C CA . ILE B 1 118 ? 10.773 -9.859 -17.578 1 83.81 118 ILE B CA 1
ATOM 2688 C C . ILE B 1 118 ? 10.508 -11.359 -17.688 1 83.81 118 ILE B C 1
ATOM 2690 O O . ILE B 1 118 ? 11.172 -12.172 -17.031 1 83.81 118 ILE B O 1
ATOM 2694 N N . SER B 1 119 ? 9.539 -11.633 -18.516 1 83.06 119 SER B N 1
ATOM 2695 C CA . SER B 1 119 ? 9.242 -13.039 -18.797 1 83.06 119 SER B CA 1
ATOM 2696 C C . SER B 1 119 ? 10.406 -13.711 -19.516 1 83.06 119 SER B C 1
ATOM 2698 O O . SER B 1 119 ? 10.844 -13.25 -20.578 1 83.06 119 SER B O 1
ATOM 2700 N N . GLY B 1 120 ? 10.859 -14.758 -18.906 1 73.5 120 GLY B N 1
ATOM 2701 C CA . GLY B 1 120 ? 11.883 -15.531 -19.594 1 73.5 120 GLY B CA 1
ATOM 2702 C C . GLY B 1 120 ? 11.398 -16.109 -20.906 1 73.5 120 GLY B C 1
ATOM 2703 O O . GLY B 1 120 ? 12.188 -16.312 -21.844 1 73.5 120 GLY B O 1
ATOM 2704 N N . LYS B 1 121 ? 10.141 -16.281 -21.047 1 73.88 121 LYS B N 1
ATOM 2705 C CA . LYS B 1 121 ? 9.547 -16.938 -22.203 1 73.88 121 LYS B CA 1
ATOM 2706 C C . LYS B 1 121 ? 9.352 -15.961 -23.359 1 73.88 121 LYS B C 1
ATOM 2708 O O . LYS B 1 121 ? 9.656 -16.266 -24.516 1 73.88 121 LYS B O 1
ATOM 2713 N N . THR B 1 122 ? 8.914 -14.773 -23.078 1 81 122 THR B N 1
ATOM 2714 C CA . THR B 1 122 ? 8.492 -13.852 -24.125 1 81 122 THR B CA 1
ATOM 2715 C C . THR B 1 122 ? 9.406 -12.633 -24.188 1 81 122 THR B C 1
ATOM 2717 O O . THR B 1 122 ? 9.383 -11.867 -25.156 1 81 122 THR B O 1
ATOM 2720 N N . GLY B 1 123 ? 10.164 -12.445 -23.094 1 84.12 123 GLY B N 1
ATOM 2721 C CA . GLY B 1 123 ? 11 -11.266 -23.016 1 84.12 123 GLY B CA 1
ATOM 2722 C C . GLY B 1 123 ? 10.219 -10 -22.688 1 84.12 123 GLY B C 1
ATOM 2723 O O . GLY B 1 123 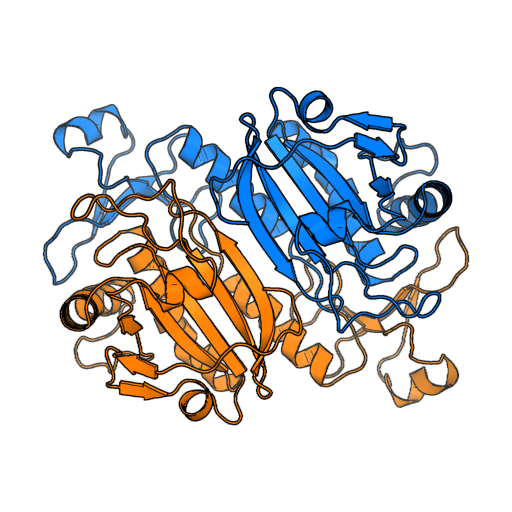? 10.75 -8.891 -22.797 1 84.12 123 GLY B O 1
ATOM 2724 N N . LEU B 1 124 ? 9.008 -10.164 -22.328 1 85.75 124 LEU B N 1
ATOM 2725 C CA . LEU B 1 124 ? 8.141 -9.031 -22.031 1 85.75 124 LEU B CA 1
ATOM 2726 C C . LEU B 1 124 ? 7.961 -8.867 -20.531 1 85.75 124 LEU B C 1
ATOM 2728 O O . LEU B 1 124 ? 8.102 -9.828 -19.781 1 85.75 124 LEU B O 1
ATOM 2732 N N . PRO B 1 125 ? 7.641 -7.641 -20.156 1 88.5 125 PRO B N 1
ATOM 2733 C CA . PRO B 1 125 ? 7.426 -7.383 -18.734 1 88.5 125 PRO B CA 1
ATOM 2734 C C . PRO B 1 125 ? 6.262 -8.188 -18.156 1 88.5 125 PRO B C 1
ATOM 2736 O O . PRO B 1 125 ? 5.258 -8.398 -18.844 1 88.5 125 PRO B O 1
ATOM 2739 N N . LEU B 1 126 ? 6.414 -8.609 -16.922 1 92.88 126 LEU B N 1
ATOM 2740 C CA . LEU B 1 126 ? 5.363 -9.266 -16.156 1 92.88 126 LEU B CA 1
ATOM 2741 C C . LEU B 1 126 ? 4.645 -8.258 -15.258 1 92.88 126 LEU B C 1
ATOM 2743 O O . LEU B 1 126 ? 5.09 -7.117 -15.117 1 92.88 126 LEU B O 1
ATOM 2747 N N . THR B 1 127 ? 3.502 -8.695 -14.758 1 92.19 127 THR B N 1
ATOM 2748 C CA . THR B 1 127 ? 2.766 -7.832 -13.844 1 92.19 127 THR B CA 1
ATOM 2749 C C . THR B 1 127 ? 3.49 -7.727 -12.508 1 92.19 127 THR B C 1
ATOM 2751 O O . THR B 1 127 ? 4.066 -8.703 -12.023 1 92.19 127 THR B O 1
ATOM 2754 N N . ALA B 1 128 ? 3.496 -6.527 -11.945 1 93.31 128 ALA B N 1
ATOM 2755 C CA . ALA B 1 128 ? 3.883 -6.324 -10.555 1 93.31 128 ALA B CA 1
ATOM 2756 C C . ALA B 1 128 ? 2.771 -6.762 -9.602 1 93.31 128 ALA B C 1
ATOM 2758 O O . ALA B 1 128 ? 1.713 -7.215 -10.047 1 93.31 128 ALA B O 1
ATOM 2759 N N . ARG B 1 129 ? 3.047 -6.711 -8.367 1 95.81 129 ARG B N 1
ATOM 2760 C CA . ARG B 1 129 ? 2.047 -7.035 -7.355 1 95.81 129 ARG B CA 1
ATOM 2761 C C . ARG B 1 129 ? 1.19 -5.816 -7.023 1 95.81 129 ARG B C 1
ATOM 2763 O O . ARG B 1 129 ? 1.494 -5.078 -6.086 1 95.81 129 ARG B O 1
ATOM 2770 N N . ALA B 1 130 ? 0.159 -5.691 -7.723 1 96.69 130 ALA B N 1
ATOM 2771 C CA . ALA B 1 130 ? -0.77 -4.582 -7.531 1 96.69 130 ALA B CA 1
ATOM 2772 C C . ALA B 1 130 ? -2.002 -5.023 -6.746 1 96.69 130 ALA B C 1
ATOM 2774 O O . ALA B 1 130 ? -2.416 -6.18 -6.832 1 96.69 130 ALA B O 1
ATOM 2775 N N . VAL B 1 131 ? -2.551 -4.156 -5.996 1 98.06 131 VAL B N 1
ATOM 2776 C CA . VAL B 1 131 ? -3.834 -4.297 -5.316 1 98.06 131 VAL B CA 1
ATOM 2777 C C . VAL B 1 131 ? -4.723 -3.096 -5.637 1 98.06 131 VAL B C 1
ATOM 2779 O O . VAL B 1 131 ? -4.309 -1.946 -5.457 1 98.06 131 VAL B O 1
ATOM 2782 N N . PHE B 1 132 ? -5.883 -3.318 -6.129 1 98.25 132 PHE B N 1
ATOM 2783 C CA . PHE B 1 132 ? -6.902 -2.291 -6.309 1 98.25 132 PHE B CA 1
ATOM 2784 C C . PHE B 1 132 ? -8.133 -2.6 -5.465 1 98.25 132 PHE B C 1
ATOM 2786 O O . PHE B 1 132 ? -8.734 -3.666 -5.605 1 98.25 132 PHE B O 1
ATOM 2793 N N . VAL B 1 133 ? -8.477 -1.723 -4.625 1 98.62 133 VAL B N 1
ATOM 2794 C CA . VAL B 1 133 ? -9.727 -1.825 -3.883 1 98.62 133 VAL B CA 1
ATOM 2795 C C . VAL B 1 133 ? -10.773 -0.91 -4.508 1 98.62 133 VAL B C 1
ATOM 2797 O O . VAL B 1 133 ? -10.562 0.3 -4.625 1 98.62 133 VAL B O 1
ATOM 2800 N N . ILE B 1 134 ? -11.852 -1.512 -4.879 1 98.56 134 ILE B N 1
ATOM 2801 C CA . ILE B 1 134 ? -12.875 -0.821 -5.648 1 98.56 134 ILE B CA 1
ATOM 2802 C C . ILE B 1 134 ? -14.211 -0.886 -4.91 1 98.56 134 ILE B C 1
ATOM 2804 O O . ILE B 1 134 ? -14.625 -1.955 -4.457 1 98.56 134 ILE B O 1
ATOM 2808 N N . ASP B 1 135 ? -14.898 0.221 -4.805 1 97.94 135 ASP B N 1
ATOM 2809 C CA . ASP B 1 135 ? -16.156 0.258 -4.051 1 97.94 135 ASP B CA 1
ATOM 2810 C C . ASP B 1 135 ? -17.328 -0.152 -4.926 1 97.94 135 ASP B C 1
ATOM 2812 O O . ASP B 1 135 ? -17.156 -0.441 -6.113 1 97.94 135 ASP B O 1
ATOM 2816 N N . PRO B 1 136 ? -18.547 -0.281 -4.391 1 97.88 136 PRO B N 1
ATOM 2817 C CA . PRO B 1 136 ? -19.703 -0.77 -5.148 1 97.88 136 PRO B CA 1
ATOM 2818 C C . PRO B 1 136 ? -20.094 0.16 -6.297 1 97.88 136 PRO B C 1
ATOM 2820 O O . PRO B 1 136 ? -20.812 -0.25 -7.211 1 97.88 136 PRO B O 1
ATOM 2823 N N . SER B 1 137 ? -19.672 1.396 -6.258 1 97.25 137 SER B N 1
ATOM 2824 C CA . SER B 1 137 ? -19.922 2.344 -7.344 1 97.25 137 SER B CA 1
ATOM 2825 C C . SER B 1 137 ? -18.812 2.283 -8.391 1 97.25 137 SER B C 1
ATOM 2827 O O . SER B 1 137 ? -18.734 3.141 -9.273 1 97.25 137 SER B O 1
ATOM 2829 N N . HIS B 1 138 ? -17.859 1.35 -8.234 1 97.56 138 HIS B N 1
ATOM 2830 C CA . HIS B 1 138 ? -16.766 1.06 -9.156 1 97.56 138 HIS B CA 1
ATOM 2831 C C . HIS B 1 138 ? -15.727 2.17 -9.133 1 97.56 138 HIS B C 1
ATOM 2833 O O . HIS B 1 138 ? -15.109 2.473 -10.156 1 97.56 138 HIS B O 1
ATOM 2839 N N . LYS B 1 139 ? -15.586 2.775 -8.039 1 96.62 139 LYS B N 1
ATOM 2840 C CA . LYS B 1 139 ? -14.539 3.775 -7.863 1 96.62 139 LYS B CA 1
ATOM 2841 C C . LYS B 1 139 ? -13.312 3.174 -7.188 1 96.62 139 LYS B C 1
ATOM 2843 O O . LYS B 1 139 ? -13.438 2.371 -6.262 1 96.62 139 LYS B O 1
ATOM 2848 N N . LEU B 1 140 ? -12.156 3.559 -7.664 1 96.81 140 LEU B N 1
ATOM 2849 C CA . LEU B 1 140 ? -10.914 3.137 -7.027 1 96.81 140 LEU B CA 1
ATOM 2850 C C . LEU B 1 140 ? -10.734 3.822 -5.676 1 96.81 140 LEU B C 1
ATOM 2852 O O . LEU B 1 140 ? -10.789 5.051 -5.586 1 96.81 140 LEU B O 1
ATOM 2856 N N . ARG B 1 141 ? -10.492 3.059 -4.629 1 97 141 ARG B N 1
ATOM 2857 C CA . ARG B 1 141 ? -10.469 3.617 -3.281 1 97 141 ARG B CA 1
ATOM 2858 C C . ARG B 1 141 ? -9.094 3.443 -2.641 1 97 141 ARG B C 1
ATOM 2860 O O . ARG B 1 141 ? -8.75 4.164 -1.703 1 97 141 ARG B O 1
ATOM 2867 N N . LEU B 1 142 ? -8.359 2.533 -3.088 1 97.44 142 LEU B N 1
ATOM 2868 C CA . LEU B 1 142 ? -7.031 2.227 -2.576 1 97.44 142 LEU B CA 1
ATOM 2869 C C . LEU B 1 142 ? -6.215 1.459 -3.609 1 97.44 142 LEU B C 1
ATOM 2871 O O . LEU B 1 142 ? -6.75 0.599 -4.312 1 97.44 142 LEU B O 1
ATOM 2875 N N . SER B 1 143 ? -4.957 1.751 -3.682 1 96.75 143 SER B N 1
ATOM 2876 C CA . SER B 1 143 ? -4.07 1.062 -4.613 1 96.75 143 SER B CA 1
ATOM 2877 C C . SER B 1 143 ? -2.695 0.828 -4 1 96.75 143 SER B C 1
ATOM 2879 O O . SER B 1 143 ? -2.115 1.734 -3.398 1 96.75 143 SER B O 1
ATOM 2881 N N . LEU B 1 144 ? -2.215 -0.35 -4.105 1 97.12 144 LEU B N 1
ATOM 2882 C CA . LEU B 1 144 ? -0.886 -0.747 -3.654 1 97.12 144 LEU B CA 1
ATOM 2883 C C . LEU B 1 144 ? -0.086 -1.361 -4.797 1 97.12 144 LEU B C 1
ATOM 2885 O O . LEU B 1 144 ? -0.632 -2.109 -5.609 1 97.12 144 LEU B O 1
ATOM 2889 N N . LEU B 1 145 ? 1.144 -1.033 -4.875 1 96.25 145 LEU B N 1
ATOM 2890 C CA . LEU B 1 145 ? 2.039 -1.589 -5.883 1 96.25 145 LEU B CA 1
ATOM 2891 C C . LEU B 1 145 ? 3.363 -2.016 -5.258 1 96.25 145 LEU B C 1
ATOM 2893 O O . LEU B 1 145 ? 4.164 -1.171 -4.855 1 96.25 145 LEU B O 1
ATOM 2897 N N . TYR B 1 146 ? 3.547 -3.305 -5.141 1 97.25 146 TYR B N 1
ATOM 2898 C CA . TYR B 1 146 ? 4.73 -3.93 -4.562 1 97.25 146 TYR B CA 1
ATOM 2899 C C . TYR B 1 146 ? 5.59 -4.574 -5.645 1 97.25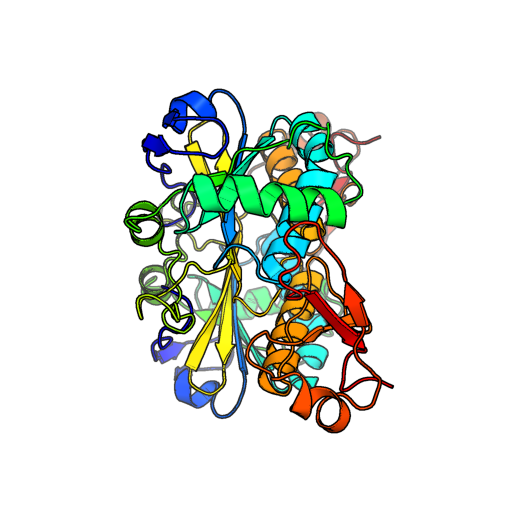 146 TYR B C 1
ATOM 2901 O O . TYR B 1 146 ? 5.078 -4.977 -6.695 1 97.25 146 TYR B O 1
ATOM 2909 N N . PRO B 1 147 ? 6.879 -4.676 -5.406 1 95.06 147 PRO B N 1
ATOM 2910 C CA . PRO B 1 147 ? 7.719 -5.414 -6.355 1 95.06 147 PRO B CA 1
ATOM 2911 C C . PRO B 1 147 ? 7.555 -6.926 -6.23 1 95.06 147 PRO B C 1
ATOM 2913 O O . PRO B 1 147 ? 6.98 -7.41 -5.254 1 95.06 147 PRO B O 1
ATOM 2916 N N . ALA B 1 148 ? 8.102 -7.648 -7.16 1 92.5 148 ALA B N 1
ATOM 2917 C CA . ALA B 1 148 ? 7.949 -9.102 -7.242 1 92.5 148 ALA B CA 1
ATOM 2918 C C . ALA B 1 148 ? 8.625 -9.789 -6.062 1 92.5 148 ALA B C 1
ATOM 2920 O O . ALA B 1 148 ? 8.234 -10.891 -5.668 1 92.5 148 ALA B O 1
ATOM 2921 N N . THR B 1 149 ? 9.562 -9.141 -5.445 1 94.12 149 THR B N 1
ATOM 2922 C CA . THR B 1 149 ? 10.383 -9.797 -4.438 1 94.12 149 THR B CA 1
ATOM 2923 C C . THR B 1 149 ? 9.812 -9.562 -3.039 1 94.12 149 THR B C 1
ATOM 2925 O O . THR B 1 149 ? 10.305 -10.133 -2.062 1 94.12 149 THR B O 1
ATOM 2928 N N . THR B 1 150 ? 8.844 -8.711 -2.969 1 97.12 150 THR B N 1
ATOM 2929 C CA . THR B 1 150 ? 8.289 -8.352 -1.669 1 97.12 150 THR B CA 1
ATOM 2930 C C . THR B 1 150 ? 6.836 -8.797 -1.56 1 97.12 150 THR B C 1
ATOM 2932 O O . THR B 1 150 ? 5.945 -8.18 -2.146 1 97.12 150 THR B O 1
ATOM 2935 N N . GLY B 1 151 ? 6.648 -9.852 -0.746 1 98.06 151 GLY B N 1
ATOM 2936 C CA . GLY B 1 151 ? 5.281 -10.289 -0.512 1 98.06 151 GLY B CA 1
ATOM 2937 C C . GLY B 1 151 ? 4.426 -9.25 0.176 1 98.06 151 GLY B C 1
ATOM 2938 O O . GLY B 1 151 ? 4.902 -8.523 1.05 1 98.06 151 GLY B O 1
ATOM 2939 N N . ARG B 1 152 ? 3.244 -9.172 -0.193 1 98.5 152 ARG B N 1
ATOM 2940 C CA . ARG B 1 152 ? 2.314 -8.203 0.385 1 98.5 152 ARG B CA 1
ATOM 2941 C C . ARG B 1 152 ? 1.921 -8.609 1.804 1 98.5 152 ARG B C 1
ATOM 2943 O O . ARG B 1 152 ? 2.127 -9.75 2.211 1 98.5 152 ARG B O 1
ATOM 2950 N N . SER B 1 153 ? 1.473 -7.629 2.523 1 98.12 153 SER B N 1
ATOM 2951 C CA . SER B 1 153 ? 0.854 -7.871 3.822 1 98.12 153 SER B CA 1
ATOM 2952 C C . SER B 1 153 ? -0.665 -7.934 3.709 1 98.12 153 SER B C 1
ATOM 2954 O O . SER B 1 153 ? -1.323 -6.91 3.516 1 98.12 153 SER B O 1
ATOM 2956 N N . PHE B 1 154 ? -1.22 -9.094 3.867 1 97.75 154 PHE B N 1
ATOM 2957 C CA . PHE B 1 154 ? -2.666 -9.25 3.766 1 97.75 154 PHE B CA 1
ATOM 2958 C C . PHE B 1 154 ? -3.35 -8.805 5.055 1 97.75 154 PHE B C 1
ATOM 2960 O O . PHE B 1 154 ? -4.527 -8.445 5.047 1 97.75 154 PHE B O 1
ATOM 2967 N N . ASP B 1 155 ? -2.572 -8.773 6.137 1 95.88 155 ASP B N 1
ATOM 2968 C CA . ASP B 1 155 ? -3.07 -8.141 7.355 1 95.88 155 ASP B CA 1
ATOM 2969 C C . ASP B 1 155 ? -3.314 -6.652 7.141 1 95.88 155 ASP B C 1
ATOM 2971 O O . ASP B 1 155 ? -4.316 -6.105 7.613 1 95.88 155 ASP B O 1
ATOM 2975 N N . GLU B 1 156 ? -2.379 -6.023 6.488 1 97.75 156 GLU B N 1
ATOM 2976 C CA . GLU B 1 156 ? -2.535 -4.605 6.195 1 97.75 156 GLU B CA 1
ATOM 2977 C C . GLU B 1 156 ? -3.701 -4.363 5.238 1 97.75 156 GLU B C 1
ATOM 2979 O O . GLU B 1 156 ? -4.438 -3.387 5.383 1 97.75 156 GLU B O 1
ATOM 2984 N N . ILE B 1 157 ? -3.838 -5.195 4.23 1 98.06 157 ILE B N 1
ATOM 2985 C CA . ILE B 1 157 ? -4.941 -5.055 3.287 1 98.06 157 ILE B CA 1
ATOM 2986 C C . ILE B 1 157 ? -6.273 -5.168 4.027 1 98.06 157 ILE B C 1
ATOM 2988 O O . ILE B 1 157 ? -7.176 -4.352 3.818 1 98.06 157 ILE B O 1
ATOM 2992 N N . LEU B 1 158 ? -6.406 -6.137 4.934 1 97.69 158 LEU B N 1
ATOM 2993 C CA . LEU B 1 158 ? -7.625 -6.301 5.723 1 97.69 158 LEU B CA 1
ATOM 2994 C C . LEU B 1 158 ? -7.859 -5.086 6.609 1 97.69 158 LEU B C 1
ATOM 2996 O O . LEU B 1 158 ? -8.992 -4.605 6.723 1 97.69 158 LEU B O 1
ATOM 3000 N N . ARG B 1 159 ? -6.805 -4.664 7.246 1 97.62 159 ARG B N 1
ATOM 3001 C CA . ARG B 1 159 ? -6.895 -3.479 8.094 1 97.62 159 ARG B CA 1
ATOM 3002 C C . ARG B 1 159 ? -7.41 -2.281 7.301 1 97.62 159 ARG B C 1
ATOM 3004 O O . ARG B 1 159 ? -8.297 -1.562 7.766 1 97.62 159 ARG B O 1
ATOM 3011 N N . ALA B 1 160 ? -6.84 -2.021 6.145 1 98.06 160 ALA B N 1
ATOM 3012 C CA . ALA B 1 160 ? -7.207 -0.885 5.305 1 98.06 160 ALA B CA 1
ATOM 3013 C C . ALA B 1 160 ? -8.656 -0.988 4.84 1 98.06 160 ALA B C 1
ATOM 3015 O O . ALA B 1 160 ? -9.375 0.013 4.809 1 98.06 160 ALA B O 1
ATOM 3016 N N . VAL B 1 161 ? -9.062 -2.18 4.484 1 97.81 161 VAL B N 1
ATOM 3017 C CA . VAL B 1 161 ? -10.43 -2.387 4.027 1 97.81 161 VAL B CA 1
ATOM 3018 C C . VAL B 1 161 ? -11.406 -2.139 5.18 1 97.81 161 VAL B C 1
ATOM 3020 O O . VAL B 1 161 ? -12.469 -1.554 4.984 1 97.81 161 VAL B O 1
ATOM 3023 N N . ASP B 1 162 ? -11.07 -2.562 6.375 1 98.19 162 ASP B N 1
ATOM 3024 C CA . ASP B 1 162 ? -11.898 -2.275 7.543 1 98.19 162 ASP B CA 1
ATOM 3025 C C . ASP B 1 162 ? -12.062 -0.77 7.746 1 98.19 162 ASP B C 1
ATOM 3027 O O . ASP B 1 162 ? -13.141 -0.297 8.102 1 98.19 162 ASP B O 1
ATOM 3031 N N . SER B 1 163 ? -11.008 -0.114 7.594 1 98.38 163 SER B N 1
ATOM 3032 C CA . SER B 1 163 ? -11.07 1.341 7.691 1 98.38 163 SER B CA 1
ATOM 3033 C C . SER B 1 163 ? -11.992 1.932 6.633 1 98.38 163 SER B C 1
ATOM 3035 O O . SER B 1 163 ? -12.82 2.795 6.934 1 98.38 163 SER B O 1
ATOM 3037 N N . LEU B 1 164 ? -11.82 1.476 5.375 1 98.06 164 LEU B N 1
ATOM 3038 C CA . LEU B 1 164 ? -12.641 1.965 4.273 1 98.06 164 LEU B CA 1
ATOM 3039 C C . LEU B 1 164 ? -14.117 1.751 4.559 1 98.06 164 LEU B C 1
ATOM 3041 O O . LEU B 1 164 ? -14.93 2.662 4.375 1 98.06 164 LEU B O 1
ATOM 3045 N N . LEU B 1 165 ? -14.445 0.58 5.008 1 98.06 165 LEU B N 1
ATOM 3046 C CA . LEU B 1 165 ? -15.836 0.255 5.301 1 98.06 165 LEU B CA 1
ATOM 3047 C C . LEU B 1 165 ? -16.359 1.114 6.445 1 98.06 165 LEU B C 1
ATOM 3049 O O . LEU B 1 165 ? -17.484 1.635 6.371 1 98.06 165 LEU B O 1
ATOM 3053 N N . LEU B 1 166 ? -15.594 1.302 7.504 1 98.06 166 LEU B N 1
ATOM 3054 C CA . LEU B 1 166 ? -15.977 2.096 8.664 1 98.06 166 LEU B CA 1
ATOM 3055 C C . LEU B 1 166 ? -16.234 3.545 8.273 1 98.06 166 LEU B C 1
ATOM 3057 O O . LEU B 1 166 ? -17.25 4.129 8.68 1 98.06 166 LEU B O 1
ATOM 3061 N N . THR B 1 167 ? -15.359 4.086 7.484 1 97 167 THR B N 1
ATOM 3062 C CA . THR B 1 167 ? -15.414 5.508 7.172 1 97 167 THR B CA 1
ATOM 3063 C C . THR B 1 167 ? -16.484 5.789 6.121 1 97 167 THR B C 1
ATOM 3065 O O . THR B 1 167 ? -16.875 6.941 5.918 1 97 167 THR B O 1
ATOM 3068 N N . GLU B 1 168 ? -16.906 4.781 5.438 1 95.19 168 GLU B N 1
ATOM 3069 C CA . GLU B 1 168 ? -18.078 4.891 4.555 1 95.19 168 GLU B CA 1
ATOM 3070 C C . GLU B 1 168 ? -19.359 5.031 5.352 1 95.19 168 GLU B C 1
ATOM 3072 O O . GLU B 1 168 ? -20.312 5.66 4.891 1 95.19 168 GLU B O 1
ATOM 3077 N N . GLU B 1 169 ? -19.375 4.5 6.516 1 96.06 169 GLU B N 1
ATOM 3078 C CA . GLU B 1 169 ? -20.609 4.406 7.301 1 96.06 169 GLU B CA 1
ATOM 3079 C C . GLU B 1 169 ? -20.688 5.531 8.328 1 96.06 169 GLU B C 1
ATOM 3081 O O . GLU B 1 169 ? -21.781 5.988 8.664 1 96.06 169 GLU B O 1
ATOM 3086 N N . PHE B 1 170 ? -19.578 5.926 8.852 1 97.12 170 PHE B N 1
ATOM 3087 C CA . PHE B 1 170 ? -19.516 6.914 9.922 1 97.12 170 PHE B CA 1
ATOM 3088 C C . PHE B 1 170 ? -18.625 8.086 9.531 1 97.12 170 PHE B C 1
ATOM 3090 O O . PHE B 1 170 ? -17.688 7.926 8.742 1 97.12 170 PHE B O 1
ATOM 3097 N N . LYS B 1 171 ? -18.906 9.219 10.062 1 97.06 171 LYS B N 1
ATOM 3098 C CA . LYS B 1 171 ? -18.125 10.414 9.773 1 97.06 171 LYS B CA 1
ATOM 3099 C C . LYS B 1 171 ? -16.859 10.469 10.625 1 97.06 171 LYS B C 1
ATOM 3101 O O . LYS B 1 171 ? -16.641 11.422 11.375 1 97.06 171 LYS B O 1
ATOM 3106 N N . VAL B 1 172 ? -16.078 9.422 10.461 1 98.06 172 VAL B N 1
ATOM 3107 C CA . VAL B 1 172 ? -14.797 9.328 11.141 1 98.06 172 VAL B CA 1
ATOM 3108 C C . VAL B 1 172 ? -13.703 8.992 10.133 1 98.06 172 VAL B C 1
ATOM 3110 O O . VAL B 1 172 ? -13.992 8.633 8.992 1 98.06 172 VAL B O 1
ATOM 3113 N N . ALA B 1 173 ? -12.5 9.195 10.492 1 97.88 173 ALA B N 1
ATOM 3114 C CA . ALA B 1 173 ? -11.289 8.711 9.836 1 97.88 173 ALA B CA 1
ATOM 3115 C C . ALA B 1 173 ? -10.438 7.883 10.797 1 97.88 173 ALA B C 1
ATOM 3117 O O . ALA B 1 173 ? -10.688 7.867 12 1 97.88 173 ALA B O 1
ATOM 3118 N N . THR B 1 174 ? -9.57 7.105 10.281 1 98.56 174 THR B N 1
ATOM 3119 C CA . THR B 1 174 ? -8.727 6.262 11.125 1 98.56 174 THR B CA 1
ATOM 3120 C C . THR B 1 174 ? -7.293 6.781 11.141 1 98.56 174 THR B C 1
ATOM 3122 O O . THR B 1 174 ? -6.742 7.129 10.094 1 98.56 174 THR B O 1
ATOM 3125 N N . PRO B 1 175 ? -6.715 6.926 12.32 1 98.31 175 PRO B N 1
ATOM 3126 C CA . PRO B 1 175 ? -5.359 7.469 12.438 1 98.31 175 PRO B CA 1
ATOM 3127 C C . PRO B 1 175 ? -4.289 6.488 11.961 1 98.31 175 PRO B C 1
ATOM 3129 O O . PRO B 1 175 ? -4.609 5.379 11.531 1 98.31 175 PRO B O 1
ATOM 3132 N N . ALA B 1 176 ? -3.025 6.938 11.961 1 98.19 176 ALA B N 1
ATOM 3133 C CA . ALA B 1 176 ? -1.872 6.102 11.625 1 98.19 176 ALA B CA 1
ATOM 3134 C C . ALA B 1 176 ? -1.905 4.789 12.406 1 98.19 176 ALA B C 1
ATOM 3136 O O . ALA B 1 176 ? -2.164 4.781 13.609 1 98.19 176 ALA B O 1
ATOM 3137 N N . ASP B 1 177 ? -1.75 3.68 11.75 1 98 177 ASP B N 1
ATOM 3138 C CA . ASP B 1 177 ? -1.562 2.35 12.32 1 98 177 ASP B CA 1
ATOM 3139 C C . ASP B 1 177 ? -2.83 1.871 13.023 1 98 177 ASP B C 1
ATOM 3141 O O . ASP B 1 177 ? -2.789 0.928 13.82 1 98 177 ASP B O 1
ATOM 3145 N N . TRP B 1 178 ? -3.92 2.508 12.773 1 98.5 178 TRP B N 1
ATOM 3146 C CA . TRP B 1 178 ? -5.199 2.17 13.391 1 98.5 178 TRP B CA 1
ATOM 3147 C C . TRP B 1 178 ? -5.539 0.701 13.164 1 98.5 178 TRP B C 1
ATOM 3149 O O . TRP B 1 178 ? -5.301 0.16 12.086 1 98.5 178 TRP B O 1
ATOM 3159 N N . LYS B 1 179 ? -6.066 0.045 14.117 1 97.19 179 LYS B N 1
ATOM 3160 C CA . LYS B 1 179 ? -6.66 -1.287 14.039 1 97.19 179 LYS B CA 1
ATOM 3161 C C . LYS B 1 179 ? -8.078 -1.292 14.594 1 97.19 179 LYS B C 1
ATOM 3163 O O . LYS B 1 179 ? -8.453 -0.396 15.352 1 97.19 179 LYS B O 1
ATOM 3168 N N . VAL B 1 180 ? -8.797 -2.293 14.188 1 97.25 180 VAL B N 1
ATOM 3169 C CA . VAL B 1 180 ? -10.156 -2.432 14.695 1 97.25 180 VAL B CA 1
ATOM 3170 C C . VAL B 1 180 ? -10.148 -2.373 16.219 1 97.25 180 VAL B C 1
ATOM 3172 O O . VAL B 1 180 ? -9.367 -3.07 16.875 1 97.25 180 VAL B O 1
ATOM 3175 N N . GLY B 1 181 ? -10.93 -1.537 16.75 1 97.5 181 GLY B N 1
ATOM 3176 C CA . GLY B 1 181 ? -11.008 -1.39 18.188 1 97.5 181 GLY B CA 1
ATOM 3177 C C . GLY B 1 181 ? -10.312 -0.143 18.703 1 97.5 181 GLY B C 1
ATOM 3178 O O . GLY B 1 181 ? -10.578 0.305 19.828 1 97.5 181 GLY B O 1
ATOM 3179 N N . ASP B 1 182 ? -9.461 0.426 17.938 1 97.88 182 ASP B N 1
ATOM 3180 C CA . ASP B 1 182 ? -8.773 1.652 18.328 1 97.88 182 ASP B CA 1
ATOM 3181 C C . ASP B 1 182 ? -9.688 2.865 18.188 1 97.88 182 ASP B C 1
ATOM 3183 O O . ASP B 1 182 ? -10.734 2.789 17.547 1 97.88 182 ASP B O 1
ATOM 3187 N N . LYS B 1 183 ? -9.266 3.936 18.781 1 98 183 LYS B N 1
ATOM 3188 C CA . LYS B 1 183 ? -10.008 5.184 18.625 1 98 183 LYS B CA 1
ATOM 3189 C C . LYS B 1 183 ? -9.906 5.703 17.188 1 98 183 LYS B C 1
ATOM 3191 O O . LYS B 1 183 ? -8.922 5.453 16.5 1 98 183 LYS B O 1
ATOM 3196 N N . CYS B 1 184 ? -10.922 6.387 16.797 1 98.44 184 CYS B N 1
ATOM 3197 C CA . CYS B 1 184 ? -11.023 7.027 15.484 1 98.44 184 CYS B CA 1
ATOM 3198 C C . CYS B 1 184 ? -10.945 8.547 15.617 1 98.44 184 CYS B C 1
ATOM 3200 O O . CYS B 1 184 ? -10.891 9.078 16.719 1 98.44 184 CYS B O 1
ATOM 3202 N N . MET B 1 185 ? -10.875 9.141 14.484 1 98.25 185 MET B N 1
ATOM 3203 C CA . MET B 1 185 ? -10.852 10.602 14.445 1 98.25 185 MET B CA 1
ATOM 3204 C C . MET B 1 185 ? -12.141 11.148 13.836 1 98.25 185 MET B C 1
ATOM 3206 O O . MET B 1 185 ? -12.516 10.773 12.727 1 98.25 185 MET B O 1
ATOM 3210 N N . VAL B 1 186 ? -12.75 12.102 14.578 1 97.88 186 VAL B N 1
ATOM 3211 C CA . VAL B 1 186 ? -13.961 12.727 14.062 1 97.88 186 VAL B CA 1
ATOM 3212 C C . VAL B 1 186 ? -13.617 13.609 12.867 1 97.88 186 VAL B C 1
ATOM 3214 O O . VAL B 1 186 ? -12.648 14.367 12.898 1 97.88 186 VAL B O 1
ATOM 3217 N N . GLN B 1 187 ? -14.367 13.531 11.812 1 95.25 187 GLN B N 1
ATOM 3218 C CA . GLN B 1 187 ? -14.102 14.336 10.633 1 95.25 187 GLN B CA 1
ATOM 3219 C C . GLN B 1 187 ? -14.234 15.828 10.938 1 95.25 187 GLN B C 1
ATOM 3221 O O . GLN B 1 187 ? -15.125 16.234 11.688 1 95.25 187 GLN B O 1
ATOM 3226 N N . PRO B 1 188 ? -13.406 16.594 10.344 1 90.81 188 PRO B N 1
ATOM 3227 C CA . PRO B 1 188 ? -13.422 18.031 10.617 1 90.81 188 PRO B CA 1
ATOM 3228 C C . PRO B 1 188 ? -14.742 18.703 10.219 1 90.81 188 PRO B C 1
ATOM 3230 O O . PRO B 1 188 ? -15.117 19.719 10.797 1 90.81 188 PRO B O 1
ATOM 3233 N N . SER B 1 189 ? -15.422 18.156 9.344 1 90.56 189 SER B N 1
ATOM 3234 C CA . SER B 1 189 ? -16.656 18.75 8.828 1 90.56 189 SER B CA 1
ATOM 3235 C C . SER B 1 189 ? -17.781 18.625 9.836 1 90.56 189 SER B C 1
ATOM 3237 O O . SER B 1 189 ? -18.828 19.281 9.688 1 90.56 189 SER B O 1
ATOM 3239 N N . VAL B 1 190 ? -17.625 17.797 10.82 1 95.56 190 VAL B N 1
ATOM 3240 C CA . VAL B 1 190 ? -18.672 17.609 11.828 1 95.56 190 VAL B CA 1
ATOM 3241 C C . VAL B 1 190 ? -18.641 18.766 12.828 1 95.56 190 VAL B C 1
ATOM 3243 O O . VAL B 1 190 ? -17.656 18.953 13.531 1 95.56 190 VAL B O 1
ATOM 3246 N N . PRO B 1 191 ? -19.734 19.484 12.867 1 95.88 191 PRO B N 1
ATOM 3247 C CA . PRO B 1 191 ? -19.75 20.578 13.852 1 95.88 191 PRO B CA 1
ATOM 3248 C C . PRO B 1 191 ? -19.828 20.078 15.289 1 95.88 191 PRO B C 1
ATOM 3250 O O . PRO B 1 191 ? -20.391 19.016 15.547 1 95.88 191 PRO B O 1
ATOM 3253 N N . ASP B 1 192 ? -19.297 20.875 16.188 1 95.69 192 ASP B N 1
ATOM 3254 C CA . ASP B 1 192 ? -19.266 20.5 17.594 1 95.69 192 ASP B CA 1
ATOM 3255 C C . ASP B 1 192 ? -20.672 20.234 18.125 1 95.69 192 ASP B C 1
ATOM 3257 O O . ASP B 1 192 ? -20.875 19.375 18.984 1 95.69 192 ASP B O 1
ATOM 3261 N N . SER B 1 193 ? -21.641 20.953 17.656 1 97 193 SER B N 1
ATOM 3262 C CA . SER B 1 193 ? -23.016 20.828 18.109 1 97 193 SER B CA 1
ATOM 3263 C C . SER B 1 193 ? -23.578 19.453 17.797 1 97 193 SER B C 1
ATOM 3265 O O . SER B 1 193 ? -24.5 18.984 18.469 1 97 193 SER B O 1
ATOM 3267 N N . ALA B 1 194 ? -23.016 18.719 16.859 1 97.31 194 ALA B N 1
ATOM 3268 C CA . ALA B 1 194 ? -23.547 17.438 16.422 1 97.31 194 ALA B CA 1
ATOM 3269 C C . ALA B 1 194 ? -22.859 16.281 17.156 1 97.31 194 ALA B C 1
ATOM 3271 O O . ALA B 1 194 ? -23.312 15.141 17.094 1 97.31 194 ALA B O 1
ATOM 3272 N N . LEU B 1 195 ? -21.828 16.516 17.859 1 96.94 195 LEU B N 1
ATOM 3273 C CA . LEU B 1 195 ? -20.938 15.5 18.406 1 96.94 195 LEU B CA 1
ATOM 3274 C C . LEU B 1 195 ? -21.672 14.594 19.375 1 96.94 195 LEU B C 1
ATOM 3276 O O . LEU B 1 195 ? -21.578 13.367 19.281 1 96.94 195 LEU B O 1
ATOM 3280 N N . PRO B 1 196 ? -22.5 15.203 20.297 1 96.62 196 PRO B N 1
ATOM 3281 C CA . PRO B 1 196 ? -23.156 14.32 21.266 1 96.62 196 PRO B CA 1
ATOM 3282 C C . PRO B 1 196 ? -24.078 13.305 20.609 1 96.62 196 PRO B C 1
ATOM 3284 O O . PRO B 1 196 ? -24.172 12.156 21.062 1 96.62 196 PRO B O 1
ATOM 3287 N N . GLU B 1 197 ? -24.719 13.688 19.578 1 97 197 GLU B N 1
ATOM 3288 C CA . GLU B 1 197 ? -25.672 12.812 18.891 1 97 197 GLU B CA 1
ATOM 3289 C C . GLU B 1 197 ? -24.938 11.805 18 1 97 197 GLU B C 1
ATOM 3291 O O . GLU B 1 197 ? -25.281 10.617 18 1 97 197 GLU B O 1
ATOM 3296 N N . MET B 1 198 ? -23.984 12.219 17.312 1 96.69 198 MET B N 1
ATOM 3297 C CA . MET B 1 198 ? -23.297 11.391 16.328 1 96.69 198 MET B CA 1
ATOM 3298 C C . MET B 1 198 ? -22.312 10.438 17 1 96.69 198 MET B C 1
ATOM 3300 O O . MET B 1 198 ? -22.047 9.352 16.484 1 96.69 198 MET B O 1
ATOM 3304 N N . PHE B 1 199 ? -21.828 10.883 18.094 1 97.81 199 PHE B N 1
ATOM 3305 C CA . PHE B 1 199 ? -20.812 10.109 18.812 1 97.81 199 PHE B CA 1
ATOM 3306 C C . PHE B 1 199 ? -21.172 10.008 20.297 1 97.81 199 PHE B C 1
ATOM 3308 O O . PHE B 1 199 ? -20.453 10.547 21.141 1 97.81 199 PHE B O 1
ATOM 3315 N N . PRO B 1 200 ? -22.094 9.211 20.609 1 96.81 200 PRO B N 1
ATOM 3316 C CA . PRO B 1 200 ? -22.625 9.133 21.969 1 96.81 200 PRO B CA 1
ATOM 3317 C C . PRO B 1 200 ? -21.609 8.555 22.953 1 96.81 200 PRO B C 1
ATOM 3319 O O . PRO B 1 200 ? -21.75 8.719 24.172 1 96.81 200 PRO B O 1
ATOM 3322 N N . LYS B 1 201 ? -20.547 7.836 22.5 1 97.12 201 LYS B N 1
ATOM 3323 C CA . LYS B 1 201 ? -19.531 7.273 23.375 1 97.12 201 LYS B CA 1
ATOM 3324 C C . LYS B 1 201 ? -18.578 8.352 23.875 1 97.12 201 LYS B C 1
ATOM 3326 O O . LYS B 1 201 ? -17.734 8.094 24.734 1 97.12 201 LYS B O 1
ATOM 3331 N N . GLY B 1 202 ? -18.703 9.531 23.25 1 97.25 202 GLY B N 1
ATOM 3332 C CA . GLY B 1 202 ? -17.891 10.656 23.688 1 97.25 202 GLY B CA 1
ATOM 3333 C C . GLY B 1 202 ? -16.828 11.055 22.656 1 97.25 202 GLY B C 1
ATOM 3334 O O . GLY B 1 202 ? -16.5 10.273 21.766 1 97.25 202 GLY B O 1
ATOM 3335 N N . VAL B 1 203 ? -16.391 12.281 22.781 1 97.94 203 VAL B N 1
ATOM 3336 C CA . VAL B 1 203 ? -15.344 12.836 21.922 1 97.94 203 VAL B CA 1
ATOM 3337 C C . VAL B 1 203 ? -14.297 13.523 22.781 1 97.94 203 VAL B C 1
ATOM 3339 O O . VAL B 1 203 ? -14.633 14.328 23.672 1 97.94 203 VAL B O 1
ATOM 3342 N N . GLU B 1 204 ? -13.094 13.117 22.609 1 97.38 204 GLU B N 1
ATOM 3343 C CA . GLU B 1 204 ? -11.945 13.734 23.266 1 97.38 204 GLU B CA 1
ATOM 3344 C C . GLU B 1 204 ? -11.18 14.648 22.312 1 97.38 204 GLU B C 1
ATOM 3346 O O . GLU B 1 204 ? -10.844 14.242 21.203 1 97.38 204 GLU B O 1
ATOM 3351 N N . LYS B 1 205 ? -10.867 15.82 22.781 1 96.12 205 LYS B N 1
ATOM 3352 C CA . LYS B 1 205 ? -10.094 16.766 21.984 1 96.12 205 LYS B CA 1
ATOM 3353 C C . LYS B 1 205 ? -8.641 16.812 22.438 1 96.12 205 LYS B C 1
ATOM 3355 O O . LYS B 1 205 ? -8.359 16.781 23.641 1 96.12 205 LYS B O 1
ATOM 3360 N N . VAL B 1 206 ? -7.785 16.766 21.516 1 95.75 206 VAL B N 1
ATOM 3361 C CA . VAL B 1 206 ? -6.359 16.859 21.812 1 95.75 206 VAL B CA 1
ATOM 3362 C C . VAL B 1 206 ? -5.871 18.281 21.562 1 95.75 206 VAL B C 1
ATOM 3364 O O . VAL B 1 206 ? -6.074 18.828 20.469 1 95.75 206 VAL B O 1
ATOM 3367 N N . GLU B 1 207 ? -5.219 18.828 22.531 1 94.88 207 GLU B N 1
ATOM 3368 C CA . GLU B 1 207 ? -4.719 20.203 22.422 1 94.88 207 GLU B CA 1
ATOM 3369 C C . GLU B 1 207 ? -3.324 20.219 21.797 1 94.88 207 GLU B C 1
ATOM 3371 O O . GLU B 1 207 ? -2.451 19.438 22.188 1 94.88 207 GLU B O 1
ATOM 3376 N N . VAL B 1 208 ? -3.154 21.078 20.859 1 95.75 208 VAL B N 1
ATOM 3377 C CA . VAL B 1 208 ? -1.87 21.312 20.203 1 95.75 208 VAL B CA 1
ATOM 3378 C C . VAL B 1 208 ? -1.58 22.812 20.156 1 95.75 208 VAL B C 1
ATOM 3380 O O . VAL B 1 208 ? -2.469 23.641 20.391 1 95.75 208 VAL B O 1
ATOM 3383 N N . PRO B 1 209 ? -0.359 23.172 19.891 1 96.44 209 PRO B N 1
ATOM 3384 C CA . PRO B 1 209 ? 0.076 24.562 20.016 1 96.44 209 PRO B CA 1
ATOM 3385 C C . PRO B 1 209 ? -0.721 25.516 19.125 1 96.44 209 PRO B C 1
ATOM 3387 O O . PRO B 1 209 ? -0.928 26.672 19.484 1 96.44 209 PRO B O 1
ATOM 3390 N N . SER B 1 210 ? -1.168 25.094 17.969 1 95.69 210 SER B N 1
ATOM 3391 C CA . SER B 1 210 ? -1.866 25.984 17.031 1 95.69 210 SER B CA 1
ATOM 3392 C C . SER B 1 210 ? -3.195 26.453 17.609 1 95.69 210 SER B C 1
ATOM 3394 O O . SER B 1 210 ? -3.738 27.469 17.188 1 95.69 210 SER B O 1
ATOM 3396 N N . GLY B 1 211 ? -3.818 25.656 18.5 1 95.69 211 GLY B N 1
ATOM 3397 C CA . GLY B 1 211 ? -5.098 25.984 19.109 1 95.69 211 GLY B CA 1
ATOM 3398 C C . GLY B 1 211 ? -6.273 25.75 18.188 1 95.69 211 GLY B C 1
ATOM 3399 O O . GLY B 1 211 ? -7.41 26.109 18.5 1 95.69 211 GLY B O 1
ATOM 3400 N N . LYS B 1 212 ? -6.16 25.156 17.078 1 93.88 212 LYS B N 1
ATOM 3401 C CA . LYS B 1 212 ? -7.184 25.016 16.047 1 93.88 212 LYS B CA 1
ATOM 3402 C C . LYS B 1 212 ? -8.203 23.953 16.422 1 93.88 212 LYS B C 1
ATOM 3404 O O . LYS B 1 212 ? -9.305 23.906 15.852 1 93.88 212 LYS B O 1
ATOM 3409 N N . GLY B 1 213 ? -7.922 23.047 17.328 1 94.25 213 GLY B N 1
ATOM 3410 C CA . GLY B 1 213 ? -8.891 22.094 17.844 1 94.25 213 GLY B CA 1
ATOM 3411 C C . GLY B 1 213 ? -9.336 21.078 16.812 1 94.25 213 GLY B C 1
ATOM 3412 O O . GLY B 1 213 ? -10.5 20.656 16.812 1 94.25 213 GLY B O 1
ATOM 3413 N N . TYR B 1 214 ? -8.484 20.672 15.922 1 95.62 214 TYR B N 1
ATOM 3414 C CA . TYR B 1 214 ? -8.875 19.828 14.797 1 95.62 214 TYR B CA 1
ATOM 3415 C C . TYR B 1 214 ? -8.664 18.359 15.109 1 95.62 214 TYR B C 1
ATOM 3417 O O . TYR B 1 214 ? -9.023 17.484 14.32 1 95.62 214 TYR B O 1
ATOM 3425 N N . ILE B 1 215 ? -8.062 18.078 16.234 1 97.31 215 ILE B N 1
ATOM 3426 C CA . ILE B 1 215 ? -7.844 16.688 16.625 1 97.31 215 ILE B CA 1
ATOM 3427 C C . ILE B 1 215 ? -8.914 16.25 17.625 1 97.31 215 ILE B C 1
ATOM 3429 O O . ILE B 1 215 ? -8.82 16.547 18.812 1 97.31 215 ILE B O 1
ATOM 3433 N N . ARG B 1 216 ? -9.883 15.586 17.141 1 98.06 216 ARG B N 1
ATOM 3434 C CA . ARG B 1 216 ? -11.008 15.07 17.922 1 98.06 216 ARG B CA 1
ATOM 3435 C C . ARG B 1 216 ? -11.109 13.555 17.797 1 98.06 216 ARG B C 1
ATOM 3437 O O . ARG B 1 216 ? -11.289 13.023 16.703 1 98.06 216 ARG B O 1
ATOM 3444 N N . MET B 1 217 ? -11.008 12.852 18.906 1 98.06 217 MET B N 1
ATOM 3445 C CA . MET B 1 217 ? -10.961 11.391 18.906 1 98.06 217 MET B CA 1
ATOM 3446 C C . MET B 1 217 ? -12.219 10.812 19.531 1 98.06 217 MET B C 1
ATOM 3448 O O . MET B 1 217 ? -12.758 11.375 20.484 1 98.06 217 MET B O 1
ATOM 3452 N N . THR B 1 218 ? -12.664 9.719 19.047 1 98.44 218 THR B N 1
ATOM 3453 C CA . THR B 1 218 ? -13.836 9.008 19.562 1 98.44 218 THR B CA 1
ATOM 3454 C C . THR B 1 218 ? -13.633 7.496 19.469 1 98.44 218 THR B C 1
ATOM 3456 O O . THR B 1 218 ? -12.938 7.008 18.578 1 98.44 218 THR B O 1
ATOM 3459 N N . PRO B 1 219 ? -14.125 6.754 20.438 1 98.12 219 PRO B N 1
ATOM 3460 C CA . PRO B 1 219 ? -14.094 5.301 20.266 1 98.12 219 PRO B CA 1
ATOM 3461 C C . PRO B 1 219 ? -14.734 4.852 18.953 1 98.12 219 PRO B C 1
ATOM 3463 O O . PRO B 1 219 ? -15.633 5.52 18.438 1 98.12 219 PRO B O 1
ATOM 3466 N N . GLN B 1 220 ? -14.219 3.789 18.375 1 97.88 220 GLN B N 1
ATOM 3467 C CA . GLN B 1 220 ? -14.82 3.273 17.156 1 97.88 220 GLN B CA 1
ATOM 3468 C C . GLN B 1 220 ? -16.328 3.107 17.312 1 97.88 220 GLN B C 1
ATOM 3470 O O . GLN B 1 220 ? -16.797 2.414 18.219 1 97.88 220 GLN B O 1
ATOM 3475 N N . PRO B 1 221 ? -17.094 3.633 16.438 1 96.38 221 PRO B N 1
ATOM 3476 C CA . PRO B 1 221 ? -18.531 3.744 16.641 1 96.38 221 PRO B CA 1
ATOM 3477 C C . PRO B 1 221 ? -19.25 2.393 16.594 1 96.38 221 PRO B C 1
ATOM 3479 O O . PRO B 1 221 ? -20.25 2.188 17.281 1 96.38 221 PRO B O 1
ATOM 3482 N N . ASN B 1 222 ? -18.812 1.462 15.766 1 94.44 222 ASN B N 1
ATOM 3483 C CA . ASN B 1 222 ? -19.594 0.252 15.5 1 94.44 222 ASN B CA 1
ATOM 3484 C C . ASN B 1 222 ? -19.078 -0.93 16.312 1 94.44 222 ASN B C 1
ATOM 3486 O O . ASN B 1 222 ? -19.312 -2.086 15.961 1 94.44 222 ASN B O 1
ATOM 3490 N N . VAL B 1 223 ? -18.203 -0.664 17.25 1 92.31 223 VAL B N 1
ATOM 3491 C CA . VAL B 1 223 ? -17.75 -1.717 18.156 1 92.31 223 VAL B CA 1
ATOM 3492 C C . VAL B 1 223 ? -18.141 -1.363 19.578 1 92.31 223 VAL B C 1
ATOM 3494 O O . VAL B 1 223 ? -18.25 -0.185 19.938 1 92.31 223 VAL B O 1
ATOM 3497 N N . ASP B 1 224 ? -18.406 -2.377 20.438 1 82.38 224 ASP B N 1
ATOM 3498 C CA . ASP B 1 224 ? -18.828 -2.18 21.812 1 82.38 224 ASP B CA 1
ATOM 3499 C C . ASP B 1 224 ? -17.672 -1.754 22.703 1 82.38 224 ASP B C 1
ATOM 3501 O O . ASP B 1 224 ? -16.516 -2.139 22.453 1 82.38 224 ASP B O 1
#

Nearest PDB structures (foldseek):
  5b6n-assembly3_E  TM=9.741E-01  e=7.759E-32  Homo sapiens
  1xcc-assembly2_D  TM=9.680E-01  e=2.345E-29  Plasmodium yoelii
  5b6n-assembly2_D  TM=9.567E-01  e=6.775E-30  Homo sapiens
  5b6m-assembly2_D  TM=9.626E-01  e=1.518E-29  Homo sapiens
  6khx-assembly1_D  TM=8.564E-01  e=2.479E-17  Akkermansia muciniphila

InterPro domains:
  IPR000866 Alkyl hydroperoxide reductase subunit C/ Thiol specific antioxidant [PF00578] (4-141)
  IPR013766 Thioredoxin domain [PS51352] (1-166)
  IPR019479 Peroxiredoxin, C-terminal [PF10417] (166-193)
  IPR024706 Peroxiredoxin, AhpC-type [PIRSF000239] (2-207)
  IPR036249 Thioredoxin-like superfamily [SSF52833] (2-218)
  IPR045020 1-Cys peroxiredoxin [cd03016] (3-219)

Sequence (448 aa):
MKLGDVFPDFEAETSDGKIKFWEWSKDSWSIIFSHPADYTPVCTTELARVAKLAGDFAKRNIKVIALSIDSVDSHVGWIKDIKKYSGMQDSDKFPYPIIADEDRSLATQFGMLDPNEISGKTGLPLTARAVFVIDPSHKLRLSLLYPATTGRSFDEILRAVDSLLLTEEFKVATPADWKVGDKCMVQPSVPDSALPEMFPKGVEKVEVPSGKGYIRMTPQPNVDMKLGDVFPDFEAETSDGKIKFWEWSKDSWSIIFSHPADYTPVCTTELARVAKLAGDFAKRNIKVIALSIDSVDSHVGWIKDIKKYSGMQDSDKFPYPIIADEDRSLATQFGMLDPNEISGKTGLPLTARAVFVIDPSHKLRLSLLYPATTGRSFDEILRAVDSLLLTEEFKVATPADWKVGDKCMVQPSVPDSALPEMFPKGVEKVEVPSGKGYIRMTPQPNVD